Protein AF-0000000067865506 (afdb_homodimer)

InterPro domains:
  IPR000600 ROK family [PF00480] (4-280)
  IPR000600 ROK family [PTHR18964] (2-280)
  IPR043129 ATPase, nucleotide binding domain [SSF53067] (1-283)

Organism: NCBI:txid29363

Sequence (570 aa):
MKKYLAFDIGGTRIKWGILNEEGAILEKSSFDTSTESEELFLENIIKIALERKDEVEGVALSMPGFIDSINGIPKVCYAIRCIEGKCITKIIEEKTGLKTSVENDGKCVALAEKFNGNATECSDFVCVTIGTGIGGGIYINNKLLRGSTFQGGEFGFMRCNEKGMYSNTASTLALIKEYMKYKNLDKAVDGQVVFNDGEKDSKVKEIINEWYGLIATGIYNLSATLNPEKILIGGGVSEREEFIEEVVNALEKIEAWNDVKCVIERCKHKNDAGMIGAVYNLLNEMKKYLAFDIGGTRIKWGILNEEGAILEKSSFDTSTESEELFLENIIKIALERKDEVEGVALSMPGFIDSINGIPKVCYAIRCIEGKCITKIIEEKTGLKTSVENDGKCVALAEKFNGNATECSDFVCVTIGTGIGGGIYINNKLLRGSTFQGGEFGFMRCNEKGMYSNTASTLALIKEYMKYKNLDKAVDGQVVFNDGEKDSKVKEIINEWYGLIATGIYNLSATLNPEKILIGGGVSEREEFIEEVVNALEKIEAWNDVKCVIERCKHKNDAGMIGAVYNLLNE

Solvent-accessible surface area (backbone atoms only — not comparable to full-atom values): 27725 Å² total; per-residue (Å²): 132,64,28,30,38,20,31,29,46,44,64,60,41,27,37,33,32,38,24,39,86,83,54,49,76,78,43,72,54,69,48,74,44,44,58,88,31,48,65,61,42,44,43,63,59,49,52,52,46,53,76,40,43,92,67,33,69,28,38,13,28,11,28,67,52,36,32,37,50,87,72,22,24,35,64,41,20,88,68,43,59,49,45,44,69,37,46,53,29,57,54,49,22,72,76,55,70,34,55,49,38,40,39,26,31,35,39,12,37,32,39,21,23,40,69,75,37,81,33,55,89,50,40,28,31,34,29,40,31,34,34,80,38,32,41,20,15,34,31,53,85,66,33,76,45,43,40,70,82,30,42,22,25,39,46,24,61,21,42,45,35,89,86,41,34,37,17,64,58,37,7,53,46,30,49,47,50,55,49,27,62,75,68,68,50,93,66,91,69,60,69,66,56,55,58,58,43,27,76,76,32,70,68,48,33,51,53,50,52,51,36,34,40,47,43,19,46,52,52,48,31,49,24,18,35,47,13,31,54,34,38,26,34,31,39,74,62,47,69,43,85,60,41,62,60,48,35,51,55,36,31,68,69,39,83,69,35,80,80,33,63,57,46,77,45,65,48,66,55,62,92,48,15,25,33,34,5,14,42,48,50,46,72,71,102,131,62,26,31,37,20,31,28,47,45,66,62,42,27,37,36,32,38,24,38,87,83,52,48,76,78,43,72,55,70,48,75,46,44,59,88,31,49,66,60,42,43,43,63,57,50,50,50,46,52,76,40,46,93,66,33,69,27,39,12,28,10,29,66,51,36,30,37,48,88,69,21,23,35,63,42,20,87,69,42,59,49,44,44,69,36,45,54,30,56,54,46,22,72,74,57,71,34,55,49,38,40,38,26,31,34,40,12,38,32,38,20,23,40,68,76,37,80,33,54,88,51,39,27,32,35,29,40,30,35,33,79,36,34,39,20,15,35,32,51,85,66,34,76,46,43,40,70,81,32,44,23,25,39,45,24,61,20,42,45,34,90,87,42,33,37,16,65,57,39,8,53,48,30,50,45,51,55,49,28,65,76,68,68,51,92,65,91,69,60,68,66,56,55,58,57,44,26,76,76,33,69,68,48,31,50,53,52,52,51,37,33,41,45,43,21,47,51,53,48,31,50,22,18,35,46,14,32,55,33,40,27,35,31,40,75,62,49,70,42,84,60,40,63,59,49,34,51,54,36,34,69,69,39,85,67,36,81,80,33,62,57,46,78,44,66,50,67,55,63,92,48,14,26,33,35,4,13,42,49,51,46,72,72,101

Secondary structure (DSSP, 8-state):
--EEEEEEE-SSEEEEEEEETT--EEEEEEEEPP-S-HHHHHHHHHHHHHHTTTT-SEEEEEESSEEETTTTEEEE-GGGGGGTT--HHHHHHHHH--EEEEEEHHHHHHHHHHHHSTTTT-SSEEEEEESSSEEEEEEETTEE---TTS-TT-GGG-EEETTEEHHHHHSHHHHHHHHHHHHT-SS---HHHHHHHHTT-HHHHHHHHHHHHHHHHHHHHHHHHH--SEEEEESGGGGSTTHHHHHHHHHHTSTTHHHH--EEEE-SSGGGHHHHHHHHHHHH-/--EEEEEEE-SSEEEEEEEETT--EEEEEEEEPP-S-HHHHHHHHHHHHHHTTTT-SEEEEEESSEEETTTTEEEE-GGGGGGTT--HHHHHHHHH--EEEEEEHHHHHHHHHHHHSTTTT-SSEEEEEESSSEEEEEEETTEE---TTS-TT-GGG-EEETTEEHHHHHSHHHHHHHHHHHHT-SS---HHHHHHHHTT-HHHHHHHHHHHHHHHHHHHHHHHHH--SEEEEESGGGGSTTHHHHHHHHHHTSTTHHHH--EEEE-SSGGGHHHHHHHHHHHH-

pLDDT: mean 96.74, std 2.67, range [82.06, 98.88]

Structure (mmCIF, N/CA/C/O backbone):
data_AF-0000000067865506-model_v1
#
loop_
_entity.id
_entity.type
_entity.pdbx_description
1 polymer 'Beta-glucoside kinase'
#
loop_
_atom_site.group_PDB
_atom_site.id
_atom_site.type_symbol
_atom_site.label_atom_id
_atom_site.label_alt_id
_atom_site.label_comp_id
_atom_site.label_asym_id
_atom_site.label_entity_id
_atom_site.label_seq_id
_atom_site.pdbx_PDB_ins_code
_atom_site.Cartn_x
_atom_site.Cartn_y
_atom_site.Cartn_z
_atom_site.occupancy
_atom_site.B_iso_or_equiv
_atom_site.auth_seq_id
_atom_site.auth_comp_id
_atom_site.auth_asym_id
_atom_site.auth_atom_id
_atom_site.pdbx_PDB_model_num
ATOM 1 N N . MET A 1 1 ? 25.766 27.328 14.328 1 86.56 1 MET A N 1
ATOM 2 C CA . MET A 1 1 ? 24.844 26.266 13.969 1 86.56 1 MET A CA 1
ATOM 3 C C . MET A 1 1 ? 23.891 26.719 12.867 1 86.56 1 MET A C 1
ATOM 5 O O . MET A 1 1 ? 23.359 27.828 12.914 1 86.56 1 MET A O 1
ATOM 9 N N . LYS A 1 2 ? 23.703 25.922 11.836 1 96.62 2 LYS A N 1
ATOM 10 C CA . LYS A 1 2 ? 22.828 26.297 10.742 1 96.62 2 LYS A CA 1
ATOM 11 C C . LYS A 1 2 ? 21.359 26.281 11.18 1 96.62 2 LYS A C 1
ATOM 13 O O . LYS A 1 2 ? 20.969 25.438 11.992 1 96.62 2 LYS A O 1
ATOM 18 N N . LYS A 1 3 ? 20.625 27.281 10.75 1 98.69 3 LYS A N 1
ATOM 19 C CA . LYS A 1 3 ? 19.203 27.406 11.102 1 98.69 3 LYS A CA 1
ATOM 20 C C . LYS A 1 3 ? 18.328 27.422 9.852 1 98.69 3 LYS A C 1
ATOM 22 O O . LYS A 1 3 ? 18.797 27.766 8.766 1 98.69 3 LYS A O 1
ATOM 27 N N . TYR A 1 4 ? 17.125 27.031 10.039 1 98.81 4 TYR A N 1
ATOM 28 C CA . TYR A 1 4 ? 16.141 26.953 8.961 1 98.81 4 TYR A CA 1
ATOM 29 C C . TYR A 1 4 ? 14.797 27.5 9.414 1 98.81 4 TYR A C 1
ATOM 31 O O . TYR A 1 4 ? 14.43 27.375 10.586 1 98.81 4 TYR A O 1
ATOM 39 N N . LEU A 1 5 ? 14.148 28.125 8.523 1 98.88 5 LEU A N 1
ATOM 40 C CA . LEU A 1 5 ? 12.789 28.609 8.75 1 98.88 5 LEU A CA 1
ATOM 41 C C . LEU A 1 5 ? 11.766 27.609 8.203 1 98.88 5 LEU A C 1
ATOM 43 O O . LEU A 1 5 ? 11.828 27.234 7.027 1 98.88 5 LEU A O 1
ATOM 47 N N . ALA A 1 6 ? 10.883 27.141 9.109 1 98.88 6 ALA A N 1
ATOM 48 C CA . ALA A 1 6 ? 9.883 26.156 8.688 1 98.88 6 ALA A CA 1
ATOM 49 C C . ALA A 1 6 ? 8.469 26.703 8.875 1 98.88 6 ALA A C 1
ATOM 51 O O . ALA A 1 6 ? 8.203 27.422 9.836 1 98.88 6 ALA A O 1
ATOM 52 N N . PHE A 1 7 ? 7.602 26.391 7.934 1 98.81 7 PHE A N 1
ATOM 53 C CA . PHE A 1 7 ? 6.176 26.688 8.023 1 98.81 7 PHE A CA 1
ATOM 54 C C . PHE A 1 7 ? 5.348 25.406 7.906 1 98.81 7 PHE A C 1
ATOM 56 O O . PHE A 1 7 ? 5.559 24.609 6.996 1 98.81 7 PHE A O 1
ATOM 63 N N . ASP A 1 8 ? 4.527 25.156 8.852 1 98.5 8 ASP A N 1
ATOM 64 C CA . ASP A 1 8 ? 3.473 24.141 8.773 1 98.5 8 ASP A CA 1
ATOM 65 C C . ASP A 1 8 ? 2.125 24.781 8.453 1 98.5 8 ASP A C 1
ATOM 67 O O . ASP A 1 8 ? 1.455 25.312 9.344 1 98.5 8 ASP A O 1
ATOM 71 N N . ILE A 1 9 ? 1.741 24.578 7.242 1 97.75 9 ILE A N 1
ATOM 72 C CA . ILE A 1 9 ? 0.624 25.344 6.688 1 97.75 9 ILE A CA 1
ATOM 73 C C . ILE A 1 9 ? -0.67 24.547 6.855 1 97.75 9 ILE A C 1
ATOM 75 O O . ILE A 1 9 ? -0.784 23.422 6.355 1 97.75 9 ILE A O 1
ATOM 79 N N . GLY A 1 10 ? -1.591 25.125 7.566 1 94.38 10 GLY A N 1
ATOM 80 C CA . GLY A 1 10 ? -2.947 24.609 7.68 1 94.38 10 GLY A CA 1
ATOM 81 C C . GLY A 1 10 ? -3.98 25.516 7.031 1 94.38 10 GLY A C 1
ATOM 82 O O . GLY A 1 10 ? -3.67 26.641 6.633 1 94.38 10 GLY A O 1
ATOM 83 N N . GLY A 1 11 ? -5.164 24.969 6.914 1 91.12 11 GLY A N 1
ATOM 84 C CA . GLY A 1 11 ? -6.234 25.75 6.301 1 91.12 11 GLY A CA 1
ATOM 85 C C . GLY A 1 11 ? -6.637 26.969 7.113 1 91.12 11 GLY A C 1
ATOM 86 O O . GLY A 1 11 ? -7.113 27.953 6.562 1 91.12 11 GLY A O 1
ATOM 87 N N . THR A 1 12 ? -6.465 26.953 8.422 1 91.19 12 THR A N 1
ATOM 88 C CA . THR A 1 12 ? -6.914 28.016 9.312 1 91.19 12 THR A CA 1
ATOM 89 C C . THR A 1 12 ? -5.723 28.781 9.883 1 91.19 12 THR A C 1
ATOM 91 O O . THR A 1 12 ? -5.758 30 10 1 91.19 12 THR A O 1
ATOM 94 N N . ARG A 1 13 ? -4.703 28.062 10.266 1 95.88 13 ARG A N 1
ATOM 95 C CA . ARG A 1 13 ? -3.52 28.656 10.883 1 95.88 13 ARG A CA 1
ATOM 96 C C . ARG A 1 13 ? -2.244 28.141 10.234 1 95.88 13 ARG A C 1
ATOM 98 O O . ARG A 1 13 ? -2.193 26.984 9.797 1 95.88 13 ARG A O 1
ATOM 105 N N . ILE A 1 14 ? -1.305 28.953 10.195 1 98 14 ILE A N 1
ATOM 106 C CA . ILE A 1 14 ? 0.046 28.562 9.797 1 98 14 ILE A CA 1
ATOM 107 C C . ILE A 1 14 ? 0.987 28.688 11 1 98 14 ILE A C 1
ATOM 109 O O . ILE A 1 14 ? 1.119 29.75 11.594 1 98 14 ILE A O 1
ATOM 113 N N . LYS A 1 15 ? 1.588 27.562 11.359 1 98.25 15 LYS A N 1
ATOM 114 C CA . LYS A 1 15 ? 2.65 27.562 12.359 1 98.25 15 LYS A CA 1
ATOM 115 C C . LYS A 1 15 ? 4.02 27.719 11.711 1 98.25 15 LYS A C 1
ATOM 117 O O . LYS A 1 15 ? 4.242 27.25 10.594 1 98.25 15 LYS A O 1
ATOM 122 N N . TRP A 1 16 ? 4.848 28.453 12.383 1 98.56 16 TRP A N 1
ATOM 123 C CA . TRP A 1 16 ? 6.207 28.562 11.859 1 98.56 16 TRP A CA 1
ATOM 124 C C . TRP A 1 16 ? 7.23 28.531 12.984 1 98.56 16 TRP A C 1
ATOM 126 O O . TRP A 1 16 ? 6.875 28.688 14.156 1 98.56 16 TRP A O 1
ATOM 136 N N . GLY A 1 17 ? 8.477 28.203 12.617 1 98.62 17 GLY A N 1
ATOM 137 C CA . GLY A 1 17 ? 9.555 28.172 13.594 1 98.62 17 GLY A CA 1
ATOM 138 C C . GLY A 1 17 ? 10.93 28.188 12.961 1 98.62 17 GLY A C 1
ATOM 139 O O . GLY A 1 17 ? 11.07 28 11.75 1 98.62 17 GLY A O 1
ATOM 140 N N . ILE A 1 18 ? 11.914 28.578 13.797 1 98.81 18 ILE A N 1
ATOM 141 C CA . ILE A 1 18 ? 13.32 28.453 13.453 1 98.81 18 ILE A CA 1
ATOM 142 C C . ILE A 1 18 ? 13.891 27.172 14.07 1 98.81 18 ILE A C 1
ATOM 144 O O . ILE A 1 18 ? 13.781 26.953 15.281 1 98.81 18 ILE A O 1
ATOM 148 N N . LEU A 1 19 ? 14.344 26.328 13.195 1 98.75 19 LEU A N 1
ATOM 149 C CA . LEU A 1 19 ? 14.898 25.062 13.648 1 98.75 19 LEU A CA 1
ATOM 150 C C . LEU A 1 19 ? 16.391 24.969 13.312 1 98.75 19 LEU A C 1
ATOM 152 O O . LEU A 1 19 ? 16.844 25.562 12.344 1 98.75 19 LEU A O 1
ATOM 156 N N . ASN A 1 20 ? 17.172 24.219 14.086 1 98.38 20 ASN A N 1
ATOM 157 C CA . ASN A 1 20 ? 18.547 23.938 13.711 1 98.38 20 ASN A CA 1
ATOM 158 C C . ASN A 1 20 ? 18.656 22.672 12.859 1 98.38 20 ASN A C 1
ATOM 160 O O . ASN A 1 20 ? 17.625 22.078 12.516 1 98.38 20 ASN A O 1
ATOM 164 N N . GLU A 1 21 ? 19.844 22.281 12.516 1 97.19 21 GLU A N 1
ATOM 165 C CA . GLU A 1 21 ? 20.078 21.188 11.562 1 97.19 21 GLU A CA 1
ATOM 166 C C . GLU A 1 21 ? 19.734 19.828 12.18 1 97.19 21 GLU A C 1
ATOM 168 O O . GLU A 1 21 ? 19.641 18.828 11.477 1 97.19 21 GLU A O 1
ATOM 173 N N . GLU A 1 22 ? 19.5 19.812 13.508 1 97.38 22 GLU A N 1
ATOM 174 C CA . GLU A 1 22 ? 19.156 18.578 14.203 1 97.38 22 GLU A CA 1
ATOM 175 C C . GLU A 1 22 ? 17.656 18.469 14.414 1 97.38 22 GLU A C 1
ATOM 177 O O . GLU A 1 22 ? 17.172 17.469 14.945 1 97.38 22 GLU A O 1
ATOM 182 N N . GLY A 1 23 ? 16.922 19.469 13.984 1 97.75 23 GLY A N 1
ATOM 183 C CA . GLY A 1 23 ? 15.461 19.438 14.07 1 97.75 23 GLY A CA 1
ATOM 184 C C . GLY A 1 23 ? 14.93 20.047 15.352 1 97.75 23 GLY A C 1
ATOM 185 O O . GLY A 1 23 ? 13.727 20 15.609 1 97.75 23 GLY A O 1
ATOM 186 N N . ALA A 1 24 ? 15.828 20.641 16.141 1 97.94 24 ALA A N 1
ATOM 187 C CA . ALA A 1 24 ? 15.383 21.297 17.359 1 97.94 24 ALA A CA 1
ATOM 188 C C . ALA A 1 24 ? 14.711 22.641 17.047 1 97.94 24 ALA A C 1
ATOM 190 O O . ALA A 1 24 ? 15.25 23.438 16.297 1 97.94 24 ALA A O 1
ATOM 191 N N . ILE A 1 25 ? 13.602 22.891 17.672 1 98.25 25 ILE A N 1
ATOM 192 C CA . ILE A 1 25 ? 12.883 24.156 17.484 1 98.25 25 ILE A CA 1
ATOM 193 C C . ILE A 1 25 ? 13.414 25.203 18.453 1 98.25 25 ILE A C 1
ATOM 195 O O . ILE A 1 25 ? 13.375 25.016 19.672 1 98.25 25 ILE A O 1
ATOM 199 N N . LEU A 1 26 ? 13.844 26.281 17.906 1 98.31 26 LEU A N 1
ATOM 200 C CA . LEU A 1 26 ? 14.461 27.344 18.703 1 98.31 26 LEU A CA 1
ATOM 201 C C . LEU A 1 26 ? 13.461 28.469 18.969 1 98.31 26 LEU A C 1
ATOM 203 O O . LEU A 1 26 ? 13.562 29.172 19.984 1 98.31 26 LEU A O 1
ATOM 207 N N . GLU A 1 27 ? 12.609 28.688 18.047 1 97.81 27 GLU A N 1
ATOM 208 C CA . GLU A 1 27 ? 11.539 29.688 18.078 1 97.81 27 GLU A CA 1
ATOM 209 C C . GLU A 1 27 ? 10.305 29.188 17.328 1 97.81 27 GLU A C 1
ATOM 211 O O . GLU A 1 27 ? 10.422 28.453 16.344 1 97.81 27 GLU A O 1
ATOM 216 N N . LYS A 1 28 ? 9.211 29.484 17.859 1 97.69 28 LYS A N 1
ATOM 217 C CA . LYS A 1 28 ? 7.996 29.094 17.141 1 97.69 28 LYS A CA 1
ATOM 218 C C . LYS A 1 28 ? 6.891 30.125 17.359 1 97.69 28 LYS A C 1
ATOM 220 O O . LYS A 1 28 ? 6.844 30.797 18.391 1 97.69 28 LYS A O 1
ATOM 225 N N . SER A 1 29 ? 6.027 30.328 16.422 1 98.19 29 SER A N 1
ATOM 226 C CA . SER A 1 29 ? 4.859 31.203 16.422 1 98.19 29 SER A CA 1
ATOM 227 C C . SER A 1 29 ? 3.846 30.766 15.367 1 98.19 29 SER A C 1
ATOM 229 O O . SER A 1 29 ? 3.961 29.688 14.797 1 98.19 29 SER A O 1
ATOM 231 N N . SER A 1 30 ? 2.775 31.516 15.266 1 98.31 30 SER A N 1
ATOM 232 C CA . SER A 1 30 ? 1.75 31.203 14.281 1 98.31 30 SER A CA 1
ATOM 233 C C . SER A 1 30 ? 1.009 32.469 13.828 1 98.31 30 SER A C 1
ATOM 235 O O . SER A 1 30 ? 1.135 33.5 14.453 1 98.31 30 SER A O 1
ATOM 237 N N . PHE A 1 31 ? 0.374 32.406 12.75 1 98 31 PHE A N 1
ATOM 238 C CA . PHE A 1 31 ? -0.518 33.438 12.234 1 98 31 PHE A CA 1
ATOM 239 C C . PHE A 1 31 ? -1.655 32.812 11.43 1 98 31 PHE A C 1
ATOM 241 O O . PHE A 1 31 ? -1.624 31.625 11.117 1 98 31 PHE A O 1
ATOM 248 N N . ASP A 1 32 ? -2.691 33.531 11.133 1 97.38 32 ASP A N 1
ATOM 249 C CA . ASP A 1 32 ? -3.863 33.031 10.422 1 97.38 32 ASP A CA 1
ATOM 250 C C . ASP A 1 32 ? -3.557 32.812 8.938 1 97.38 32 ASP A C 1
ATOM 252 O O . ASP A 1 32 ? -2.842 33.625 8.328 1 97.38 32 ASP A O 1
ATOM 256 N N . THR A 1 33 ? -4.141 31.75 8.406 1 96.06 33 THR A N 1
ATOM 257 C CA . THR A 1 33 ? -3.998 31.484 6.98 1 96.06 33 THR A CA 1
ATOM 258 C C . THR A 1 33 ? -4.895 32.406 6.164 1 96.06 33 THR A C 1
ATOM 260 O O . THR A 1 33 ? -6.105 32.469 6.387 1 96.06 33 THR A O 1
ATOM 263 N N . SER A 1 34 ? -4.312 33.156 5.25 1 95.25 34 SER A N 1
ATOM 264 C CA . SER A 1 34 ? -5.078 33.938 4.277 1 95.25 34 SER A CA 1
ATOM 265 C C . SER A 1 34 ? -5.273 33.156 2.982 1 95.25 34 SER A C 1
ATOM 267 O O . SER A 1 34 ? -4.305 32.719 2.352 1 95.25 34 SER A O 1
ATOM 269 N N . THR A 1 35 ? -6.504 32.969 2.592 1 93.88 35 THR A N 1
ATOM 270 C CA . THR A 1 35 ? -6.746 32.094 1.434 1 93.88 35 THR A CA 1
ATOM 271 C C . THR A 1 35 ? -7.41 32.906 0.31 1 93.88 35 THR A C 1
ATOM 273 O O . THR A 1 35 ? -7.828 32.312 -0.699 1 93.88 35 THR A O 1
ATOM 276 N N . GLU A 1 36 ? -7.465 34.188 0.462 1 93.94 36 GLU A N 1
ATOM 277 C CA . GLU A 1 36 ? -8.195 35.031 -0.479 1 93.94 36 GLU A CA 1
ATOM 278 C C . GLU A 1 36 ? -7.445 35.156 -1.805 1 93.94 36 GLU A C 1
ATOM 280 O O . GLU A 1 36 ? -8.062 35.281 -2.863 1 93.94 36 GLU A O 1
ATOM 285 N N . SER A 1 37 ? -6.156 35.188 -1.755 1 95.19 37 SER A N 1
ATOM 286 C CA . SER A 1 37 ? -5.309 35.281 -2.939 1 95.19 37 SER A CA 1
ATOM 287 C C . SER A 1 37 ? -3.918 34.719 -2.678 1 95.19 37 SER A C 1
ATOM 289 O O . SER A 1 37 ? -3.52 34.531 -1.523 1 95.19 37 SER A O 1
ATOM 291 N N . GLU A 1 38 ? -3.322 34.406 -3.785 1 94.75 38 GLU A N 1
ATOM 292 C CA . GLU A 1 38 ? -1.944 33.938 -3.705 1 94.75 38 GLU A CA 1
ATOM 293 C C . GLU A 1 38 ? -1.06 34.906 -2.953 1 94.75 38 GLU A C 1
ATOM 295 O O . GLU A 1 38 ? -0.262 34.531 -2.102 1 94.75 38 GLU A O 1
ATOM 300 N N . GLU A 1 39 ? -1.187 36.188 -3.305 1 95.69 39 GLU A N 1
ATOM 301 C CA . GLU A 1 39 ? -0.363 37.25 -2.723 1 95.69 39 GLU A CA 1
ATOM 302 C C . GLU A 1 39 ? -0.569 37.344 -1.213 1 95.69 39 GLU A C 1
ATOM 304 O O . GLU A 1 39 ? 0.398 37.406 -0.451 1 95.69 39 GLU A O 1
ATOM 309 N N . LEU A 1 40 ? -1.825 37.344 -0.815 1 96.56 40 LEU A N 1
ATOM 310 C CA . LEU A 1 40 ? -2.148 37.469 0.602 1 96.56 40 LEU A CA 1
ATOM 311 C C . LEU A 1 40 ? -1.698 36.219 1.369 1 96.56 40 LEU A C 1
ATOM 313 O O . LEU A 1 40 ? -1.262 36.312 2.518 1 96.56 40 LEU A O 1
ATOM 317 N N . PHE A 1 41 ? -1.833 35.062 0.728 1 96.75 41 PHE A N 1
ATOM 318 C CA . PHE A 1 41 ? -1.417 33.812 1.345 1 96.75 41 PHE A CA 1
ATOM 319 C C . PHE A 1 41 ? 0.078 33.844 1.645 1 96.75 41 PHE A C 1
ATOM 321 O O . PHE A 1 41 ? 0.502 33.438 2.73 1 96.75 41 PHE A O 1
ATOM 328 N N . LEU A 1 42 ? 0.841 34.375 0.698 1 97.62 42 LEU A N 1
ATOM 329 C CA . LEU A 1 42 ? 2.293 34.281 0.794 1 97.62 42 LEU A CA 1
ATOM 330 C C . LEU A 1 42 ? 2.863 35.469 1.537 1 97.62 42 LEU A C 1
ATOM 332 O O . LEU A 1 42 ? 4.039 35.469 1.912 1 97.62 42 LEU A O 1
ATOM 336 N N . GLU A 1 43 ? 2.098 36.469 1.798 1 97.5 43 GLU A N 1
ATOM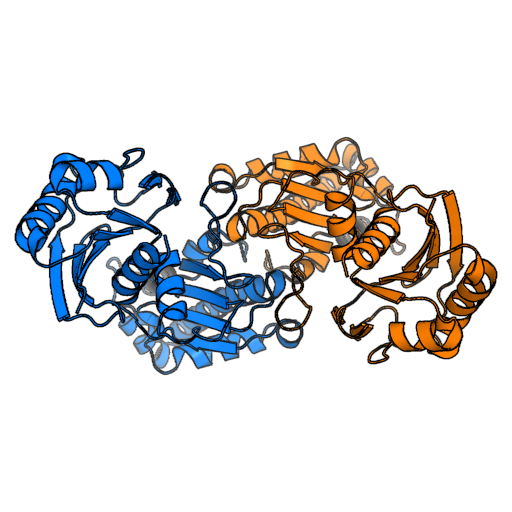 337 C CA . GLU A 1 43 ? 2.562 37.75 2.314 1 97.5 43 GLU A CA 1
ATOM 338 C C . GLU A 1 43 ? 3.35 37.562 3.609 1 97.5 43 GLU A C 1
ATOM 340 O O . GLU A 1 43 ? 4.508 37.969 3.701 1 97.5 43 GLU A O 1
ATOM 345 N N . ASN A 1 44 ? 2.693 36.938 4.582 1 97.56 44 ASN A N 1
ATOM 346 C CA . ASN A 1 44 ? 3.332 36.781 5.883 1 97.56 44 ASN A CA 1
ATOM 347 C C . ASN A 1 44 ? 4.512 35.812 5.809 1 97.56 44 ASN A C 1
ATOM 349 O O . ASN A 1 44 ? 5.5 35.969 6.527 1 97.56 44 ASN A O 1
ATOM 353 N N . ILE A 1 45 ? 4.379 34.812 4.98 1 98.44 45 ILE A N 1
ATOM 354 C CA . ILE A 1 45 ? 5.465 33.875 4.805 1 98.44 45 ILE A CA 1
ATOM 355 C C . ILE A 1 45 ? 6.711 34.594 4.293 1 98.44 45 ILE A C 1
ATOM 357 O O . ILE A 1 45 ? 7.797 34.438 4.859 1 98.44 45 ILE A O 1
ATOM 361 N N . ILE A 1 46 ? 6.539 35.406 3.246 1 98.5 46 ILE A N 1
ATOM 362 C CA . ILE A 1 46 ? 7.641 36.156 2.631 1 98.5 46 ILE A CA 1
ATOM 363 C C . ILE A 1 46 ? 8.188 37.188 3.613 1 98.5 46 ILE A C 1
ATOM 365 O O . ILE A 1 46 ? 9.398 37.344 3.756 1 98.5 46 ILE A O 1
ATOM 369 N N . LYS A 1 47 ? 7.277 37.844 4.293 1 98.62 47 LYS A N 1
ATOM 370 C CA . LYS A 1 47 ? 7.68 38.875 5.262 1 98.62 47 LYS A CA 1
ATOM 371 C C . LYS A 1 47 ? 8.578 38.25 6.344 1 98.62 47 LYS A C 1
ATOM 373 O O . LYS A 1 47 ? 9.656 38.812 6.629 1 98.62 47 LYS A O 1
ATOM 378 N N . ILE A 1 48 ? 8.172 37.156 6.902 1 98.62 48 ILE A N 1
ATOM 379 C CA . ILE A 1 48 ? 8.93 36.5 7.961 1 98.62 48 ILE A CA 1
ATOM 380 C C . ILE A 1 48 ? 10.258 36 7.41 1 98.62 48 ILE A C 1
ATOM 382 O O . ILE A 1 48 ? 11.305 36.125 8.062 1 98.62 48 ILE A O 1
ATOM 386 N N . ALA A 1 49 ? 10.219 35.438 6.242 1 98.69 49 ALA A N 1
ATOM 387 C CA . ALA A 1 49 ? 11.445 34.938 5.609 1 98.69 49 ALA A CA 1
ATOM 388 C C . ALA A 1 49 ? 12.445 36.062 5.402 1 98.69 49 ALA A C 1
ATOM 390 O O . ALA A 1 49 ? 13.648 35.875 5.648 1 98.69 49 ALA A O 1
ATOM 391 N N . LEU A 1 50 ? 11.953 37.219 4.984 1 98.56 50 LEU A N 1
ATOM 392 C CA . LEU A 1 50 ? 12.82 38.375 4.754 1 98.56 50 LEU A CA 1
ATOM 393 C C . LEU A 1 50 ? 13.391 38.875 6.066 1 98.56 50 LEU A C 1
ATOM 395 O O . LEU A 1 50 ? 14.57 39.219 6.145 1 98.56 50 LEU A O 1
ATOM 399 N N . GLU A 1 51 ? 12.562 38.906 7.035 1 98.31 51 GLU A N 1
ATOM 400 C CA . GLU A 1 51 ? 12.977 39.375 8.344 1 98.31 51 GLU A CA 1
ATOM 401 C C . GLU A 1 51 ? 14.062 38.5 8.945 1 98.31 51 GLU A C 1
ATOM 403 O O . GLU A 1 51 ? 14.914 38.969 9.695 1 98.31 51 GLU A O 1
ATOM 408 N N . ARG A 1 52 ? 13.992 37.188 8.547 1 97.88 52 ARG A N 1
ATOM 409 C CA . ARG A 1 52 ? 14.898 36.25 9.156 1 97.88 52 ARG A CA 1
ATOM 410 C C . ARG A 1 52 ? 15.969 35.781 8.164 1 97.88 52 ARG A C 1
ATOM 412 O O . ARG A 1 52 ? 16.719 34.844 8.438 1 97.88 52 ARG A O 1
ATOM 419 N N . LYS A 1 53 ? 16.078 36.406 7.086 1 97.44 53 LYS A N 1
ATOM 420 C CA . LYS A 1 53 ? 16.859 35.969 5.938 1 97.44 53 LYS A CA 1
ATOM 421 C C . LYS A 1 53 ? 18.328 35.781 6.309 1 97.44 53 LYS A C 1
ATOM 423 O O . LYS A 1 53 ? 18.984 34.875 5.816 1 97.44 53 LYS A O 1
ATOM 428 N N . ASP A 1 54 ? 18.844 36.594 7.191 1 96.69 54 ASP A N 1
ATOM 429 C CA . ASP A 1 54 ? 20.266 36.562 7.516 1 96.69 54 ASP A CA 1
ATOM 430 C C . ASP A 1 54 ? 20.578 35.531 8.586 1 96.69 54 ASP A C 1
ATOM 432 O O . ASP A 1 54 ? 21.75 35.219 8.852 1 96.69 54 ASP A O 1
ATOM 436 N N . GLU A 1 55 ? 19.516 34.938 9.109 1 96.75 55 GLU A N 1
ATOM 437 C CA . GLU A 1 55 ? 19.703 34 10.211 1 96.75 55 GLU A CA 1
ATOM 438 C C . GLU A 1 55 ? 19.469 32.562 9.766 1 96.75 55 GLU A C 1
ATOM 440 O O . GLU A 1 55 ? 19.859 31.609 10.461 1 96.75 55 GLU A O 1
ATOM 445 N N . VAL A 1 56 ? 18.875 32.375 8.633 1 98.44 56 VAL A N 1
ATOM 446 C CA . VAL A 1 56 ? 18.484 31.031 8.219 1 98.44 56 VAL A CA 1
ATOM 447 C C . VAL A 1 56 ? 19.094 30.703 6.863 1 98.44 56 VAL A C 1
ATOM 449 O O . VAL A 1 56 ? 19.375 31.594 6.066 1 98.44 56 VAL A O 1
ATOM 452 N N . GLU A 1 57 ? 19.281 29.391 6.617 1 98.12 57 GLU A N 1
ATOM 453 C CA . GLU A 1 57 ? 19.891 28.906 5.383 1 98.12 57 GLU A CA 1
ATOM 454 C C . GLU A 1 57 ? 18.844 28.578 4.328 1 98.12 57 GLU A C 1
ATOM 456 O O . GLU A 1 57 ? 19.156 28.453 3.145 1 98.12 57 GLU A O 1
ATOM 461 N N . GLY A 1 58 ? 17.609 28.484 4.75 1 98.62 58 GLY A N 1
ATOM 462 C CA . GLY A 1 58 ? 16.547 28.094 3.832 1 98.62 58 GLY A CA 1
ATOM 463 C C . GLY A 1 58 ? 15.164 28.125 4.473 1 98.62 58 GLY A C 1
ATOM 464 O O . GLY A 1 58 ? 15.039 28.359 5.676 1 98.62 58 GLY A O 1
ATOM 465 N N . VAL A 1 59 ? 14.148 27.922 3.635 1 98.81 59 VAL A N 1
ATOM 466 C CA . VAL A 1 59 ? 12.75 27.906 4.035 1 98.81 59 VAL A CA 1
ATOM 467 C C . VAL A 1 59 ? 12.141 26.547 3.697 1 98.81 59 VAL A C 1
ATOM 469 O O . VAL A 1 59 ? 12.281 26.047 2.576 1 98.81 59 VAL A O 1
ATOM 472 N N . ALA A 1 60 ? 11.516 25.922 4.711 1 98.88 60 ALA A N 1
ATOM 473 C CA . ALA A 1 60 ? 10.891 24.609 4.527 1 98.88 60 ALA A CA 1
ATOM 474 C C . ALA A 1 60 ? 9.383 24.688 4.773 1 98.88 60 ALA A C 1
ATOM 476 O O . ALA A 1 60 ? 8.938 25.219 5.789 1 98.88 60 ALA A O 1
ATOM 477 N N . LEU A 1 61 ? 8.617 24.125 3.834 1 98.81 61 LEU A N 1
ATOM 478 C CA . LEU A 1 61 ? 7.164 24.203 3.93 1 98.81 61 LEU A CA 1
ATOM 479 C C . LEU A 1 61 ? 6.539 22.828 4.039 1 98.81 61 LEU A C 1
ATOM 481 O O . LEU A 1 61 ? 6.883 21.922 3.268 1 98.81 61 LEU A O 1
ATOM 485 N N . SER A 1 62 ? 5.684 22.625 4.969 1 98.56 62 SER A N 1
ATOM 486 C CA . SER A 1 62 ? 4.715 21.531 5.07 1 98.56 62 SER A CA 1
ATOM 487 C C . SER A 1 62 ? 3.311 22.016 4.727 1 98.56 62 SER A C 1
ATOM 489 O O . SER A 1 62 ? 2.838 23.016 5.273 1 98.56 62 SER A O 1
ATOM 491 N N . MET A 1 63 ? 2.701 21.344 3.824 1 96.81 63 MET A N 1
ATOM 492 C CA . MET A 1 63 ? 1.403 21.859 3.396 1 96.81 63 MET A CA 1
ATOM 493 C C . MET A 1 63 ? 0.462 20.719 3.02 1 96.81 63 MET A C 1
ATOM 495 O O . MET A 1 63 ? 0.906 19.672 2.543 1 96.81 63 MET A O 1
ATOM 499 N N . PRO A 1 64 ? -0.866 20.922 3.195 1 95.25 64 PRO A N 1
ATOM 500 C CA . PRO A 1 64 ? -1.83 19.891 2.797 1 95.25 64 PRO A CA 1
ATOM 501 C C . PRO A 1 64 ? -1.991 19.797 1.282 1 95.25 64 PRO A C 1
ATOM 503 O O . PRO A 1 64 ? -1.63 20.719 0.554 1 95.25 64 PRO A O 1
ATOM 506 N N . GLY A 1 65 ? -2.488 18.609 0.837 1 94.38 65 GLY A N 1
ATOM 507 C CA . GLY A 1 65 ? -2.82 18.438 -0.568 1 94.38 65 GLY A CA 1
ATOM 508 C C . GLY A 1 65 ? -1.822 17.562 -1.312 1 94.38 65 GLY A C 1
ATOM 509 O O . GLY A 1 65 ? -0.971 16.922 -0.695 1 94.38 65 GLY A O 1
ATOM 510 N N . PHE A 1 66 ? -2.064 17.484 -2.617 1 95.81 66 PHE A N 1
ATOM 511 C CA . PHE A 1 66 ? -1.132 16.797 -3.506 1 95.81 66 PHE A CA 1
ATOM 512 C C . PHE A 1 66 ? -0.01 17.734 -3.938 1 95.81 66 PHE A C 1
ATOM 514 O O . PHE A 1 66 ? -0.243 18.688 -4.68 1 95.81 66 PHE A O 1
ATOM 521 N N . ILE A 1 67 ? 1.236 17.422 -3.504 1 97.31 67 ILE A N 1
ATOM 522 C CA . ILE A 1 67 ? 2.35 18.344 -3.686 1 97.31 67 ILE A CA 1
ATOM 523 C C . ILE A 1 67 ? 3.381 17.734 -4.633 1 97.31 67 ILE A C 1
ATOM 525 O O . ILE A 1 67 ? 3.91 16.656 -4.363 1 97.31 67 ILE A O 1
ATOM 529 N N . ASP A 1 68 ? 3.629 18.359 -5.711 1 97.44 68 ASP A N 1
ATOM 530 C CA . ASP A 1 68 ? 4.82 18.094 -6.508 1 97.44 68 ASP A CA 1
ATOM 531 C C . ASP A 1 68 ? 6.066 18.688 -5.848 1 97.44 68 ASP A C 1
ATOM 533 O O . ASP A 1 68 ? 6.43 19.844 -6.113 1 97.44 68 ASP A O 1
ATOM 537 N N . SER A 1 69 ? 6.672 17.875 -5.062 1 96.38 69 SER A N 1
ATOM 538 C CA . SER A 1 69 ? 7.75 18.344 -4.207 1 96.38 69 SER A CA 1
ATOM 539 C C . SER A 1 69 ? 9.016 18.625 -5.016 1 96.38 69 SER A C 1
ATOM 541 O O . SER A 1 69 ? 9.914 19.328 -4.547 1 96.38 69 SER A O 1
ATOM 543 N N . ILE A 1 70 ? 9.086 18.125 -6.18 1 95 70 ILE A N 1
ATOM 544 C CA . ILE A 1 70 ? 10.25 18.328 -7.039 1 95 70 ILE A CA 1
ATOM 545 C C . ILE A 1 70 ? 10.219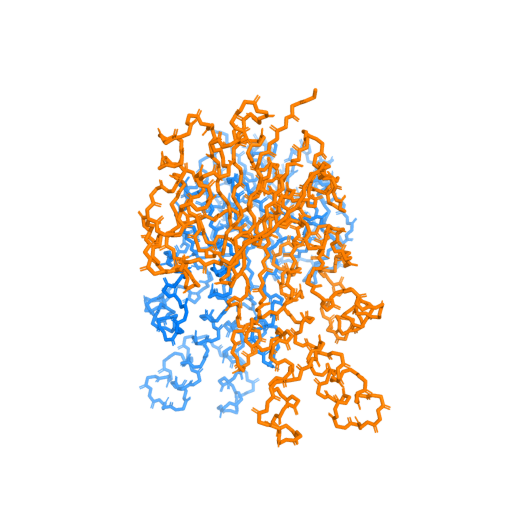 19.734 -7.633 1 95 70 ILE A C 1
ATOM 547 O O . ILE A 1 70 ? 11.234 20.438 -7.617 1 95 70 ILE A O 1
ATOM 551 N N . ASN A 1 71 ? 9.023 20.156 -8.055 1 96.06 71 ASN A N 1
ATOM 552 C CA . ASN A 1 71 ? 8.922 21.453 -8.711 1 96.06 71 ASN A CA 1
ATOM 553 C C . ASN A 1 71 ? 8.359 22.516 -7.77 1 96.06 71 ASN A C 1
ATOM 555 O O . ASN A 1 71 ? 8.297 23.688 -8.125 1 96.06 71 ASN A O 1
ATOM 559 N N . GLY A 1 72 ? 7.957 22.031 -6.602 1 97.31 72 GLY A N 1
ATOM 560 C CA . GLY A 1 72 ? 7.453 22.953 -5.605 1 97.31 72 GLY A CA 1
ATOM 561 C C . GLY A 1 72 ? 6.059 23.469 -5.918 1 97.31 72 GLY A C 1
ATOM 562 O O . GLY A 1 72 ? 5.758 24.641 -5.711 1 97.31 72 GLY A O 1
ATOM 563 N N . ILE A 1 73 ? 5.195 22.578 -6.48 1 97.5 73 ILE A N 1
ATOM 564 C CA . ILE A 1 73 ? 3.879 22.984 -6.957 1 97.5 73 ILE A CA 1
ATOM 565 C C . ILE A 1 73 ? 2.793 22.219 -6.211 1 97.5 73 ILE A C 1
ATOM 567 O O . ILE A 1 73 ? 2.693 20.984 -6.34 1 97.5 73 ILE A O 1
ATOM 571 N N . PRO A 1 74 ? 1.996 22.891 -5.395 1 96.88 74 PRO A N 1
ATOM 572 C CA . PRO A 1 74 ? 0.762 22.25 -4.938 1 96.88 74 PRO A CA 1
ATOM 573 C C . PRO A 1 74 ? -0.222 21.984 -6.074 1 96.88 74 PRO A C 1
ATOM 575 O O . PRO A 1 74 ? -0.863 22.922 -6.57 1 96.88 74 PRO A O 1
ATOM 578 N N . LYS A 1 75 ? -0.409 20.797 -6.406 1 95.38 75 LYS A N 1
ATOM 579 C CA . LYS A 1 75 ? -1.283 20.438 -7.52 1 95.38 75 LYS A CA 1
ATOM 580 C C . LYS A 1 75 ? -2.752 20.562 -7.129 1 95.38 75 LYS A C 1
ATOM 582 O O . LYS A 1 75 ? -3.559 21.094 -7.895 1 95.38 75 LYS A O 1
ATOM 587 N N . VAL A 1 76 ? -3.064 20 -5.953 1 92.44 76 VAL A N 1
ATOM 588 C CA . VAL A 1 76 ? -4.402 20.094 -5.375 1 92.44 76 VAL A CA 1
ATOM 589 C C . VAL A 1 76 ? -4.297 20.406 -3.881 1 92.44 76 VAL A C 1
ATOM 591 O O . VAL A 1 76 ? -3.586 19.719 -3.146 1 92.44 76 VAL A O 1
ATOM 594 N N . CYS A 1 77 ? -4.895 21.453 -3.518 1 91.38 77 CYS A N 1
ATOM 595 C CA . CYS A 1 77 ? -4.965 21.844 -2.113 1 91.38 77 CYS A CA 1
ATOM 596 C C . CYS A 1 77 ? -6.336 22.422 -1.771 1 91.38 77 CYS A C 1
ATOM 598 O O . CYS A 1 77 ? -6.523 23.641 -1.775 1 91.38 77 CYS A O 1
ATOM 600 N N . TYR A 1 78 ? -7.191 21.594 -1.351 1 83.12 78 TYR A N 1
ATOM 601 C CA . TYR A 1 78 ? -8.586 21.969 -1.166 1 83.12 78 TYR A CA 1
ATOM 602 C C . TYR A 1 78 ? -8.727 23.031 -0.09 1 83.12 78 TYR A C 1
ATOM 604 O O . TYR A 1 78 ? -9.562 23.938 -0.203 1 83.12 78 TYR A O 1
ATOM 612 N N . ALA A 1 79 ? -7.871 22.984 0.857 1 85.31 79 ALA A N 1
ATOM 613 C CA . ALA A 1 79 ? -7.93 23.938 1.959 1 85.31 79 ALA A CA 1
ATOM 614 C C . ALA A 1 79 ? -7.375 25.297 1.536 1 85.31 79 ALA A C 1
ATOM 616 O O . ALA A 1 79 ? -7.703 26.312 2.137 1 85.31 79 ALA A O 1
ATOM 617 N N . ILE A 1 80 ? -6.5 25.266 0.595 1 92.19 80 ILE A N 1
ATOM 618 C CA . ILE A 1 80 ? -5.836 26.484 0.126 1 92.19 80 ILE A CA 1
ATOM 619 C C . ILE A 1 80 ? -5.844 26.516 -1.4 1 92.19 80 ILE A C 1
ATOM 621 O O . ILE A 1 80 ? -4.789 26.453 -2.035 1 92.19 80 ILE A O 1
ATOM 625 N N . ARG A 1 81 ? -6.91 26.797 -1.991 1 92.12 81 ARG A N 1
ATOM 626 C CA . ARG A 1 81 ? -7.113 26.672 -3.432 1 92.12 81 ARG A CA 1
ATOM 627 C C . ARG A 1 81 ? -6.359 27.75 -4.188 1 92.12 81 ARG A C 1
ATOM 629 O O . ARG A 1 81 ? -5.965 27.562 -5.336 1 92.12 81 ARG A O 1
ATOM 636 N N . CYS A 1 82 ? -6.047 28.875 -3.51 1 93.94 82 CYS A N 1
ATOM 637 C CA . CYS A 1 82 ? -5.484 30.047 -4.164 1 93.94 82 CYS A CA 1
ATOM 638 C C . CYS A 1 82 ? -4.039 29.797 -4.582 1 93.94 82 CYS A C 1
ATOM 640 O O . CYS A 1 82 ? -3.477 30.562 -5.367 1 93.94 82 CYS A O 1
ATOM 642 N N . ILE A 1 83 ? -3.459 28.734 -4.168 1 94.81 83 ILE A N 1
ATOM 643 C CA . ILE A 1 83 ? -2.049 28.516 -4.465 1 94.81 83 ILE A CA 1
ATOM 644 C C . ILE A 1 83 ? -1.9 27.328 -5.426 1 94.81 83 ILE A C 1
ATOM 646 O O . ILE A 1 83 ? -0.79 27 -5.848 1 94.81 83 ILE A O 1
ATOM 650 N N . GLU A 1 84 ? -2.965 26.625 -5.824 1 95.06 84 GLU A N 1
ATOM 651 C CA . GLU A 1 84 ? -2.92 25.469 -6.695 1 95.06 84 GLU A CA 1
ATOM 652 C C . GLU A 1 84 ? -2.258 25.797 -8.031 1 95.06 84 GLU A C 1
ATOM 654 O O . GLU A 1 84 ? -2.59 26.797 -8.664 1 95.06 84 GLU A O 1
ATOM 659 N N . GLY A 1 85 ? -1.316 24.969 -8.352 1 95.62 85 GLY A N 1
ATOM 660 C CA . GLY A 1 85 ? -0.67 25.109 -9.648 1 95.62 85 GLY A CA 1
ATOM 661 C C . GLY A 1 85 ? 0.461 26.109 -9.648 1 95.62 85 GLY A C 1
ATOM 662 O O . GLY A 1 85 ? 1.19 26.234 -10.633 1 95.62 85 GLY A O 1
ATOM 663 N N . LYS A 1 86 ? 0.661 26.812 -8.508 1 95.88 86 LYS A N 1
ATOM 664 C CA . LYS A 1 86 ? 1.718 27.812 -8.43 1 95.88 86 LYS A CA 1
ATOM 665 C C . LYS A 1 86 ? 3.025 27.203 -7.941 1 95.88 86 LYS A C 1
ATOM 667 O O . LYS A 1 86 ? 3.02 26.344 -7.051 1 95.88 86 LYS A O 1
ATOM 672 N N . CYS A 1 87 ? 4.141 27.625 -8.523 1 97.62 87 CYS A N 1
ATOM 673 C CA . CYS A 1 87 ? 5.449 27.203 -8.039 1 97.62 87 CYS A CA 1
ATOM 674 C C . CYS A 1 87 ? 5.863 28 -6.809 1 97.62 87 CYS A C 1
ATOM 676 O O . CYS A 1 87 ? 6.691 28.906 -6.902 1 97.62 87 CYS A O 1
ATOM 678 N N . ILE A 1 88 ? 5.367 27.656 -5.703 1 97.5 88 ILE A N 1
ATOM 679 C CA . ILE A 1 88 ? 5.469 28.469 -4.5 1 97.5 88 ILE A CA 1
ATOM 680 C C . ILE A 1 88 ? 6.926 28.547 -4.055 1 97.5 88 ILE A C 1
ATOM 682 O O . ILE A 1 88 ? 7.367 29.594 -3.545 1 97.5 88 ILE A O 1
ATOM 686 N N . THR A 1 89 ? 7.68 27.484 -4.234 1 98.19 89 THR A N 1
ATOM 687 C CA . THR A 1 89 ? 9.078 27.5 -3.814 1 98.19 89 THR A CA 1
ATOM 688 C C . THR A 1 89 ? 9.867 28.531 -4.613 1 98.19 89 THR A C 1
ATOM 690 O O . THR A 1 89 ? 10.641 29.312 -4.043 1 98.19 89 THR A O 1
ATOM 693 N N . LYS A 1 90 ? 9.633 28.609 -5.891 1 97.94 90 LYS A N 1
ATOM 694 C CA . LYS A 1 90 ? 10.328 29.578 -6.73 1 97.94 90 LYS A CA 1
ATOM 695 C C . LYS A 1 90 ? 9.922 31 -6.375 1 97.94 90 LYS A C 1
ATOM 697 O O . LYS A 1 90 ? 10.758 31.922 -6.383 1 97.94 90 LYS A O 1
ATOM 702 N N . ILE A 1 91 ? 8.656 31.172 -6.117 1 97.88 91 ILE A N 1
ATOM 703 C CA . ILE A 1 91 ? 8.164 32.5 -5.738 1 97.88 91 ILE A CA 1
ATOM 704 C C . ILE A 1 91 ? 8.883 32.969 -4.48 1 97.88 91 ILE A C 1
ATOM 706 O O . ILE A 1 91 ? 9.367 34.094 -4.434 1 97.88 91 ILE A O 1
ATOM 710 N N . ILE A 1 92 ? 8.969 32.125 -3.51 1 98.38 92 ILE A N 1
ATOM 711 C CA . ILE A 1 92 ? 9.609 32.469 -2.246 1 98.38 92 ILE A CA 1
ATOM 712 C C . ILE A 1 92 ? 11.102 32.688 -2.471 1 98.38 92 ILE A C 1
ATOM 714 O O . ILE A 1 92 ? 11.68 33.656 -1.967 1 98.38 92 ILE A O 1
ATOM 718 N N . GLU A 1 93 ? 11.719 31.828 -3.234 1 98.5 93 GLU A N 1
ATOM 719 C CA . GLU A 1 93 ? 13.148 31.938 -3.518 1 98.5 93 GLU A CA 1
ATOM 720 C C . GLU A 1 93 ? 13.469 33.25 -4.23 1 98.5 93 GLU A C 1
ATOM 722 O O . GLU A 1 93 ? 14.461 33.906 -3.908 1 98.5 93 GLU A O 1
ATOM 727 N N . GLU A 1 94 ? 12.672 33.594 -5.168 1 98.12 94 GLU A N 1
ATOM 728 C CA . GLU A 1 94 ? 12.891 34.812 -5.938 1 98.12 94 GLU A CA 1
ATOM 729 C C . GLU A 1 94 ? 12.766 36.062 -5.051 1 98.12 94 GLU A C 1
ATOM 731 O O . GLU A 1 94 ? 13.5 37.031 -5.227 1 98.12 94 GLU A O 1
ATOM 736 N N . LYS A 1 95 ? 11.883 36.031 -4.156 1 97.94 95 LYS A N 1
ATOM 737 C CA . LYS A 1 95 ? 11.617 37.188 -3.316 1 97.94 95 LYS A CA 1
ATOM 738 C C . LYS A 1 95 ? 12.609 37.281 -2.158 1 97.94 95 LYS A C 1
ATOM 740 O O . LYS A 1 95 ? 12.914 38.344 -1.676 1 97.94 95 LYS A O 1
ATOM 745 N N . THR A 1 96 ? 13.125 36.156 -1.718 1 98.31 96 THR A N 1
ATOM 746 C CA . THR A 1 96 ? 13.875 36.156 -0.468 1 98.31 96 THR A CA 1
ATOM 747 C C . THR A 1 96 ? 15.336 35.781 -0.709 1 98.31 96 THR A C 1
ATOM 749 O O . THR A 1 96 ? 16.203 36.031 0.13 1 98.31 96 THR A O 1
ATOM 752 N N . GLY A 1 97 ? 15.578 35.031 -1.782 1 98.12 97 GLY A N 1
ATOM 753 C CA . GLY A 1 97 ? 16.906 34.5 -2.045 1 98.12 97 GLY A CA 1
ATOM 754 C C . GLY A 1 97 ? 17.219 33.25 -1.26 1 98.12 97 GLY A C 1
ATOM 755 O O . GLY A 1 97 ? 18.328 32.719 -1.344 1 98.12 97 GLY A O 1
ATOM 756 N N . LEU A 1 98 ? 16.281 32.75 -0.575 1 98.5 98 LEU A N 1
ATOM 757 C CA . LEU A 1 98 ? 16.5 31.578 0.265 1 98.5 98 LEU A CA 1
ATOM 758 C C . LEU A 1 98 ? 16.047 30.297 -0.454 1 98.5 98 LEU A C 1
ATOM 760 O O . LEU A 1 98 ? 14.969 30.266 -1.049 1 98.5 98 LEU A O 1
ATOM 764 N N . LYS A 1 99 ? 16.969 29.281 -0.38 1 98.19 99 LYS A N 1
ATOM 765 C CA . LYS A 1 99 ? 16.531 27.969 -0.868 1 98.19 99 LYS A CA 1
ATOM 766 C C . LYS A 1 99 ? 15.242 27.531 -0.181 1 98.19 99 LYS A C 1
ATOM 768 O O . LYS A 1 99 ? 15.094 27.688 1.032 1 98.19 99 LYS A O 1
ATOM 773 N N . THR A 1 100 ? 14.273 27.047 -0.988 1 98.69 100 THR A N 1
ATOM 774 C CA . THR A 1 100 ? 12.969 26.719 -0.428 1 98.69 100 THR A CA 1
ATOM 775 C C . THR A 1 100 ? 12.516 25.344 -0.888 1 98.69 100 THR A C 1
ATOM 777 O O . THR A 1 100 ? 12.703 24.969 -2.051 1 98.69 100 THR A O 1
ATOM 780 N N . SER A 1 101 ? 11.961 24.531 0.03 1 98.62 101 SER A N 1
ATOM 781 C CA . SER A 1 101 ? 11.367 23.234 -0.293 1 98.62 101 SER A CA 1
ATOM 782 C C . SER A 1 101 ? 9.945 23.141 0.248 1 98.62 101 SER A C 1
ATOM 784 O O . SER A 1 101 ? 9.555 23.906 1.126 1 98.62 101 SER A O 1
ATOM 786 N N . VAL A 1 102 ? 9.156 22.266 -0.334 1 98.5 102 VAL A N 1
ATOM 787 C CA . VAL A 1 102 ? 7.785 22.031 0.106 1 98.5 102 VAL A CA 1
ATOM 788 C C . VAL A 1 102 ? 7.457 20.547 0.011 1 98.5 102 VAL A C 1
ATOM 790 O O . VAL A 1 102 ? 7.914 19.859 -0.904 1 98.5 102 VAL A O 1
ATOM 793 N N . GLU A 1 103 ? 6.758 20.062 0.962 1 98.19 103 GLU A N 1
ATOM 794 C CA . GLU A 1 103 ? 6.281 18.672 0.976 1 98.19 103 GLU A CA 1
ATOM 795 C C . GLU A 1 103 ? 4.902 18.578 1.622 1 98.19 103 GLU A C 1
ATOM 797 O O . GLU A 1 103 ? 4.48 19.484 2.338 1 98.19 103 GLU A O 1
ATOM 802 N N . ASN A 1 104 ? 4.219 17.531 1.27 1 97.81 104 ASN A N 1
ATOM 803 C CA . ASN A 1 104 ? 2.916 17.234 1.857 1 97.81 104 ASN A CA 1
ATOM 804 C C . ASN A 1 104 ? 3.01 17.078 3.371 1 97.81 104 ASN A C 1
ATOM 806 O O . ASN A 1 104 ? 3.965 16.484 3.877 1 97.81 104 ASN A O 1
ATOM 810 N N . ASP A 1 105 ? 1.991 17.531 4.066 1 97.31 105 ASP A N 1
ATOM 811 C CA . ASP A 1 105 ? 2.004 17.547 5.527 1 97.31 105 ASP A CA 1
ATOM 812 C C . ASP A 1 105 ? 2.053 16.125 6.086 1 97.31 105 ASP A C 1
ATOM 814 O O . ASP A 1 105 ? 2.744 15.867 7.074 1 97.31 105 ASP A O 1
ATOM 818 N N . GLY A 1 106 ? 1.248 15.211 5.543 1 97.19 106 GLY A N 1
ATOM 819 C CA . GLY A 1 106 ? 1.339 13.82 5.973 1 97.19 106 GLY A CA 1
ATOM 820 C C . GLY A 1 106 ? 2.719 13.227 5.766 1 97.19 106 GLY A C 1
ATOM 821 O O . GLY A 1 106 ? 3.23 12.516 6.637 1 97.19 106 GLY A O 1
ATOM 822 N N . LYS A 1 107 ? 3.355 13.5 4.68 1 98.44 107 LYS A N 1
ATOM 823 C CA . LYS A 1 107 ? 4.703 13.031 4.375 1 98.44 107 LYS A CA 1
ATOM 824 C C . LYS A 1 107 ? 5.73 13.656 5.309 1 98.44 107 LYS A C 1
ATOM 826 O O . LYS A 1 107 ? 6.715 13.016 5.684 1 98.44 107 LYS A O 1
ATOM 831 N N . CYS A 1 108 ? 5.48 14.875 5.688 1 98.75 108 CYS A N 1
ATOM 832 C CA . CYS A 1 108 ? 6.383 15.531 6.621 1 98.75 108 CYS A CA 1
ATOM 833 C C . CYS A 1 108 ? 6.367 14.844 7.98 1 98.75 108 CYS A C 1
ATOM 835 O O . CYS A 1 108 ? 7.383 14.797 8.672 1 98.75 108 CYS A O 1
ATOM 837 N N . VAL A 1 109 ? 5.199 14.305 8.367 1 98.62 109 VAL A N 1
ATOM 838 C CA . VAL A 1 109 ? 5.137 13.539 9.602 1 98.62 109 VAL A CA 1
ATOM 839 C C . VAL A 1 109 ? 6.086 12.344 9.516 1 98.62 109 VAL A C 1
ATOM 841 O O . VAL A 1 109 ? 6.852 12.086 10.445 1 98.62 109 VAL A O 1
ATOM 844 N N . ALA A 1 110 ? 6.047 11.625 8.414 1 98.75 110 ALA A N 1
ATOM 845 C CA . ALA A 1 110 ? 6.941 10.484 8.219 1 98.75 110 ALA A CA 1
ATOM 846 C C . ALA A 1 110 ? 8.398 10.938 8.18 1 98.75 110 ALA A C 1
ATOM 848 O O . ALA A 1 110 ? 9.273 10.289 8.766 1 98.75 110 ALA A O 1
ATOM 849 N N . LEU A 1 111 ? 8.625 12.008 7.508 1 98.75 111 LEU A N 1
ATOM 850 C CA . LEU A 1 111 ? 9.977 12.555 7.426 1 98.75 111 LEU A CA 1
ATOM 851 C C . LEU A 1 111 ? 10.508 12.898 8.812 1 98.75 111 LEU A C 1
ATOM 853 O O . LEU A 1 111 ? 11.672 12.625 9.117 1 98.75 111 LEU A O 1
ATOM 857 N N . ALA A 1 112 ? 9.672 13.484 9.648 1 98.88 112 ALA A N 1
ATOM 858 C CA . ALA A 1 112 ? 10.086 13.844 11 1 98.88 112 ALA A CA 1
ATOM 85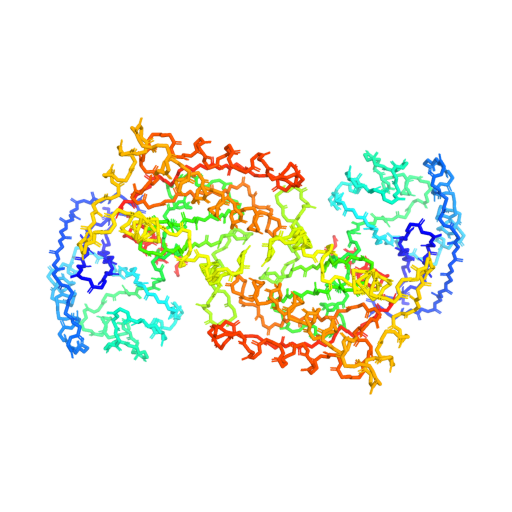9 C C . ALA A 1 112 ? 10.477 12.602 11.805 1 98.88 112 ALA A C 1
ATOM 861 O O . ALA A 1 112 ? 11.484 12.609 12.516 1 98.88 112 ALA A O 1
ATOM 862 N N . GLU A 1 113 ? 9.672 11.555 11.68 1 98.81 113 GLU A N 1
ATOM 863 C CA . GLU A 1 113 ? 9.938 10.312 12.406 1 98.81 113 GLU A CA 1
ATOM 864 C C . GLU A 1 113 ? 11.234 9.664 11.922 1 98.81 113 GLU A C 1
ATOM 866 O O . GLU A 1 113 ? 11.945 9.023 12.703 1 98.81 113 GLU A O 1
ATOM 871 N N . LYS A 1 114 ? 11.516 9.75 10.656 1 98.69 114 LYS A N 1
ATOM 872 C CA . LYS A 1 114 ? 12.758 9.242 10.094 1 98.69 114 LYS A CA 1
ATOM 873 C C . LYS A 1 114 ? 13.953 10.078 10.555 1 98.69 114 LYS A C 1
ATOM 875 O O . LYS A 1 114 ? 15.023 9.539 10.836 1 98.69 114 LYS A O 1
ATOM 880 N N . PHE A 1 115 ? 13.828 11.352 10.688 1 98.56 115 PHE A N 1
ATOM 881 C CA . PHE A 1 115 ? 14.875 12.305 11.023 1 98.56 115 PHE A CA 1
ATOM 882 C C . PHE A 1 115 ? 15.375 12.086 12.445 1 98.56 115 PHE A C 1
ATOM 884 O O . PHE A 1 115 ? 16.547 11.773 12.656 1 98.56 115 PHE A O 1
ATOM 891 N N . ASN A 1 116 ? 14.508 12.195 13.352 1 98.5 116 ASN A N 1
ATOM 892 C CA . ASN A 1 116 ? 14.883 12.062 14.75 1 98.5 116 ASN A CA 1
ATOM 893 C C . ASN A 1 116 ? 13.711 11.609 15.609 1 98.5 116 ASN A C 1
ATOM 895 O O . ASN A 1 116 ? 13.586 12.023 16.766 1 98.5 116 ASN A O 1
ATOM 899 N N . GLY A 1 117 ? 12.836 10.82 15.086 1 98.62 117 GLY A N 1
ATOM 900 C CA . GLY A 1 117 ? 11.703 10.266 15.812 1 98.62 117 GLY A CA 1
ATOM 901 C C . GLY A 1 117 ? 11.82 8.766 16.031 1 98.62 117 GLY A C 1
ATOM 902 O O . GLY A 1 117 ? 12.898 8.266 16.344 1 98.62 117 GLY A O 1
ATOM 903 N N . ASN A 1 118 ? 10.695 8.07 15.914 1 98.69 118 ASN A N 1
ATOM 904 C CA . ASN A 1 118 ? 10.617 6.664 16.297 1 98.69 118 ASN A CA 1
ATOM 905 C C . ASN A 1 118 ? 10.859 5.742 15.109 1 98.69 118 ASN A C 1
ATOM 907 O O . ASN A 1 118 ? 10.711 4.523 15.227 1 98.69 118 ASN A O 1
ATOM 911 N N . ALA A 1 119 ? 11.305 6.293 13.945 1 98.62 119 ALA A N 1
ATOM 912 C CA . ALA A 1 119 ? 11.555 5.453 12.781 1 98.62 119 ALA A CA 1
ATOM 913 C C . ALA A 1 119 ? 12.961 5.688 12.227 1 98.62 119 ALA A C 1
ATOM 915 O O . ALA A 1 119 ? 13.211 5.477 11.039 1 98.62 119 ALA A O 1
ATOM 916 N N . THR A 1 120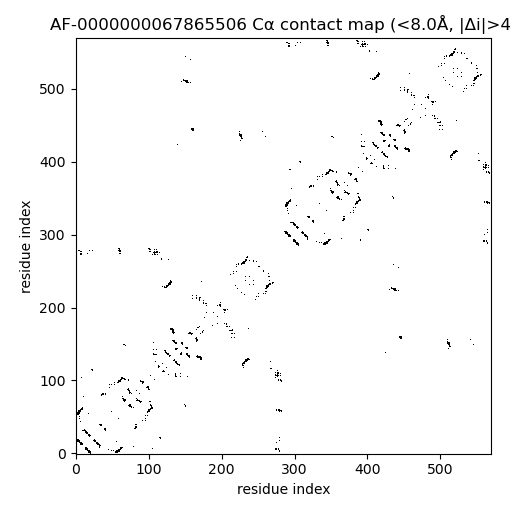 ? 13.875 6.191 13.109 1 98.44 120 THR A N 1
ATOM 917 C CA . THR A 1 120 ? 15.219 6.539 12.672 1 98.44 120 THR A CA 1
ATOM 918 C C . THR A 1 120 ? 15.938 5.312 12.109 1 98.44 120 THR A C 1
ATOM 920 O O . THR A 1 120 ? 16.719 5.426 11.164 1 98.44 120 THR A O 1
ATOM 923 N N . GLU A 1 121 ? 15.641 4.117 12.633 1 98 121 GLU A N 1
ATOM 924 C CA . GLU A 1 121 ? 16.359 2.91 12.227 1 98 121 GLU A CA 1
ATOM 925 C C . GLU A 1 121 ? 15.516 2.064 11.266 1 98 121 GLU A C 1
ATOM 927 O O . GLU A 1 121 ? 15.93 0.968 10.883 1 98 121 GLU A O 1
ATOM 932 N N . CYS A 1 122 ? 14.375 2.568 10.883 1 98 122 CYS A N 1
ATOM 933 C CA . CYS A 1 122 ? 13.477 1.807 10.023 1 98 122 CYS A CA 1
ATOM 934 C C . CYS A 1 122 ? 13.703 2.146 8.555 1 98 122 CYS A C 1
ATOM 936 O O . CYS A 1 122 ? 13.867 3.316 8.203 1 98 122 CYS A O 1
ATOM 938 N N . SER A 1 123 ? 13.766 1.172 7.719 1 97.56 123 SER A N 1
ATOM 939 C CA . SER A 1 123 ? 13.797 1.376 6.273 1 97.56 123 SER A CA 1
ATOM 940 C C . SER A 1 123 ? 12.383 1.379 5.688 1 97.56 123 SER A C 1
ATOM 942 O O . SER A 1 123 ? 12.133 2.02 4.664 1 97.56 123 SER A O 1
ATOM 944 N N . ASP A 1 124 ? 11.492 0.62 6.324 1 98.38 124 ASP A N 1
ATOM 945 C CA . ASP A 1 124 ? 10.102 0.469 5.895 1 98.38 124 ASP A CA 1
ATOM 946 C C . ASP A 1 124 ? 9.141 0.75 7.047 1 98.38 124 ASP A C 1
ATOM 948 O O . ASP A 1 124 ? 9.07 -0.023 8.008 1 98.38 124 ASP A O 1
ATOM 952 N N . PHE A 1 125 ? 8.398 1.849 6.922 1 98.81 125 PHE A N 1
ATOM 953 C CA . PHE A 1 125 ? 7.414 2.162 7.953 1 98.81 125 PHE A CA 1
ATOM 954 C C . PHE A 1 125 ? 6.328 3.08 7.398 1 98.81 125 PHE A C 1
ATOM 956 O O . PHE A 1 125 ? 6.457 3.607 6.293 1 98.81 125 PHE A O 1
ATOM 963 N N . VAL A 1 126 ? 5.215 3.195 8.117 1 98.88 126 VAL A N 1
ATOM 964 C CA . VAL A 1 126 ? 4.078 4.035 7.754 1 98.88 126 VAL A CA 1
ATOM 965 C C . VAL A 1 126 ? 3.707 4.938 8.922 1 98.88 126 VAL A C 1
ATOM 967 O O . VAL A 1 126 ? 3.707 4.504 10.078 1 98.88 126 VAL A O 1
ATOM 970 N N . CYS A 1 127 ? 3.494 6.176 8.641 1 98.88 127 CYS A N 1
ATOM 971 C CA . CYS A 1 127 ? 2.861 7.066 9.602 1 98.88 127 CYS A CA 1
ATOM 972 C C . CYS A 1 127 ? 1.403 7.316 9.242 1 98.88 127 CYS A C 1
ATOM 974 O O . CYS A 1 127 ? 1.096 7.68 8.102 1 98.88 127 CYS A O 1
ATOM 976 N N . VAL A 1 128 ? 0.551 7.094 10.18 1 98.81 128 VAL A N 1
ATOM 977 C CA . VAL A 1 128 ? -0.879 7.344 10.031 1 98.81 128 VAL A CA 1
ATOM 978 C C . VAL A 1 128 ? -1.308 8.461 10.977 1 98.81 128 VAL A C 1
ATOM 980 O O . VAL A 1 128 ? -1.193 8.328 12.195 1 98.81 128 VAL A O 1
ATOM 983 N N . THR A 1 129 ? -1.761 9.523 10.406 1 98.06 129 THR A N 1
ATOM 984 C CA . THR A 1 129 ? -2.252 10.625 11.219 1 98.06 129 THR A CA 1
ATOM 985 C C . THR A 1 129 ? -3.777 10.648 11.234 1 98.06 129 THR A C 1
ATOM 987 O O . THR A 1 129 ? -4.418 10.586 10.188 1 98.06 129 THR A O 1
ATOM 990 N N . ILE A 1 130 ? -4.363 10.695 12.43 1 97.81 130 ILE A N 1
ATOM 991 C CA . ILE A 1 130 ? -5.809 10.648 12.602 1 97.81 130 ILE A CA 1
ATOM 992 C C . ILE A 1 130 ? -6.301 11.945 13.234 1 97.81 130 ILE A C 1
ATOM 994 O O . ILE A 1 130 ? -5.938 12.273 14.367 1 97.81 130 ILE A O 1
ATOM 998 N N . GLY A 1 131 ? -7.066 12.719 12.578 1 95 131 GLY A N 1
ATOM 999 C CA . GLY A 1 131 ? -7.664 13.969 13.016 1 95 131 GLY A CA 1
ATOM 1000 C C . GLY A 1 131 ? -8.953 14.305 12.289 1 95 131 GLY A C 1
ATOM 1001 O O . GLY A 1 131 ? -9.891 13.508 12.289 1 95 131 GLY A O 1
ATOM 1002 N N . THR A 1 132 ? -8.93 15.477 11.578 1 91.94 132 THR A N 1
ATOM 1003 C CA . THR A 1 132 ? -10.078 15.805 10.75 1 91.94 132 THR A CA 1
ATOM 1004 C C . THR A 1 132 ? -10.258 14.773 9.633 1 91.94 132 THR A C 1
ATOM 1006 O O . THR A 1 132 ? -11.383 14.469 9.242 1 91.94 132 THR A O 1
ATOM 1009 N N . GLY A 1 133 ? -9.234 14.281 9.172 1 94.88 133 GLY A N 1
ATOM 1010 C CA . GLY A 1 133 ? -9.133 13.172 8.234 1 94.88 133 GLY A CA 1
ATOM 1011 C C . GLY A 1 133 ? -8.039 12.188 8.594 1 94.88 133 GLY A C 1
ATOM 1012 O O . GLY A 1 133 ? -7.543 12.188 9.719 1 94.88 133 GLY A O 1
ATOM 1013 N N . ILE A 1 134 ? -7.805 11.328 7.707 1 97.44 134 ILE A N 1
ATOM 1014 C CA . ILE A 1 134 ? -6.703 10.383 7.883 1 97.44 134 ILE A CA 1
ATOM 1015 C C . ILE A 1 134 ? -5.695 10.555 6.75 1 97.44 134 ILE A C 1
ATOM 1017 O O . ILE A 1 134 ? -6.07 10.594 5.574 1 97.44 134 ILE A O 1
ATOM 1021 N N . GLY A 1 135 ? -4.453 10.781 7.082 1 96.88 135 GLY A N 1
ATOM 1022 C CA . GLY A 1 135 ? -3.342 10.883 6.148 1 96.88 135 GLY A CA 1
ATOM 1023 C C . GLY A 1 135 ? -2.062 10.258 6.672 1 96.88 135 GLY A C 1
ATOM 1024 O O . GLY A 1 135 ? -2.098 9.422 7.57 1 96.88 135 GLY A O 1
ATOM 1025 N N . GLY A 1 136 ? -0.998 10.602 6 1 97.5 136 GLY A N 1
ATOM 1026 C CA . GLY A 1 136 ? 0.278 10.086 6.469 1 97.5 136 GLY A CA 1
ATOM 1027 C C . GLY A 1 136 ? 1.32 9.992 5.371 1 97.5 136 GLY A C 1
ATOM 1028 O O . GLY A 1 136 ? 1.281 10.75 4.402 1 97.5 136 GLY A O 1
ATOM 1029 N N . GLY A 1 137 ? 2.328 9.266 5.664 1 98.62 137 GLY A N 1
ATOM 1030 C CA . GLY A 1 137 ? 3.432 9 4.754 1 98.62 137 GLY A CA 1
ATOM 1031 C C . GLY A 1 137 ? 3.975 7.59 4.863 1 98.62 137 GLY A C 1
ATOM 1032 O O . GLY A 1 137 ? 3.801 6.93 5.891 1 98.62 137 GLY A O 1
ATOM 1033 N N . ILE A 1 138 ? 4.57 7.184 3.797 1 98.81 138 ILE A N 1
ATOM 1034 C CA . ILE A 1 138 ? 5.086 5.824 3.709 1 98.81 138 ILE A CA 1
ATOM 1035 C C . ILE A 1 138 ? 6.566 5.855 3.326 1 98.81 138 ILE A C 1
ATOM 1037 O O . ILE A 1 138 ? 6.961 6.598 2.426 1 98.81 138 ILE A O 1
ATOM 1041 N N . TYR A 1 139 ? 7.375 5.168 4.059 1 98.56 139 TYR A N 1
ATOM 1042 C CA . TYR A 1 139 ? 8.766 4.898 3.695 1 98.56 139 TYR A CA 1
ATOM 1043 C C . TYR A 1 139 ? 8.938 3.453 3.252 1 98.56 139 TYR A C 1
ATOM 1045 O O . TYR A 1 139 ? 8.469 2.529 3.92 1 98.56 139 TYR A O 1
ATOM 1053 N N . ILE A 1 140 ? 9.523 3.268 2.125 1 97.88 140 ILE A N 1
ATOM 1054 C CA . ILE A 1 140 ? 9.891 1.957 1.601 1 97.88 140 ILE A CA 1
ATOM 1055 C C . ILE A 1 140 ? 11.336 1.986 1.105 1 97.88 140 ILE A C 1
ATOM 1057 O O . ILE A 1 140 ? 11.719 2.877 0.344 1 97.88 140 ILE A O 1
ATOM 1061 N N . ASN A 1 141 ? 12.141 1.054 1.527 1 95 141 ASN A N 1
ATOM 1062 C CA . ASN A 1 141 ? 13.555 0.993 1.149 1 95 141 ASN A CA 1
ATOM 1063 C C . ASN A 1 141 ? 14.281 2.285 1.5 1 95 141 ASN A C 1
ATOM 1065 O O . ASN A 1 141 ? 15.016 2.834 0.673 1 95 141 ASN A O 1
ATOM 1069 N N . ASN A 1 142 ? 13.969 2.848 2.562 1 96.06 142 ASN A N 1
ATOM 1070 C CA . ASN A 1 142 ? 14.609 4.023 3.141 1 96.06 142 ASN A CA 1
ATOM 1071 C C . ASN A 1 142 ? 14.32 5.277 2.32 1 96.06 142 ASN A C 1
ATOM 1073 O O . ASN A 1 142 ? 15.102 6.23 2.342 1 96.06 142 ASN A O 1
ATOM 1077 N N . LYS A 1 143 ? 13.25 5.23 1.607 1 96.88 143 LYS A N 1
ATOM 1078 C CA . LYS A 1 143 ? 12.859 6.395 0.818 1 96.88 143 LYS A CA 1
ATOM 1079 C C . LYS A 1 143 ? 11.383 6.719 1.019 1 96.88 143 LYS A C 1
ATOM 1081 O O . LYS A 1 143 ? 10.547 5.812 1.104 1 96.88 143 LYS A O 1
ATOM 1086 N N . LEU A 1 144 ? 11.117 8.016 1.037 1 97.75 144 LEU A N 1
ATOM 1087 C CA . LEU A 1 144 ? 9.734 8.477 1.104 1 97.75 144 LEU A CA 1
ATOM 1088 C C . LEU A 1 144 ? 8.984 8.125 -0.177 1 97.75 144 LEU A C 1
ATOM 1090 O O . LEU A 1 144 ? 9.477 8.375 -1.278 1 97.75 144 LEU A O 1
ATOM 1094 N N . LEU A 1 145 ? 7.836 7.559 -0.048 1 97.94 145 LEU A N 1
ATOM 1095 C CA . LEU A 1 145 ? 7.004 7.25 -1.206 1 97.94 145 LEU A CA 1
ATOM 1096 C C . LEU A 1 145 ? 6.234 8.484 -1.664 1 97.94 145 LEU A C 1
ATOM 1098 O O . LEU A 1 145 ? 5.297 8.922 -0.993 1 97.94 145 LEU A O 1
ATOM 1102 N N . ARG A 1 146 ? 6.598 9.023 -2.764 1 96.25 146 ARG A N 1
ATOM 1103 C CA . ARG A 1 146 ? 5.883 10.172 -3.301 1 96.25 146 ARG A CA 1
ATOM 1104 C C . ARG A 1 146 ? 4.879 9.75 -4.363 1 96.25 146 ARG A C 1
ATOM 1106 O O . ARG A 1 146 ? 3.85 10.406 -4.551 1 96.25 146 ARG A O 1
ATOM 1113 N N . GLY A 1 147 ? 5.152 8.531 -5.055 1 95.5 147 GLY A N 1
ATOM 1114 C CA . GLY A 1 147 ? 4.258 8.016 -6.074 1 95.5 147 GLY A CA 1
ATOM 1115 C C . GLY A 1 147 ? 4.535 8.578 -7.457 1 95.5 147 GLY A C 1
ATOM 1116 O O . GLY A 1 147 ? 5.32 9.516 -7.602 1 95.5 147 GLY A O 1
ATOM 1117 N N . SER A 1 148 ? 3.893 8.023 -8.469 1 95.19 148 SER A N 1
ATOM 1118 C CA . SER A 1 148 ? 4.152 8.344 -9.867 1 95.19 148 SER A CA 1
ATOM 1119 C C . SER A 1 148 ? 3.709 9.758 -10.211 1 95.19 148 SER A C 1
ATOM 1121 O O . SER A 1 148 ? 4.289 10.406 -11.086 1 95.19 148 SER A O 1
ATOM 1123 N N . THR A 1 149 ? 2.676 10.273 -9.484 1 94.69 149 THR A N 1
ATOM 1124 C CA . THR A 1 149 ? 2.18 11.625 -9.727 1 94.69 149 THR A CA 1
ATOM 1125 C C . THR A 1 149 ? 2.104 12.422 -8.43 1 94.69 149 THR A C 1
ATOM 1127 O O . THR A 1 149 ? 1.244 13.289 -8.281 1 94.69 149 THR A O 1
ATOM 1130 N N . PHE A 1 150 ? 2.914 12.023 -7.434 1 94.19 150 PHE A N 1
ATOM 1131 C CA . PHE A 1 150 ? 3.07 12.711 -6.156 1 94.19 150 PHE A CA 1
ATOM 1132 C C . PHE A 1 150 ? 1.841 12.516 -5.281 1 94.19 150 PHE A C 1
ATOM 1134 O O . PHE A 1 150 ? 1.512 13.375 -4.461 1 94.19 150 PHE A O 1
ATOM 1141 N N . GLN A 1 151 ? 1.157 11.422 -5.504 1 94.88 151 GLN A N 1
ATOM 1142 C CA . GLN A 1 151 ? -0.022 11.109 -4.707 1 94.88 151 GLN A CA 1
ATOM 1143 C C . GLN A 1 151 ? 0.166 9.805 -3.938 1 94.88 151 GLN A C 1
ATOM 1145 O O . GLN A 1 151 ? -0.809 9.125 -3.605 1 94.88 151 GLN A O 1
ATOM 1150 N N . GLY A 1 152 ? 1.462 9.438 -3.809 1 95.5 152 GLY A N 1
ATOM 1151 C CA . GLY A 1 152 ? 1.739 8.273 -2.986 1 95.5 152 GLY A CA 1
ATOM 1152 C C . GLY A 1 152 ? 1.428 8.484 -1.517 1 95.5 152 GLY A C 1
ATOM 1153 O O . GLY A 1 152 ? 1.688 9.562 -0.974 1 95.5 152 GLY A O 1
ATOM 1154 N N . GLY A 1 153 ? 0.763 7.457 -0.913 1 96 153 GLY A N 1
ATOM 1155 C CA . GLY A 1 153 ? 0.499 7.539 0.516 1 96 153 GLY A CA 1
ATOM 1156 C C . GLY A 1 153 ? -0.852 8.148 0.839 1 96 153 GLY A C 1
ATOM 1157 O O . GLY A 1 153 ? -1.107 8.531 1.981 1 96 153 GLY A O 1
ATOM 1158 N N . GLU A 1 154 ? -1.725 8.297 -0.114 1 96.31 154 GLU A N 1
ATOM 1159 C CA . GLU A 1 154 ? -3.062 8.828 0.122 1 96.31 154 GLU A CA 1
ATOM 1160 C C . GLU A 1 154 ? -4.027 7.727 0.557 1 96.31 154 GLU A C 1
ATOM 1162 O O . GLU A 1 154 ? -5.129 7.613 0.02 1 96.31 154 GLU A O 1
ATOM 1167 N N . PHE A 1 155 ? -3.574 6.945 1.537 1 98 155 PHE A N 1
ATOM 1168 C CA . PHE A 1 155 ? -4.355 5.797 1.979 1 98 155 PHE A CA 1
ATOM 1169 C C . PHE A 1 155 ? -5.598 6.246 2.74 1 98 155 PHE A C 1
ATOM 1171 O O . PHE A 1 155 ? -6.492 5.441 3.002 1 98 155 PHE A O 1
ATOM 1178 N N . GLY A 1 156 ? -5.715 7.516 3.051 1 97.44 156 GLY A N 1
ATOM 1179 C CA . GLY A 1 156 ? -6.977 8.031 3.561 1 97.44 156 GLY A CA 1
ATOM 1180 C C . GLY A 1 156 ? -8.133 7.848 2.594 1 97.44 156 GLY A C 1
ATOM 1181 O O . GLY A 1 156 ? -9.297 7.852 2.998 1 97.44 156 GLY A O 1
ATOM 1182 N N . PHE A 1 157 ? -7.855 7.66 1.366 1 97 157 PHE A N 1
ATOM 1183 C CA . PHE A 1 157 ? -8.852 7.496 0.319 1 97 157 PHE A CA 1
ATOM 1184 C C . PHE A 1 157 ? -9.328 6.047 0.247 1 97 157 PHE A C 1
ATOM 1186 O O . PHE A 1 157 ? -10.312 5.742 -0.434 1 97 157 PHE A O 1
ATOM 1193 N N . MET A 1 158 ? -8.68 5.137 0.93 1 97.62 158 MET A N 1
ATOM 1194 C CA . MET A 1 158 ? -9.062 3.729 0.848 1 97.62 158 MET A CA 1
ATOM 1195 C C . MET A 1 158 ? -10.523 3.541 1.234 1 97.62 158 MET A C 1
ATOM 1197 O O . MET A 1 158 ? -11.07 4.312 2.027 1 97.62 158 MET A O 1
ATOM 1201 N N . ARG A 1 159 ? -11.055 2.58 0.616 1 96.06 159 ARG A N 1
ATOM 1202 C CA . ARG A 1 159 ? -12.352 2.057 1.045 1 96.06 159 ARG A CA 1
ATOM 1203 C C . ARG A 1 159 ? -12.188 0.735 1.788 1 96.06 159 ARG A C 1
ATOM 1205 O O . ARG A 1 159 ? -11.867 -0.29 1.18 1 96.06 159 ARG A O 1
ATOM 1212 N N . CYS A 1 160 ? -12.461 0.797 3.068 1 94.19 160 CYS A N 1
ATOM 1213 C CA . CYS A 1 160 ? -12.258 -0.371 3.916 1 94.19 160 CYS A CA 1
ATOM 1214 C C . CYS A 1 160 ? -13.578 -1.031 4.273 1 94.19 160 CYS A C 1
ATOM 1216 O O . CYS A 1 160 ? -13.602 -2.125 4.84 1 94.19 160 CYS A O 1
ATOM 1218 N N . ASN A 1 161 ? -14.594 -0.363 3.973 1 89.88 161 ASN A N 1
ATOM 1219 C CA . ASN A 1 161 ? -15.961 -0.821 4.195 1 89.88 161 ASN A CA 1
ATOM 1220 C C . ASN A 1 161 ? -16.938 -0.173 3.215 1 89.88 161 ASN A C 1
ATOM 1222 O O . ASN A 1 161 ? -16.516 0.526 2.289 1 89.88 161 ASN A O 1
ATOM 1226 N N . GLU A 1 162 ? -18.172 -0.471 3.465 1 88.56 162 GLU A N 1
ATOM 1227 C CA . GLU A 1 162 ? -19.188 0.021 2.527 1 88.56 162 GLU A CA 1
ATOM 1228 C C . GLU A 1 162 ? -19.609 1.444 2.871 1 88.56 162 GLU A C 1
ATOM 1230 O O . GLU A 1 162 ? -20.391 2.061 2.139 1 88.56 162 GLU A O 1
ATOM 1235 N N . LYS A 1 163 ? -19.031 2.049 3.912 1 87.12 163 LYS A N 1
ATOM 1236 C CA . LYS A 1 163 ? -19.516 3.334 4.422 1 87.12 163 LYS A CA 1
ATOM 1237 C C . LYS A 1 163 ? -18.797 4.492 3.736 1 87.12 163 LYS A C 1
ATOM 1239 O O . LYS A 1 163 ? -19.234 5.641 3.826 1 87.12 163 LYS A O 1
ATOM 1244 N N . GLY A 1 164 ? -17.688 4.148 3.111 1 90.94 164 GLY A N 1
ATOM 1245 C CA . GLY A 1 164 ? -16.984 5.227 2.436 1 90.94 164 GLY A CA 1
ATOM 1246 C C . GLY A 1 164 ? -15.477 5.16 2.611 1 90.94 164 GLY A C 1
ATOM 1247 O O . GLY A 1 164 ? -14.93 4.102 2.932 1 90.94 164 GLY A O 1
ATOM 1248 N N . MET A 1 165 ? -14.883 6.352 2.338 1 95.62 165 MET A N 1
ATOM 1249 C CA . MET A 1 165 ? -13.43 6.449 2.412 1 95.62 165 MET A CA 1
ATOM 1250 C C . MET A 1 165 ? -12.945 6.309 3.852 1 95.62 165 MET A C 1
ATOM 1252 O O . MET A 1 165 ? -13.633 6.727 4.785 1 95.62 165 MET A O 1
ATOM 1256 N N . TYR A 1 166 ? -11.805 5.777 4.031 1 97.69 166 TYR A N 1
ATOM 1257 C CA . TYR A 1 166 ? -11.164 5.578 5.328 1 97.69 166 TYR A CA 1
ATOM 1258 C C . TYR A 1 166 ? -11.148 6.871 6.129 1 97.69 166 TYR A C 1
ATOM 1260 O O . TYR A 1 166 ? -11.562 6.895 7.293 1 97.69 166 TYR A O 1
ATOM 1268 N N . SER A 1 167 ? -10.812 7.977 5.543 1 97.19 167 SER A N 1
ATOM 1269 C CA . SER A 1 167 ? -10.734 9.289 6.184 1 97.19 167 SER A CA 1
ATOM 1270 C C . SER A 1 167 ? -12.109 9.75 6.66 1 97.19 167 SER A C 1
ATOM 1272 O O . SER A 1 167 ? -12.227 10.391 7.707 1 97.19 167 SER A O 1
ATOM 1274 N N . ASN A 1 168 ? -13.125 9.375 5.965 1 95.94 168 ASN A N 1
ATOM 1275 C CA . ASN A 1 168 ? -14.469 9.859 6.273 1 95.94 168 ASN A CA 1
ATOM 1276 C C . ASN A 1 168 ? -15.156 8.961 7.301 1 95.94 168 ASN A C 1
ATOM 1278 O O . ASN A 1 168 ? -16.188 9.344 7.871 1 95.94 168 ASN A O 1
ATOM 1282 N N . THR A 1 169 ? -14.617 7.84 7.5 1 96.81 169 THR A N 1
ATOM 1283 C CA . THR A 1 169 ? -15.344 6.898 8.344 1 96.81 169 THR A CA 1
ATOM 1284 C C . THR A 1 169 ? -14.57 6.633 9.641 1 96.81 169 THR A C 1
ATOM 1286 O O . THR A 1 169 ? -15.172 6.316 10.672 1 96.81 169 THR A O 1
ATOM 1289 N N . ALA A 1 170 ? -13.266 6.824 9.562 1 98 170 ALA A N 1
ATOM 1290 C CA . ALA A 1 170 ? -12.469 6.355 10.695 1 98 170 ALA A CA 1
ATOM 1291 C C . ALA A 1 170 ? -11.727 7.508 11.359 1 98 170 ALA A C 1
ATOM 1293 O O . ALA A 1 170 ? -11.008 7.309 12.336 1 98 170 ALA A O 1
ATOM 1294 N N . SER A 1 171 ? -11.875 8.727 10.867 1 97.81 171 SER A N 1
ATOM 1295 C CA . SER A 1 171 ? -11.211 9.883 11.469 1 97.81 171 SER A CA 1
ATOM 1296 C C . SER A 1 171 ? -11.875 10.273 12.789 1 97.81 171 SER A C 1
ATOM 1298 O O . SER A 1 171 ? -12.945 9.766 13.125 1 97.81 171 SER A O 1
ATOM 1300 N N . THR A 1 172 ? -11.188 11.141 13.547 1 97.5 172 THR A N 1
ATOM 1301 C CA . THR A 1 172 ? -11.789 11.672 14.766 1 97.5 172 THR A CA 1
ATOM 1302 C C . THR A 1 172 ? -13.055 12.469 14.445 1 97.5 172 THR A C 1
ATOM 1304 O O . THR A 1 172 ? -14.047 12.383 15.164 1 97.5 172 THR A O 1
ATOM 1307 N N . LEU A 1 173 ? -12.977 13.25 13.391 1 96.44 173 LEU A N 1
ATOM 1308 C CA . LEU A 1 173 ? -14.156 14 12.961 1 96.44 173 LEU A CA 1
ATOM 1309 C C . LEU A 1 173 ? -15.328 13.062 12.688 1 96.44 173 LEU A C 1
ATOM 1311 O O . LEU A 1 173 ? -16.469 13.367 13.047 1 96.44 173 LEU A O 1
ATOM 1315 N N . ALA A 1 174 ? -15.078 11.953 12.055 1 97.25 174 ALA A N 1
ATOM 1316 C CA . ALA A 1 174 ? -16.125 10.969 11.773 1 97.25 174 ALA A CA 1
ATOM 1317 C C . ALA A 1 174 ? -16.734 10.43 13.062 1 97.25 174 ALA A C 1
ATOM 1319 O O . ALA A 1 174 ? -17.938 10.242 13.148 1 97.25 174 ALA A O 1
ATOM 1320 N N . LEU A 1 175 ? -15.906 10.148 14.078 1 97.81 175 LEU A N 1
ATOM 1321 C CA . LEU A 1 175 ? -16.391 9.695 15.375 1 97.81 175 LEU A CA 1
ATOM 1322 C C . LEU A 1 175 ? -17.328 10.727 16 1 97.81 175 LEU A C 1
ATOM 1324 O O . LEU A 1 175 ? -18.406 10.375 16.484 1 97.81 175 LEU A O 1
ATOM 1328 N N . ILE A 1 176 ? -16.891 11.953 15.945 1 97.75 176 ILE A N 1
ATOM 1329 C CA . ILE A 1 176 ? -17.656 13.039 16.531 1 97.75 176 ILE A CA 1
ATOM 1330 C C . ILE A 1 176 ? -19.016 13.156 15.828 1 97.75 176 ILE A C 1
ATOM 1332 O O . ILE A 1 176 ? -20.047 13.32 16.484 1 97.75 176 ILE A O 1
ATOM 1336 N N . LYS A 1 177 ? -19.031 13.031 14.539 1 97.12 177 LYS A N 1
ATOM 1337 C CA . LYS A 1 177 ? -20.266 13.109 13.773 1 97.12 177 LYS A CA 1
ATOM 1338 C C . LYS A 1 177 ? -21.234 11.992 14.172 1 97.12 177 LYS A C 1
ATOM 1340 O O . LYS A 1 177 ? -22.422 12.227 14.328 1 97.12 177 LYS A O 1
ATOM 1345 N N . GLU A 1 178 ? -20.703 10.773 14.273 1 97.31 178 GLU A N 1
ATOM 1346 C CA . GLU A 1 178 ? -21.547 9.656 14.695 1 97.31 178 GLU A CA 1
ATOM 1347 C C . GLU A 1 178 ? -22.125 9.883 16.094 1 97.31 178 GLU A C 1
ATOM 1349 O O . GLU A 1 178 ? -23.281 9.578 16.344 1 97.31 178 GLU A O 1
ATOM 1354 N N . TYR A 1 179 ? -21.281 10.406 16.969 1 97.88 179 TYR A N 1
ATOM 1355 C CA . TYR A 1 179 ? -21.719 10.734 18.328 1 97.88 179 TYR A CA 1
ATOM 1356 C C . TYR A 1 179 ? -22.812 11.789 18.312 1 97.88 179 TYR A C 1
ATOM 1358 O O . TYR A 1 179 ? -23.828 11.648 19 1 97.88 179 TYR A O 1
ATOM 1366 N N . MET A 1 180 ? -22.625 12.812 17.516 1 98.06 180 MET A N 1
ATOM 1367 C CA . MET A 1 180 ? -23.594 13.898 17.422 1 98.06 180 MET A CA 1
ATOM 1368 C C . MET A 1 180 ? -24.938 13.383 16.906 1 98.06 180 MET A C 1
ATOM 1370 O O . MET A 1 180 ? -25.984 13.797 17.391 1 98.06 180 MET A O 1
ATOM 1374 N N . LYS A 1 181 ? -24.906 12.523 15.914 1 97.38 181 LYS A N 1
ATOM 1375 C CA . LYS A 1 181 ? -26.125 11.93 15.391 1 97.38 181 LYS A CA 1
ATOM 1376 C C . LYS A 1 181 ? -26.875 11.172 16.484 1 97.38 181 LYS A C 1
ATOM 1378 O O . LYS A 1 181 ? -28.094 11.32 16.609 1 97.38 181 LYS A O 1
ATOM 1383 N N . TYR A 1 182 ? -26.125 10.398 17.234 1 97.25 182 TYR A N 1
ATOM 1384 C CA . TYR A 1 182 ? -26.734 9.594 18.281 1 97.25 182 TYR A CA 1
ATOM 1385 C C . TYR A 1 182 ? -27.328 10.477 19.375 1 97.25 182 TYR A C 1
ATOM 1387 O O . TYR A 1 182 ? -28.438 10.227 19.844 1 97.25 182 TYR A O 1
ATOM 1395 N N . LYS A 1 183 ? -26.609 11.539 19.734 1 97.25 183 LYS A N 1
ATOM 1396 C CA . LYS A 1 183 ? -27.016 12.406 20.828 1 97.25 183 LYS A CA 1
ATOM 1397 C C . LYS A 1 183 ? -27.922 13.523 20.344 1 97.25 183 LYS A C 1
ATOM 1399 O O . LYS A 1 183 ? -28.406 14.336 21.141 1 97.25 183 LYS A O 1
ATOM 1404 N N . ASN A 1 184 ? -28.141 13.57 19.031 1 97 184 ASN A N 1
ATOM 1405 C CA . ASN A 1 184 ? -28.969 14.609 18.406 1 97 184 ASN A CA 1
ATOM 1406 C C . ASN A 1 184 ? -28.453 16 18.766 1 97 184 ASN A C 1
ATOM 1408 O O . ASN A 1 184 ? -29.203 16.844 19.266 1 97 184 ASN A O 1
ATOM 1412 N N . LEU A 1 185 ? -27.172 16.156 18.609 1 96.19 185 LEU A N 1
ATOM 1413 C CA . LEU A 1 185 ? -26.516 17.453 18.859 1 96.19 185 LEU A CA 1
ATOM 1414 C C . LEU A 1 185 ? -26.344 18.234 17.562 1 96.19 185 LEU A C 1
ATOM 1416 O O . LEU A 1 185 ? -26.047 17.656 16.516 1 96.19 185 LEU A O 1
ATOM 1420 N N . ASP A 1 186 ? -26.375 19.531 17.625 1 92.31 186 ASP A N 1
ATOM 1421 C CA . ASP A 1 186 ? -26.266 20.391 16.469 1 92.31 186 ASP A CA 1
ATOM 1422 C C . ASP A 1 186 ? -24.875 21.031 16.359 1 92.31 186 ASP A C 1
ATOM 1424 O O . ASP A 1 186 ? -24.516 21.578 15.32 1 92.31 186 ASP A O 1
ATOM 1428 N N . LYS A 1 187 ? -24.203 21.031 17.469 1 90.62 187 LYS A N 1
ATOM 1429 C CA . LYS A 1 187 ? -22.859 21.625 17.484 1 90.62 187 LYS A CA 1
ATOM 1430 C C . LYS A 1 187 ? -21.797 20.578 17.766 1 90.62 187 LYS A C 1
ATOM 1432 O O . LYS A 1 187 ? -22 19.672 18.594 1 90.62 187 LYS A O 1
ATOM 1437 N N . ALA A 1 188 ? -20.688 20.859 17.078 1 87.94 188 ALA A N 1
ATOM 1438 C CA . ALA A 1 188 ? -19.578 19.906 17.266 1 87.94 188 ALA A CA 1
ATOM 1439 C C . ALA A 1 188 ? -19.047 19.984 18.688 1 87.94 188 ALA A C 1
ATOM 1441 O O . ALA A 1 188 ? -19.016 21.047 19.297 1 87.94 188 ALA A O 1
ATOM 1442 N N . VAL A 1 189 ? -18.703 18.797 19.188 1 91.12 189 VAL A N 1
ATOM 1443 C CA . VAL A 1 189 ? -18.109 18.688 20.516 1 91.12 189 VAL A CA 1
ATOM 1444 C C . VAL A 1 189 ? -16.641 18.297 20.375 1 91.12 189 VAL A C 1
ATOM 1446 O O . VAL A 1 189 ? -16.203 17.828 19.328 1 91.12 189 VAL A O 1
ATOM 1449 N N . ASP A 1 190 ? -15.922 18.484 21.469 1 91.62 190 ASP A N 1
ATOM 1450 C CA . ASP A 1 190 ? -14.547 18 21.531 1 91.62 190 ASP A CA 1
ATOM 1451 C C . ASP A 1 190 ? -14.5 16.469 21.609 1 91.62 190 ASP A C 1
ATOM 1453 O O . ASP A 1 190 ? -15.383 15.844 22.203 1 91.62 190 ASP A O 1
ATOM 1457 N N . GLY A 1 191 ? -13.492 15.922 21.016 1 93.06 191 GLY A N 1
ATOM 1458 C CA . GLY A 1 191 ? -13.328 14.484 21.031 1 93.06 191 GLY A CA 1
ATOM 1459 C C . GLY A 1 191 ? -13.336 13.898 22.438 1 93.06 191 GLY A C 1
ATOM 1460 O O . GLY A 1 191 ? -13.844 12.797 22.656 1 93.06 191 GLY A O 1
ATOM 1461 N N . GLN A 1 192 ? -12.828 14.672 23.359 1 93.62 192 GLN A N 1
ATOM 1462 C CA . GLN A 1 192 ? -12.75 14.211 24.734 1 93.62 192 GLN A CA 1
ATOM 1463 C C . GLN A 1 192 ? -14.133 13.961 25.312 1 93.62 192 GLN A C 1
ATOM 1465 O O . GLN A 1 192 ? -14.32 13.062 26.141 1 93.62 192 GLN A O 1
ATOM 1470 N N . VAL A 1 193 ? -15.055 14.727 24.891 1 95.69 193 VAL A N 1
ATOM 1471 C CA . VAL A 1 193 ? -16.422 14.586 25.375 1 95.69 193 VAL A CA 1
ATOM 1472 C C . VAL A 1 193 ? -16.969 13.211 24.969 1 95.69 193 VAL A C 1
ATOM 1474 O O . VAL A 1 193 ? -17.641 12.555 25.766 1 95.69 193 VAL A O 1
ATOM 1477 N N . VAL A 1 194 ? -16.656 12.812 23.781 1 97.25 194 VAL A N 1
ATOM 1478 C CA . VAL A 1 194 ? -17.125 11.531 23.266 1 97.25 194 VAL A CA 1
ATOM 1479 C C . VAL A 1 194 ? -16.578 10.398 24.125 1 97.25 194 VAL A C 1
ATOM 1481 O O . VAL A 1 194 ? -17.328 9.508 24.547 1 97.25 194 VAL A O 1
ATOM 1484 N N . PHE A 1 195 ? -15.312 10.43 24.406 1 96.88 195 PHE A N 1
ATOM 1485 C CA . PHE A 1 195 ? -14.672 9.367 25.156 1 96.88 195 PHE A CA 1
ATOM 1486 C C . PHE A 1 195 ? -15.156 9.359 26.594 1 96.88 195 PHE A C 1
ATOM 1488 O O . PHE A 1 195 ? -15.359 8.289 27.188 1 96.88 195 PHE A O 1
ATOM 1495 N N . ASN A 1 196 ? -15.336 10.531 27.172 1 96.38 196 ASN A N 1
ATOM 1496 C CA . ASN A 1 196 ? -15.875 10.609 28.516 1 96.38 196 ASN A CA 1
ATOM 1497 C C . ASN A 1 196 ? -17.281 10.016 28.594 1 96.38 196 ASN A C 1
ATOM 1499 O O . ASN A 1 196 ? -17.594 9.281 29.531 1 96.38 196 ASN A O 1
ATOM 1503 N N . ASP A 1 197 ? -18.031 10.328 27.641 1 97.06 197 ASP A N 1
ATOM 1504 C CA . ASP A 1 197 ? -19.406 9.836 27.625 1 97.06 197 ASP A CA 1
ATOM 1505 C C . ASP A 1 197 ? -19.438 8.328 27.406 1 97.06 197 ASP A C 1
ATOM 1507 O O . ASP A 1 197 ? -20.375 7.652 27.828 1 97.06 197 ASP A O 1
ATOM 1511 N N . GLY A 1 198 ? -18.484 7.816 26.719 1 96.5 198 GLY A N 1
ATOM 1512 C CA . GLY A 1 198 ? -18.391 6.383 26.484 1 96.5 198 GLY A CA 1
ATOM 1513 C C . GLY A 1 198 ? -18.234 5.578 27.766 1 96.5 198 GLY A C 1
ATOM 1514 O O . GLY A 1 198 ? -18.578 4.398 27.812 1 96.5 198 GLY A O 1
ATOM 1515 N N . GLU A 1 199 ? -17.812 6.211 28.781 1 95.12 199 GLU A N 1
ATOM 1516 C CA . GLU A 1 199 ? -17.656 5.551 30.078 1 95.12 199 GLU A CA 1
ATOM 1517 C C . GLU A 1 199 ? -18.984 5.406 30.797 1 95.12 199 GLU A C 1
ATOM 1519 O O . GLU A 1 199 ? -19.125 4.594 31.719 1 95.12 199 GLU A O 1
ATOM 1524 N N . LYS A 1 200 ? -19.938 6.129 30.359 1 96.62 200 LYS A N 1
ATOM 1525 C CA . LYS A 1 200 ? -21.203 6.188 31.094 1 96.62 200 LYS A CA 1
ATOM 1526 C C . LYS A 1 200 ? -22.359 5.688 30.234 1 96.62 200 LYS A C 1
ATOM 1528 O O . LYS A 1 200 ? -23.406 5.281 30.766 1 96.62 200 LYS A O 1
ATOM 1533 N N . ASP A 1 201 ? -22.234 5.742 29.016 1 97.25 201 ASP A N 1
ATOM 1534 C CA . ASP A 1 201 ? -23.281 5.395 28.062 1 97.25 201 ASP A CA 1
ATOM 1535 C C . ASP A 1 201 ? -22.859 4.219 27.188 1 97.25 201 ASP A C 1
ATOM 1537 O O . ASP A 1 201 ? -21.984 4.355 26.328 1 97.25 201 ASP A O 1
ATOM 1541 N N . SER A 1 202 ? -23.578 3.176 27.281 1 97.75 202 SER A N 1
ATOM 1542 C CA . SER A 1 202 ? -23.203 1.933 26.609 1 97.75 202 SER A CA 1
ATOM 1543 C C . SER A 1 202 ? -23.281 2.08 25.094 1 97.75 202 SER A C 1
ATOM 1545 O O . SER A 1 202 ? -22.5 1.462 24.359 1 97.75 202 SER A O 1
ATOM 1547 N N . LYS A 1 203 ? -24.203 2.812 24.609 1 98.06 203 LYS A N 1
ATOM 1548 C CA . LYS A 1 203 ? -24.328 3.02 23.172 1 98.06 203 LYS A CA 1
ATOM 1549 C C . LYS A 1 203 ? -23.156 3.848 22.641 1 98.06 203 LYS A C 1
ATOM 1551 O O . LYS A 1 203 ? -22.672 3.611 21.531 1 98.06 203 LYS A O 1
ATOM 1556 N N . VAL A 1 204 ? -22.734 4.855 23.422 1 98.31 204 VAL A N 1
ATOM 1557 C CA . VAL A 1 204 ? -21.562 5.645 23.016 1 98.31 204 VAL A CA 1
ATOM 1558 C C . VAL A 1 204 ? -20.328 4.762 23.016 1 98.31 204 VAL A C 1
ATOM 1560 O O . VAL A 1 204 ? -19.484 4.875 22.125 1 98.31 204 VAL A O 1
ATOM 1563 N N . LYS A 1 205 ? -20.25 3.902 23.984 1 98.19 205 LYS A N 1
ATOM 1564 C CA . LYS A 1 205 ? -19.141 2.951 24.016 1 98.19 205 LYS A CA 1
ATOM 1565 C C . LYS A 1 205 ? -19.125 2.08 22.766 1 98.19 205 LYS A C 1
ATOM 1567 O O . LYS A 1 205 ? -18.062 1.8 22.219 1 98.19 205 LYS A O 1
ATOM 1572 N N . GLU A 1 206 ? -20.25 1.629 22.359 1 98.31 206 GLU A N 1
ATOM 1573 C CA . GLU A 1 206 ? -20.375 0.832 21.141 1 98.31 206 GLU A CA 1
ATOM 1574 C C . GLU A 1 206 ? -19.891 1.614 19.922 1 98.31 206 GLU A C 1
ATOM 1576 O O . GLU A 1 206 ? -19.203 1.067 19.047 1 98.31 206 GLU A O 1
ATOM 1581 N N . ILE A 1 207 ? -20.266 2.879 19.844 1 98.25 207 ILE A N 1
ATOM 1582 C CA . ILE A 1 207 ? -19.859 3.758 18.75 1 98.25 207 ILE A CA 1
ATOM 1583 C C . ILE A 1 207 ? -18.344 3.883 18.734 1 98.25 207 ILE A C 1
ATOM 1585 O O . ILE A 1 207 ? -17.719 3.787 17.672 1 98.25 207 ILE A O 1
ATOM 1589 N N . ILE A 1 208 ? -17.75 4.027 19.875 1 98.44 208 ILE A N 1
ATOM 1590 C CA . ILE A 1 208 ? -16.312 4.164 20 1 98.44 208 ILE A CA 1
ATOM 1591 C C . ILE A 1 208 ? -15.633 2.859 19.594 1 98.44 208 ILE A C 1
ATOM 1593 O O . ILE A 1 208 ? -14.641 2.873 18.859 1 98.44 208 ILE A O 1
ATOM 1597 N N . ASN A 1 209 ? -16.188 1.769 20.031 1 98.25 209 ASN A N 1
ATOM 1598 C CA . ASN A 1 209 ? -15.617 0.466 19.688 1 98.25 209 ASN A CA 1
ATOM 1599 C C . ASN A 1 209 ? -15.672 0.206 18.188 1 98.25 209 ASN A C 1
ATOM 1601 O O . ASN A 1 209 ? -14.719 -0.324 17.625 1 98.25 209 ASN A O 1
ATOM 1605 N N . GLU A 1 210 ? -16.766 0.557 17.625 1 97.62 210 GLU A N 1
ATOM 1606 C CA . GLU A 1 210 ? -16.891 0.429 16.172 1 97.62 210 GLU A CA 1
ATOM 1607 C C . GLU A 1 210 ? -15.852 1.297 15.461 1 97.62 210 GLU A C 1
ATOM 1609 O O . GLU A 1 210 ? -15.273 0.88 14.461 1 97.62 210 GLU A O 1
ATOM 1614 N N . TRP A 1 211 ? -15.672 2.469 15.969 1 98.12 211 TRP A N 1
ATOM 1615 C CA . TRP A 1 211 ? -14.703 3.406 15.406 1 98.12 211 TRP A CA 1
ATOM 1616 C C . TRP A 1 211 ? -13.297 2.84 15.484 1 98.12 211 TRP A C 1
ATOM 1618 O O . TRP A 1 211 ? -12.539 2.904 14.516 1 98.12 211 TRP A O 1
ATOM 1628 N N . TYR A 1 212 ? -12.898 2.215 16.594 1 98.56 212 TYR A N 1
ATOM 1629 C CA . TYR A 1 212 ? -11.602 1.555 16.719 1 98.56 212 TYR A CA 1
ATOM 1630 C C . TYR A 1 212 ? -11.461 0.434 15.688 1 98.56 212 TYR A C 1
ATOM 1632 O O . TYR A 1 212 ? -10.383 0.228 15.133 1 98.56 212 TYR A O 1
ATOM 1640 N N . GLY A 1 213 ? -12.539 -0.27 15.484 1 97.81 213 GLY A N 1
ATOM 1641 C CA . GLY A 1 213 ? -12.539 -1.319 14.477 1 97.81 213 GLY A CA 1
ATOM 1642 C C . GLY A 1 213 ? -12.25 -0.806 13.078 1 97.81 213 GLY A C 1
ATOM 1643 O O . GLY A 1 213 ? -11.516 -1.442 12.312 1 97.81 213 GLY A O 1
ATOM 1644 N N . LEU A 1 214 ? -12.812 0.359 12.797 1 97.81 214 LEU A N 1
ATOM 1645 C CA . LEU A 1 214 ? -12.602 0.97 11.492 1 97.81 214 LEU A CA 1
ATOM 1646 C C . LEU A 1 214 ? -11.156 1.419 11.328 1 97.81 214 LEU A C 1
ATOM 1648 O O . LEU A 1 214 ? -10.547 1.212 10.273 1 97.81 214 LEU A O 1
ATOM 1652 N N . ILE A 1 215 ? -10.578 2.004 12.359 1 98.44 215 ILE A N 1
ATOM 1653 C CA . ILE A 1 215 ? -9.172 2.387 12.344 1 98.44 215 ILE A CA 1
ATOM 1654 C C . ILE A 1 215 ? -8.305 1.154 12.109 1 98.44 215 ILE A C 1
ATOM 1656 O O . ILE A 1 215 ? -7.426 1.163 11.242 1 98.44 215 ILE A O 1
ATOM 1660 N N . ALA A 1 216 ? -8.633 0.132 12.836 1 98.38 216 ALA A N 1
ATOM 1661 C CA . ALA A 1 216 ? -7.852 -1.103 12.773 1 98.38 216 ALA A CA 1
ATOM 1662 C C . ALA A 1 216 ? -7.891 -1.713 11.375 1 98.38 216 ALA A C 1
ATOM 1664 O O . ALA A 1 216 ? -6.879 -2.219 10.891 1 98.38 216 ALA A O 1
ATOM 1665 N N . THR A 1 217 ? -8.984 -1.647 10.734 1 98.06 217 THR A N 1
ATOM 1666 C CA . THR A 1 217 ? -9.125 -2.236 9.406 1 98.06 217 THR A CA 1
ATOM 1667 C C . THR A 1 217 ? -8.195 -1.552 8.414 1 98.06 217 THR A C 1
ATOM 1669 O O . THR A 1 217 ? -7.547 -2.217 7.602 1 98.06 217 THR A O 1
ATOM 1672 N N . GLY A 1 218 ? -8.125 -0.242 8.469 1 98.38 218 GLY A N 1
ATOM 1673 C CA . GLY A 1 218 ? -7.207 0.472 7.594 1 98.38 218 GLY A CA 1
ATOM 1674 C C . GLY A 1 218 ? -5.754 0.148 7.871 1 98.38 218 GLY A C 1
ATOM 1675 O O . GLY A 1 218 ? -4.969 -0.058 6.941 1 98.38 218 GLY A O 1
ATOM 1676 N N . ILE A 1 219 ? -5.414 0.102 9.117 1 98.75 219 ILE A N 1
ATOM 1677 C CA . ILE A 1 219 ? -4.055 -0.233 9.523 1 98.75 219 ILE A CA 1
ATOM 1678 C C . ILE A 1 219 ? -3.715 -1.653 9.078 1 98.75 219 ILE A C 1
ATOM 1680 O O . ILE A 1 219 ? -2.623 -1.907 8.57 1 98.75 219 ILE A O 1
ATOM 1684 N N . TYR A 1 220 ? -4.664 -2.527 9.281 1 98.56 220 TYR A N 1
ATOM 1685 C CA . TYR A 1 220 ? -4.527 -3.906 8.828 1 98.56 220 TYR A CA 1
ATOM 1686 C C . TYR A 1 220 ? -4.25 -3.961 7.328 1 98.56 220 TYR A C 1
ATOM 1688 O O . TYR A 1 220 ? -3.365 -4.691 6.879 1 98.56 220 TYR A O 1
ATOM 1696 N N . ASN A 1 221 ? -4.977 -3.215 6.562 1 98.56 221 ASN A N 1
ATOM 1697 C CA . ASN A 1 221 ? -4.801 -3.195 5.113 1 98.56 221 ASN A CA 1
ATOM 1698 C C . ASN A 1 221 ? -3.42 -2.684 4.723 1 98.56 221 ASN A C 1
ATOM 1700 O O . ASN A 1 221 ? -2.799 -3.205 3.795 1 98.56 221 ASN A O 1
ATOM 1704 N N . LEU A 1 222 ? -2.941 -1.661 5.414 1 98.75 222 LEU A N 1
ATOM 1705 C CA . LEU A 1 222 ? -1.599 -1.146 5.168 1 98.75 222 LEU A CA 1
ATOM 1706 C C . LEU A 1 222 ? -0.544 -2.203 5.48 1 98.75 222 LEU A C 1
ATOM 1708 O O . LEU A 1 222 ? 0.405 -2.387 4.715 1 98.75 222 LEU A O 1
ATOM 1712 N N . SER A 1 223 ? -0.739 -2.883 6.578 1 98.62 223 SER A N 1
ATOM 1713 C CA . SER A 1 223 ? 0.187 -3.941 6.969 1 98.62 223 SER A CA 1
ATOM 1714 C C . SER A 1 223 ? 0.189 -5.078 5.949 1 98.62 223 SER A C 1
ATOM 1716 O O . SER A 1 223 ? 1.251 -5.559 5.555 1 98.62 223 SER A O 1
ATOM 1718 N N . ALA A 1 224 ? -0.983 -5.461 5.52 1 97.88 224 ALA A N 1
ATOM 1719 C CA . ALA A 1 224 ? -1.122 -6.547 4.555 1 97.88 224 ALA A CA 1
ATOM 1720 C C . ALA A 1 224 ? -0.461 -6.188 3.227 1 97.88 224 ALA A C 1
ATOM 1722 O O . ALA A 1 224 ? 0.184 -7.031 2.6 1 97.88 224 ALA A O 1
ATOM 1723 N N . THR A 1 225 ? -0.552 -4.98 2.832 1 98.44 225 THR A N 1
ATOM 1724 C CA . THR A 1 225 ? -0.058 -4.52 1.539 1 98.44 225 THR A CA 1
ATOM 1725 C C . THR A 1 225 ? 1.451 -4.301 1.583 1 98.44 225 THR A C 1
ATOM 1727 O O . THR A 1 225 ? 2.172 -4.715 0.673 1 98.44 225 THR A O 1
ATOM 1730 N N . LEU A 1 226 ? 1.937 -3.744 2.73 1 98.69 226 LEU A N 1
ATOM 1731 C CA . LEU A 1 226 ? 3.285 -3.189 2.701 1 98.69 226 LEU A CA 1
ATOM 1732 C C . LEU A 1 226 ? 4.223 -3.998 3.59 1 98.69 226 LEU A C 1
ATOM 1734 O O . LEU A 1 226 ? 5.445 -3.93 3.434 1 98.69 226 LEU A O 1
ATOM 1738 N N . ASN A 1 227 ? 3.715 -4.652 4.613 1 98.12 227 ASN A N 1
ATOM 1739 C CA . ASN A 1 227 ? 4.5 -5.387 5.598 1 98.12 227 ASN A CA 1
ATOM 1740 C C . ASN A 1 227 ? 5.645 -4.539 6.148 1 98.12 227 ASN A C 1
ATOM 1742 O O . ASN A 1 227 ? 6.809 -4.945 6.086 1 98.12 227 ASN A O 1
ATOM 1746 N N . PRO A 1 228 ? 5.289 -3.377 6.734 1 98.69 228 PRO A N 1
ATOM 1747 C CA . PRO A 1 228 ? 6.328 -2.498 7.273 1 98.69 228 PRO A CA 1
ATOM 1748 C C . PRO A 1 228 ? 6.875 -2.988 8.617 1 98.69 228 PRO A C 1
ATOM 1750 O O . PRO A 1 228 ? 6.301 -3.891 9.227 1 98.69 228 PRO A O 1
ATOM 1753 N N . GLU A 1 229 ? 7.988 -2.412 9.031 1 98.62 229 GLU A N 1
ATOM 1754 C CA . GLU A 1 229 ? 8.523 -2.68 10.359 1 98.62 229 GLU A CA 1
ATOM 1755 C C . GLU A 1 229 ? 7.613 -2.113 11.445 1 98.62 229 GLU A C 1
ATOM 1757 O O . GLU A 1 229 ? 7.367 -2.766 12.461 1 98.62 229 GLU A O 1
ATOM 1762 N N . LYS A 1 230 ? 7.141 -0.871 11.156 1 98.56 230 LYS A N 1
ATOM 1763 C CA . LYS A 1 230 ? 6.309 -0.143 12.117 1 98.56 230 LYS A CA 1
ATOM 1764 C C . LYS A 1 230 ? 5.195 0.623 11.406 1 98.56 230 LYS A C 1
ATOM 1766 O O . LYS A 1 230 ? 5.367 1.062 10.266 1 98.56 230 LYS A O 1
ATOM 1771 N N . ILE A 1 231 ? 4.129 0.732 12.094 1 98.88 231 ILE A N 1
ATOM 1772 C CA . ILE A 1 231 ? 3.133 1.758 11.812 1 98.88 231 ILE A CA 1
ATOM 1773 C C . ILE A 1 231 ? 3.021 2.713 12.992 1 98.88 231 ILE A C 1
ATOM 1775 O O . ILE A 1 231 ? 2.693 2.297 14.109 1 98.88 231 ILE A O 1
ATOM 1779 N N . LEU A 1 232 ? 3.395 3.943 12.742 1 98.88 232 LEU A N 1
ATOM 1780 C CA . LEU A 1 232 ? 3.342 4.996 13.75 1 98.88 232 LEU A CA 1
ATOM 1781 C C . LEU A 1 232 ? 2.07 5.82 13.609 1 98.88 232 LEU A C 1
ATOM 1783 O O . LEU A 1 232 ? 1.741 6.281 12.508 1 98.88 232 LEU A O 1
ATOM 1787 N N . ILE A 1 233 ? 1.362 6.008 14.719 1 98.81 233 ILE A N 1
ATOM 1788 C CA . ILE A 1 233 ? 0.091 6.719 14.664 1 98.81 233 ILE A CA 1
ATOM 1789 C C . ILE A 1 233 ? 0.243 8.094 15.32 1 98.81 233 ILE A C 1
ATOM 1791 O O . ILE A 1 233 ? 0.749 8.195 16.438 1 98.81 233 ILE A O 1
ATOM 1795 N N . GLY A 1 234 ? -0.107 9.086 14.531 1 98.12 234 GLY A N 1
ATOM 1796 C CA . GLY A 1 234 ? -0.126 10.453 15.039 1 98.12 234 GLY A CA 1
ATOM 1797 C C . GLY A 1 234 ? -1.514 11.062 15.055 1 98.12 234 GLY A C 1
ATOM 1798 O O . GLY A 1 234 ? -2.512 10.359 14.883 1 98.12 234 GLY A O 1
ATOM 1799 N N . GLY A 1 235 ? -1.593 12.352 15.336 1 95.62 235 GLY A N 1
ATOM 1800 C CA . GLY A 1 235 ? -2.848 13.062 15.516 1 95.62 235 GLY A CA 1
ATOM 1801 C C . GLY A 1 235 ? -3.201 13.273 16.984 1 95.62 235 GLY A C 1
ATOM 1802 O O . GLY A 1 235 ? -2.699 12.57 17.859 1 95.62 235 GLY A O 1
ATOM 1803 N N . GLY A 1 236 ? -4.062 14.266 17.188 1 93.75 236 GLY A N 1
ATOM 1804 C CA . GLY A 1 236 ? -4.418 14.617 18.547 1 93.75 236 GLY A CA 1
ATOM 1805 C C . GLY A 1 236 ? -4.938 13.445 19.359 1 93.75 236 GLY A C 1
ATOM 1806 O O . GLY A 1 236 ? -4.582 13.281 20.531 1 93.75 236 GLY A O 1
ATOM 1807 N N . VAL A 1 237 ? -5.664 12.617 18.797 1 95 237 VAL A N 1
ATOM 1808 C CA . VAL A 1 237 ? -6.316 11.508 19.469 1 95 237 VAL A CA 1
ATOM 1809 C C . VAL A 1 237 ? -5.27 10.492 19.938 1 95 237 VAL A C 1
ATOM 1811 O O . VAL A 1 237 ? -5.477 9.773 20.906 1 95 237 VAL A O 1
ATOM 1814 N N . SER A 1 238 ? -4.152 10.422 19.25 1 95.44 238 SER A N 1
ATOM 1815 C CA . SER A 1 238 ? -3.107 9.461 19.562 1 95.44 238 SER A CA 1
ATOM 1816 C C . SER A 1 238 ? -2.465 9.766 20.922 1 95.44 238 SER A C 1
ATOM 1818 O O . SER A 1 238 ? -1.753 8.938 21.484 1 95.44 238 SER A O 1
ATOM 1820 N N . GLU A 1 239 ? -2.721 10.914 21.422 1 93.38 239 GLU A N 1
ATOM 1821 C CA . GLU A 1 239 ? -2.141 11.328 22.703 1 93.38 239 GLU A CA 1
ATOM 1822 C C . GLU A 1 239 ? -2.906 10.719 23.875 1 93.38 239 GLU A C 1
ATOM 1824 O O . GLU A 1 239 ? -2.434 10.75 25.016 1 93.38 239 GLU A O 1
ATOM 1829 N N . ARG A 1 240 ? -4.098 10.266 23.609 1 93.94 240 ARG A N 1
ATOM 1830 C CA . ARG A 1 240 ? -4.828 9.555 24.641 1 93.94 240 ARG A CA 1
ATOM 1831 C C . ARG A 1 240 ? -4.062 8.32 25.109 1 93.94 240 ARG A C 1
ATOM 1833 O O . ARG A 1 240 ? -3.541 7.562 24.297 1 93.94 240 ARG A O 1
ATOM 1840 N N . GLU A 1 241 ? -3.947 8.102 26.312 1 93.19 241 GLU A N 1
ATOM 1841 C CA . GLU A 1 241 ? -3.105 7.074 26.922 1 93.19 241 GLU A CA 1
ATOM 1842 C C . GLU A 1 241 ? -3.469 5.688 26.406 1 93.19 241 GLU A C 1
ATOM 1844 O O . GLU A 1 241 ? -2.59 4.906 26.031 1 93.19 241 GLU A O 1
ATOM 1849 N N . GLU A 1 242 ? -4.73 5.387 26.312 1 95.69 242 GLU A N 1
ATOM 1850 C CA . GLU A 1 242 ? -5.152 4.027 25.984 1 95.69 242 GLU A CA 1
ATOM 1851 C C . GLU A 1 242 ? -5.348 3.855 24.484 1 95.69 242 GLU A C 1
ATOM 1853 O O . GLU A 1 242 ? -5.695 2.77 24.016 1 95.69 242 GLU A O 1
ATOM 1858 N N . PHE A 1 243 ? -5.066 4.844 23.766 1 97.62 243 PHE A N 1
ATOM 1859 C CA . PHE A 1 243 ? -5.465 4.852 22.359 1 97.62 243 PHE A CA 1
ATOM 1860 C C . PHE A 1 243 ? -4.77 3.729 21.594 1 97.62 243 PHE A C 1
ATOM 1862 O O . PHE A 1 243 ? -5.426 2.926 20.938 1 97.62 243 PHE A O 1
ATOM 1869 N N . ILE A 1 244 ? -3.441 3.625 21.703 1 98.44 244 ILE A N 1
ATOM 1870 C CA . ILE A 1 244 ? -2.668 2.641 20.953 1 98.44 244 ILE A CA 1
ATOM 1871 C C . ILE A 1 244 ? -3.09 1.232 21.375 1 98.44 244 ILE A C 1
ATOM 1873 O O . ILE A 1 244 ? -3.277 0.36 20.516 1 98.44 244 ILE A O 1
ATOM 1877 N N . GLU A 1 245 ? -3.219 1.043 22.641 1 98.25 245 GLU A N 1
ATOM 1878 C CA . GLU A 1 245 ? -3.645 -0.26 23.141 1 98.25 245 GLU A CA 1
ATOM 1879 C C . GLU A 1 245 ? -4.996 -0.662 22.562 1 98.25 245 GLU A C 1
ATOM 1881 O O . GLU A 1 245 ? -5.199 -1.819 22.188 1 98.25 245 GLU A O 1
ATOM 1886 N N . GLU A 1 246 ? -5.941 0.267 22.531 1 98.44 246 GLU A N 1
ATOM 1887 C CA . GLU A 1 246 ? -7.27 -0.007 22 1 98.44 246 GLU A CA 1
ATOM 1888 C C . GLU A 1 246 ? -7.211 -0.335 20.5 1 98.44 246 GLU A C 1
ATOM 1890 O O . GLU A 1 246 ? -7.938 -1.207 20.031 1 98.44 246 GLU A O 1
ATOM 1895 N N . VAL A 1 247 ? -6.352 0.351 19.781 1 98.69 247 VAL A N 1
ATOM 1896 C CA . VAL A 1 247 ? -6.168 0.063 18.359 1 98.69 247 VAL A CA 1
ATOM 1897 C C . VAL A 1 247 ? -5.617 -1.351 18.188 1 98.69 247 VAL A C 1
ATOM 1899 O O . VAL A 1 247 ? -6.105 -2.117 17.359 1 98.69 247 VAL A O 1
ATOM 1902 N N . VAL A 1 248 ? -4.59 -1.726 18.984 1 98.62 248 VAL A N 1
ATOM 1903 C CA . VAL A 1 248 ? -3.977 -3.047 18.922 1 98.62 248 VAL A CA 1
ATOM 1904 C C . VAL A 1 248 ? -5.012 -4.117 19.266 1 98.62 248 VAL A C 1
ATOM 1906 O O . VAL A 1 248 ? -5.078 -5.156 18.594 1 98.62 248 VAL A O 1
ATOM 1909 N N . ASN A 1 249 ? -5.824 -3.842 20.281 1 98.5 249 ASN A N 1
ATOM 1910 C CA . ASN A 1 249 ? -6.891 -4.77 20.641 1 98.5 249 ASN A CA 1
ATOM 1911 C C . ASN A 1 249 ? -7.848 -5 19.484 1 98.5 249 ASN A C 1
ATOM 1913 O O . ASN A 1 249 ? -8.281 -6.129 19.234 1 98.5 249 ASN A O 1
ATOM 1917 N N . ALA A 1 250 ? -8.219 -3.928 18.828 1 98.44 250 ALA A N 1
ATOM 1918 C CA . ALA A 1 250 ? -9.102 -4.039 17.672 1 98.44 250 ALA A CA 1
ATOM 1919 C C . ALA A 1 250 ? -8.43 -4.832 16.547 1 98.44 250 ALA A C 1
ATOM 1921 O O . ALA A 1 250 ? -9.086 -5.625 15.867 1 98.44 250 ALA A O 1
ATOM 1922 N N . LEU A 1 251 ? -7.109 -4.629 16.328 1 98.56 251 LEU A N 1
ATOM 1923 C CA . LEU A 1 251 ? -6.344 -5.355 15.328 1 98.56 251 LEU A CA 1
ATOM 1924 C C . LEU A 1 251 ? -6.316 -6.852 15.641 1 98.56 251 LEU A C 1
ATOM 1926 O O . LEU A 1 251 ? -6.441 -7.68 14.742 1 98.56 251 LEU A O 1
ATOM 1930 N N . GLU A 1 252 ? -6.16 -7.18 16.859 1 98.12 252 GLU A N 1
ATOM 1931 C CA . GLU A 1 252 ? -6.062 -8.57 17.297 1 98.12 252 GLU A CA 1
ATOM 1932 C C . GLU A 1 252 ? -7.363 -9.32 17.047 1 98.12 252 GLU A C 1
ATOM 1934 O O . GLU A 1 252 ? -7.375 -10.555 17.016 1 98.12 252 GLU A O 1
ATOM 1939 N N . LYS A 1 253 ? -8.461 -8.586 16.859 1 97.12 253 LYS A N 1
ATOM 1940 C CA . LYS A 1 253 ? -9.742 -9.211 16.562 1 97.12 253 LYS A CA 1
ATOM 1941 C C . LYS A 1 253 ? -9.844 -9.586 15.094 1 97.12 253 LYS A C 1
ATOM 1943 O O . LYS A 1 253 ? -10.742 -10.336 14.695 1 97.12 253 LYS A O 1
ATOM 1948 N N . ILE A 1 254 ? -8.961 -9.031 14.312 1 95.94 254 ILE A N 1
ATOM 1949 C CA . ILE A 1 254 ? -8.938 -9.383 12.898 1 95.94 254 ILE A CA 1
ATOM 1950 C C . ILE A 1 254 ? -8.18 -10.695 12.711 1 95.94 254 ILE A C 1
ATOM 1952 O O . ILE A 1 254 ? -6.984 -10.781 13.008 1 95.94 254 ILE A O 1
ATOM 1956 N N . GLU A 1 255 ? -8.766 -11.695 12.211 1 90.19 255 GLU A N 1
ATOM 1957 C CA . GLU A 1 255 ? -8.258 -13.062 12.164 1 90.19 255 GLU A CA 1
ATOM 1958 C C . GLU A 1 255 ? -6.906 -13.125 11.453 1 90.19 255 GLU A C 1
ATOM 1960 O O . GLU A 1 255 ? -5.984 -13.797 11.914 1 90.19 255 GLU A O 1
ATOM 1965 N N . ALA A 1 256 ? -6.668 -12.422 10.406 1 92.62 256 ALA A N 1
ATOM 1966 C CA . ALA A 1 256 ? -5.469 -12.555 9.586 1 92.62 256 ALA A CA 1
ATOM 1967 C C . ALA A 1 256 ? -4.391 -11.562 10.031 1 92.62 256 ALA A C 1
ATOM 1969 O O . ALA A 1 256 ? -3.352 -11.438 9.383 1 92.62 256 ALA A O 1
ATOM 1970 N N . TRP A 1 257 ? -4.574 -10.875 11.203 1 96 257 TRP A N 1
ATOM 1971 C CA . TRP A 1 257 ? -3.625 -9.883 11.688 1 96 257 TRP A CA 1
ATOM 1972 C C . TRP A 1 257 ? -2.275 -10.523 12 1 96 257 TRP A C 1
ATOM 1974 O O . TRP A 1 257 ? -1.228 -9.977 11.648 1 96 257 TRP A O 1
ATOM 1984 N N . ASN A 1 258 ? -2.262 -11.68 12.516 1 92.94 258 ASN A N 1
ATOM 1985 C CA . ASN A 1 258 ? -1.031 -12.352 12.922 1 92.94 258 ASN A CA 1
ATOM 1986 C C . ASN A 1 258 ? -0.158 -12.695 11.719 1 92.94 258 ASN A C 1
ATOM 1988 O O . ASN A 1 258 ? 1.051 -12.891 11.859 1 92.94 258 ASN A O 1
ATOM 1992 N N . ASP A 1 259 ? -0.711 -12.773 10.562 1 90.56 259 ASP A N 1
ATOM 1993 C CA . ASP A 1 259 ? 0.02 -13.125 9.352 1 90.56 259 ASP A CA 1
ATOM 1994 C C . ASP A 1 259 ? 0.801 -11.922 8.812 1 90.56 259 ASP A C 1
ATOM 1996 O O . ASP A 1 259 ? 1.807 -12.094 8.125 1 90.56 259 ASP A O 1
ATOM 2000 N N . VAL A 1 260 ? 0.285 -10.727 9.188 1 93.69 260 VAL A N 1
ATOM 2001 C CA . VAL A 1 260 ? 0.868 -9.547 8.555 1 93.69 260 VAL A CA 1
ATOM 2002 C C . VAL A 1 260 ? 1.242 -8.516 9.625 1 93.69 260 VAL A C 1
ATOM 2004 O O . VAL A 1 260 ? 1.493 -7.352 9.312 1 93.69 260 VAL A O 1
ATOM 2007 N N . LYS A 1 261 ? 1.325 -8.898 10.82 1 95.06 261 LYS A N 1
ATOM 2008 C CA . LYS A 1 261 ? 1.455 -8.016 11.984 1 95.06 261 LYS A CA 1
ATOM 2009 C C . LYS A 1 261 ? 2.76 -7.227 11.93 1 95.06 261 LYS A C 1
ATOM 2011 O O . LYS A 1 261 ? 3.756 -7.699 11.375 1 95.06 261 LYS A O 1
ATOM 2016 N N . CYS A 1 262 ? 2.732 -6.055 12.383 1 97.31 262 CYS A N 1
ATOM 2017 C CA . CYS A 1 262 ? 3.879 -5.176 12.586 1 97.31 262 CYS A CA 1
ATOM 2018 C C . CYS A 1 262 ? 3.764 -4.43 13.914 1 97.31 262 CYS A C 1
ATOM 2020 O O . CYS A 1 262 ? 2.773 -4.582 14.633 1 97.31 262 CYS A O 1
ATOM 2022 N N . VAL A 1 263 ? 4.762 -3.678 14.273 1 98.19 263 VAL A N 1
ATOM 2023 C CA . VAL A 1 263 ? 4.762 -2.928 15.523 1 98.19 263 VAL A CA 1
ATOM 2024 C C . VAL A 1 263 ? 3.922 -1.662 15.367 1 98.19 263 VAL A C 1
ATOM 2026 O O . VAL A 1 263 ? 4.059 -0.938 14.383 1 98.19 263 VAL A O 1
ATOM 2029 N N . ILE A 1 264 ? 2.992 -1.447 16.281 1 98.69 264 ILE A N 1
ATOM 2030 C CA . ILE A 1 264 ? 2.176 -0.24 16.328 1 98.69 264 ILE A CA 1
ATOM 2031 C C . ILE A 1 264 ? 2.664 0.673 17.453 1 98.69 264 ILE A C 1
ATOM 2033 O O . ILE A 1 264 ? 2.742 0.257 18.609 1 98.69 264 ILE A O 1
ATOM 2037 N N . GLU A 1 265 ? 3.02 1.913 17.062 1 97.88 265 GLU A N 1
ATOM 2038 C CA . GLU A 1 265 ? 3.541 2.871 18.031 1 97.88 265 GLU A CA 1
ATOM 2039 C C . GLU A 1 265 ? 3.035 4.281 17.734 1 97.88 265 GLU A C 1
ATOM 2041 O O . GLU A 1 265 ? 2.518 4.551 16.656 1 97.88 265 GLU A O 1
ATOM 2046 N N . ARG A 1 266 ? 3.17 5.152 18.766 1 98 266 ARG A N 1
ATOM 2047 C CA . ARG A 1 266 ? 2.82 6.559 18.609 1 98 266 ARG A CA 1
ATOM 2048 C C . ARG A 1 266 ? 3.932 7.32 17.891 1 98 266 ARG A C 1
ATOM 2050 O O . ARG A 1 266 ? 5.109 6.992 18.031 1 98 266 ARG A O 1
ATOM 2057 N N . CYS A 1 267 ? 3.537 8.32 17.109 1 98.38 267 CYS A N 1
ATOM 2058 C CA . CYS A 1 267 ? 4.52 9.266 16.594 1 98.38 267 CYS A CA 1
ATOM 2059 C C . CYS A 1 267 ? 5.164 10.062 17.719 1 98.38 267 CYS A C 1
ATOM 2061 O O . CYS A 1 267 ? 4.535 10.32 18.75 1 98.38 267 CYS A O 1
ATOM 2063 N N . LYS A 1 268 ? 6.367 10.469 17.516 1 97.88 268 LYS A N 1
ATOM 2064 C CA . LYS A 1 268 ? 7.137 11.148 18.547 1 97.88 268 LYS A CA 1
ATOM 2065 C C . LYS A 1 268 ? 6.816 12.641 18.594 1 97.88 268 LYS A C 1
ATOM 2067 O O . LYS A 1 268 ? 6.645 13.211 19.672 1 97.88 268 LYS A O 1
ATOM 2072 N N . HIS A 1 269 ? 6.672 13.289 17.453 1 96.12 269 HIS A N 1
ATOM 2073 C CA . HIS A 1 269 ? 6.852 14.734 17.375 1 96.12 269 HIS A CA 1
ATOM 2074 C C . HIS A 1 269 ? 5.512 15.461 17.484 1 96.12 269 HIS A C 1
ATOM 2076 O O . HIS A 1 269 ? 5.477 16.688 17.656 1 96.12 269 HIS A O 1
ATOM 2082 N N . LYS A 1 270 ? 4.41 14.773 17.406 1 93.12 270 LYS A N 1
ATOM 2083 C CA . LYS A 1 270 ? 3.074 15.328 17.578 1 93.12 270 LYS A CA 1
ATOM 2084 C C . LYS A 1 270 ? 2.885 16.578 16.734 1 93.12 270 LYS A C 1
ATOM 2086 O O . LYS A 1 270 ? 3.133 16.562 15.523 1 93.12 270 LYS A O 1
ATOM 2091 N N . ASN A 1 271 ? 2.604 17.703 17.344 1 92.62 271 ASN A N 1
ATOM 2092 C CA . ASN A 1 271 ? 2.205 18.922 16.641 1 92.62 271 ASN A CA 1
ATOM 2093 C C . ASN A 1 271 ? 3.395 19.578 15.953 1 92.62 271 ASN A C 1
ATOM 2095 O O . ASN A 1 271 ? 3.219 20.469 15.117 1 92.62 271 ASN A O 1
ATOM 2099 N N . ASP A 1 272 ? 4.57 19.109 16.203 1 97.19 272 ASP A N 1
ATOM 2100 C CA . ASP A 1 272 ? 5.762 19.734 15.641 1 97.19 272 ASP A CA 1
ATOM 2101 C C . ASP A 1 272 ? 6.254 18.969 14.414 1 97.19 272 ASP A C 1
ATOM 2103 O O . ASP A 1 272 ? 7.184 19.406 13.734 1 97.19 272 ASP A O 1
ATOM 2107 N N . ALA A 1 273 ? 5.613 17.859 14.125 1 98.12 273 ALA A N 1
ATOM 2108 C CA . ALA A 1 273 ? 6.09 16.953 13.086 1 98.12 273 ALA A CA 1
ATOM 2109 C C . ALA A 1 273 ? 6.16 17.656 11.734 1 98.12 273 ALA A C 1
ATOM 2111 O O . ALA A 1 273 ? 7.086 17.422 10.953 1 98.12 273 ALA A O 1
ATOM 2112 N N . GLY A 1 274 ? 5.184 18.469 11.461 1 98.25 274 GLY A N 1
ATOM 2113 C CA . GLY A 1 274 ? 5.148 19.172 10.188 1 98.25 274 GLY A CA 1
ATOM 2114 C C . GLY A 1 274 ? 6.391 20 9.93 1 98.25 274 GLY A C 1
ATOM 2115 O O . GLY A 1 274 ? 7.027 19.875 8.883 1 98.25 274 GLY A O 1
ATOM 2116 N N . MET A 1 275 ? 6.781 20.844 10.891 1 98.75 275 MET A N 1
ATOM 2117 C CA . MET A 1 275 ? 7.941 21.719 10.742 1 98.75 275 MET A CA 1
ATOM 2118 C C . MET A 1 275 ? 9.234 20.906 10.711 1 98.75 275 MET A C 1
ATOM 2120 O O . MET A 1 275 ? 10.102 21.156 9.875 1 98.75 275 MET A O 1
ATOM 2124 N N . ILE A 1 276 ? 9.344 19.938 11.57 1 98.81 276 ILE A N 1
ATOM 2125 C CA . ILE A 1 276 ? 10.547 19.125 11.656 1 98.81 276 ILE A CA 1
ATOM 2126 C C . ILE A 1 276 ? 10.742 18.344 10.359 1 98.81 276 ILE A C 1
ATOM 2128 O O . ILE A 1 276 ? 11.836 18.312 9.797 1 98.81 276 ILE A O 1
ATOM 2132 N N . GLY A 1 277 ? 9.633 17.719 9.93 1 98.88 277 GLY A N 1
ATOM 2133 C CA . GLY A 1 277 ? 9.695 16.984 8.68 1 98.88 277 GLY A CA 1
ATOM 2134 C C . GLY A 1 277 ? 10.039 17.859 7.484 1 98.88 277 GLY A C 1
ATOM 2135 O O . GLY A 1 277 ? 10.781 17.438 6.594 1 98.88 277 GLY A O 1
ATOM 2136 N N . ALA A 1 278 ? 9.477 19.047 7.449 1 98.81 278 ALA A N 1
ATOM 2137 C CA . ALA A 1 278 ? 9.758 19.969 6.359 1 98.81 278 ALA A CA 1
ATOM 2138 C C . ALA A 1 278 ? 11.242 20.312 6.301 1 98.81 278 ALA A C 1
ATOM 2140 O O . ALA A 1 278 ? 11.844 20.328 5.219 1 98.81 278 ALA A O 1
ATOM 2141 N N . VAL A 1 279 ? 11.844 20.547 7.418 1 98.75 279 VAL A N 1
ATOM 2142 C CA . VAL A 1 279 ? 13.266 20.891 7.457 1 98.75 279 VAL A CA 1
ATOM 2143 C C . VAL A 1 279 ? 14.094 19.688 7.004 1 98.75 279 VAL A C 1
ATOM 2145 O O . VAL A 1 279 ? 15.039 19.844 6.23 1 98.75 279 VAL A O 1
ATOM 2148 N N . TYR A 1 280 ? 13.734 18.547 7.484 1 98.75 280 TYR A N 1
ATOM 2149 C CA . TYR A 1 280 ? 14.445 17.359 7.062 1 98.75 280 TYR A CA 1
ATOM 2150 C C . TYR A 1 280 ? 14.375 17.172 5.551 1 98.75 280 TYR A C 1
ATOM 2152 O O . TYR A 1 280 ? 15.352 16.766 4.922 1 98.75 280 TYR A O 1
ATOM 2160 N N . ASN A 1 281 ? 13.211 17.422 4.977 1 98.5 281 ASN A N 1
ATOM 2161 C CA . ASN A 1 281 ? 13.055 17.375 3.525 1 98.5 281 ASN A CA 1
ATOM 2162 C C . ASN A 1 281 ? 14.023 18.328 2.828 1 98.5 281 ASN A C 1
ATOM 2164 O O . ASN A 1 281 ? 14.672 17.953 1.848 1 98.5 281 ASN A O 1
ATOM 2168 N N . LEU A 1 282 ? 14.117 19.531 3.334 1 98.38 282 LEU A N 1
ATOM 2169 C CA . LEU A 1 282 ? 14.992 20.547 2.773 1 98.38 282 LEU A CA 1
ATOM 2170 C C . LEU A 1 282 ? 16.453 20.109 2.852 1 98.38 282 LEU A C 1
ATOM 2172 O O . LEU A 1 282 ? 17.219 20.328 1.908 1 98.38 282 LEU A O 1
ATOM 2176 N N . LEU A 1 283 ? 16.812 19.484 3.955 1 97.75 283 LEU A N 1
ATOM 2177 C CA . LEU A 1 283 ? 18.188 19.062 4.184 1 97.75 283 LEU A CA 1
ATOM 2178 C C . LEU A 1 283 ? 18.562 17.922 3.236 1 97.75 283 LEU A C 1
ATOM 2180 O O . LEU A 1 283 ? 19.734 17.75 2.906 1 97.75 283 LEU A O 1
ATOM 2184 N N . ASN A 1 284 ? 17.625 17.109 2.77 1 93.5 284 ASN A N 1
ATOM 2185 C CA . ASN A 1 284 ? 17.922 15.914 1.972 1 93.5 284 ASN A CA 1
ATOM 2186 C C . ASN A 1 284 ? 17.625 16.156 0.492 1 93.5 284 ASN A C 1
ATOM 2188 O O . ASN A 1 284 ? 17.719 15.219 -0.316 1 93.5 284 ASN A O 1
ATOM 2192 N N . GLU A 1 285 ? 17.141 17.219 0.107 1 82.06 285 GLU A N 1
ATOM 2193 C CA . GLU A 1 285 ? 17.016 17.578 -1.301 1 82.06 285 GLU A CA 1
ATOM 2194 C C . GLU A 1 285 ? 18.375 17.906 -1.916 1 82.06 285 GLU A C 1
ATOM 2196 O O . GLU A 1 285 ? 19.266 18.406 -1.228 1 82.06 285 GLU A O 1
ATOM 2201 N N . MET B 1 1 ? 24.625 -19.672 -25.406 1 86.69 1 MET B N 1
ATOM 2202 C CA . MET B 1 1 ? 23.641 -18.906 -24.641 1 86.69 1 MET B CA 1
ATOM 2203 C C . MET B 1 1 ? 23.406 -19.547 -23.281 1 86.69 1 MET B C 1
ATOM 2205 O O . MET B 1 1 ? 23.266 -20.781 -23.188 1 86.69 1 MET B O 1
ATOM 2209 N N . LYS B 1 2 ? 23.422 -18.797 -22.234 1 96.75 2 LYS B N 1
ATOM 2210 C CA . LYS B 1 2 ? 23.219 -19.344 -20.891 1 96.75 2 LYS B CA 1
ATOM 2211 C C . LYS B 1 2 ? 21.766 -19.797 -20.703 1 96.75 2 LYS B C 1
ATOM 2213 O O . LYS B 1 2 ? 20.844 -19.156 -21.219 1 96.75 2 LYS B O 1
ATOM 2218 N N . LYS B 1 3 ? 21.594 -20.953 -20.062 1 98.69 3 LYS B N 1
ATOM 2219 C CA . LYS B 1 3 ? 20.266 -21.5 -19.812 1 98.69 3 LYS B CA 1
ATOM 2220 C C . LYS B 1 3 ? 20.031 -21.703 -18.328 1 98.69 3 LYS B C 1
ATOM 2222 O O . LYS B 1 3 ? 20.984 -21.828 -17.547 1 98.69 3 LYS B O 1
ATOM 2227 N N . TYR B 1 4 ? 18.812 -21.719 -17.984 1 98.81 4 TYR B N 1
ATOM 2228 C CA . TYR B 1 4 ? 18.375 -21.859 -16.594 1 98.81 4 TYR B CA 1
ATOM 2229 C C . TYR B 1 4 ? 17.188 -22.812 -16.484 1 98.81 4 TYR B C 1
ATOM 2231 O O . TYR B 1 4 ? 16.359 -22.875 -17.406 1 98.81 4 TYR B O 1
ATOM 2239 N N . LEU B 1 5 ? 17.172 -23.547 -15.461 1 98.88 5 LEU B N 1
ATOM 2240 C CA . LEU B 1 5 ? 16.047 -24.422 -15.148 1 98.88 5 LEU B CA 1
ATOM 2241 C C . LEU B 1 5 ? 15.086 -23.734 -14.172 1 98.88 5 LEU B C 1
ATOM 2243 O O . LEU B 1 5 ? 15.508 -23.281 -13.102 1 98.88 5 LEU B O 1
ATOM 2247 N N . ALA B 1 6 ? 13.82 -23.609 -14.609 1 98.88 6 ALA B N 1
ATOM 2248 C CA . ALA B 1 6 ? 12.836 -22.953 -13.758 1 98.88 6 ALA B CA 1
ATOM 2249 C C . ALA B 1 6 ? 11.695 -23.906 -13.391 1 98.88 6 ALA B C 1
ATOM 2251 O O . ALA B 1 6 ? 11.289 -24.734 -14.203 1 98.88 6 ALA B O 1
ATOM 2252 N N . PHE B 1 7 ? 11.227 -23.797 -12.156 1 98.81 7 PHE B N 1
ATOM 2253 C CA . PHE B 1 7 ? 10.055 -24.5 -11.68 1 98.81 7 PHE B CA 1
ATOM 2254 C C . PHE B 1 7 ? 9.008 -23.531 -11.156 1 98.81 7 PHE B C 1
ATOM 2256 O O . PHE B 1 7 ? 9.32 -22.641 -10.359 1 98.81 7 PHE B O 1
ATOM 2263 N N . ASP B 1 8 ? 7.836 -23.594 -11.656 1 98.5 8 ASP B N 1
ATOM 2264 C CA . ASP B 1 8 ? 6.652 -22.938 -11.094 1 98.5 8 ASP B CA 1
ATOM 2265 C C . ASP B 1 8 ? 5.809 -23.922 -10.297 1 98.5 8 ASP B C 1
ATOM 2267 O O . ASP B 1 8 ? 5.031 -24.688 -10.875 1 98.5 8 ASP B O 1
ATOM 2271 N N . ILE B 1 9 ? 5.898 -23.766 -9.031 1 97.75 9 ILE B N 1
ATOM 2272 C CA . ILE B 1 9 ? 5.383 -24.781 -8.117 1 97.75 9 ILE B CA 1
ATOM 2273 C C . ILE B 1 9 ? 3.959 -24.422 -7.699 1 97.75 9 ILE B C 1
ATOM 2275 O O . ILE B 1 9 ? 3.725 -23.359 -7.133 1 97.75 9 ILE B O 1
ATOM 2279 N N . GLY B 1 10 ? 3.051 -25.312 -8.016 1 94.25 10 GLY B N 1
ATOM 2280 C CA . GLY B 1 10 ? 1.678 -25.234 -7.535 1 94.25 10 GLY B CA 1
ATOM 2281 C C . GLY B 1 10 ? 1.316 -26.359 -6.582 1 94.25 10 GLY B C 1
ATOM 2282 O O . GLY B 1 10 ? 2.08 -27.312 -6.422 1 94.25 10 GLY B O 1
ATOM 2283 N N . GLY B 1 11 ? 0.174 -26.188 -5.965 1 91.06 11 GLY B N 1
ATOM 2284 C CA . GLY B 1 11 ? -0.271 -27.203 -5.023 1 91.06 11 GLY B CA 1
ATOM 2285 C C . GLY B 1 11 ? -0.588 -28.531 -5.684 1 91.06 11 GLY B C 1
ATOM 2286 O O . GLY B 1 11 ? -0.485 -29.578 -5.051 1 91.06 11 GLY B O 1
ATOM 2287 N N . THR B 1 12 ? -0.972 -28.547 -6.938 1 91.12 12 THR B N 1
ATOM 2288 C CA . THR B 1 12 ? -1.402 -29.75 -7.637 1 91.12 12 THR B CA 1
ATOM 2289 C C . THR B 1 12 ? -0.374 -30.156 -8.688 1 91.12 12 THR B C 1
ATOM 2291 O O . THR B 1 12 ? -0.088 -31.344 -8.852 1 91.12 12 THR B O 1
ATOM 2294 N N . ARG B 1 13 ? 0.146 -29.219 -9.398 1 95.94 13 ARG B N 1
ATOM 2295 C CA . ARG B 1 13 ? 1.102 -29.469 -10.477 1 95.94 13 ARG B CA 1
ATOM 2296 C C . ARG B 1 13 ? 2.309 -28.547 -10.367 1 95.94 13 ARG B C 1
ATOM 2298 O O . ARG B 1 13 ? 2.184 -27.406 -9.906 1 95.94 13 ARG B O 1
ATOM 2305 N N . ILE B 1 14 ? 3.383 -29.031 -10.766 1 98 14 ILE B N 1
ATOM 2306 C CA . ILE B 1 14 ? 4.594 -28.234 -10.93 1 98 14 ILE B CA 1
ATOM 2307 C C . ILE B 1 14 ? 4.957 -28.141 -12.406 1 98 14 ILE B C 1
ATOM 2309 O O . ILE B 1 14 ? 5.148 -29.156 -13.07 1 98 14 ILE B O 1
ATOM 2313 N N . LYS B 1 15 ? 4.996 -26.922 -12.914 1 98.25 15 LYS B N 1
ATOM 2314 C CA . LYS B 1 15 ? 5.508 -26.672 -14.258 1 98.25 15 LYS B CA 1
ATOM 2315 C C . LYS B 1 15 ? 7.004 -26.375 -14.227 1 98.25 15 LYS B C 1
ATOM 2317 O O . LYS B 1 15 ? 7.512 -25.781 -13.273 1 98.25 15 LYS B O 1
ATOM 2322 N N . TRP B 1 16 ? 7.668 -26.859 -15.219 1 98.56 16 TRP B N 1
ATOM 2323 C CA . TRP B 1 16 ? 9.086 -26.531 -15.305 1 98.56 16 TRP B CA 1
ATOM 2324 C C . TRP B 1 16 ? 9.508 -26.266 -16.75 1 98.56 16 TRP B C 1
ATOM 2326 O O . TRP B 1 16 ? 8.766 -26.594 -17.672 1 98.56 16 TRP B O 1
ATOM 2336 N N . GLY B 1 17 ? 10.641 -25.562 -16.891 1 98.62 17 GLY B N 1
ATOM 2337 C CA . GLY B 1 17 ? 11.156 -25.266 -18.219 1 98.62 17 GLY B CA 1
ATOM 2338 C C . GLY B 1 17 ? 12.609 -24.844 -18.203 1 98.62 17 GLY B C 1
ATOM 2339 O O . GLY B 1 17 ? 13.172 -24.547 -17.156 1 98.62 17 GLY B O 1
ATOM 2340 N N . ILE B 1 18 ? 13.234 -24.969 -19.391 1 98.81 18 ILE B N 1
ATOM 2341 C CA . ILE B 1 18 ? 14.555 -24.406 -19.641 1 98.81 18 ILE B CA 1
ATOM 2342 C C . ILE B 1 18 ? 14.406 -23.062 -20.344 1 98.81 18 ILE B C 1
ATOM 2344 O O . ILE B 1 18 ? 13.758 -22.969 -21.391 1 98.81 18 ILE B O 1
ATOM 2348 N N . LEU B 1 19 ? 14.906 -22.062 -19.688 1 98.75 19 LEU B N 1
ATOM 2349 C CA . LEU B 1 19 ? 14.828 -20.719 -20.234 1 98.75 19 LEU B CA 1
ATOM 2350 C C . LEU B 1 19 ? 16.219 -20.172 -20.531 1 98.75 19 LEU B C 1
ATOM 2352 O O . LEU B 1 19 ? 17.188 -20.547 -19.875 1 98.75 19 LEU B O 1
ATOM 2356 N N . ASN B 1 20 ? 16.375 -19.281 -21.5 1 98.38 20 ASN B N 1
ATOM 2357 C CA . ASN B 1 20 ? 17.641 -18.578 -21.703 1 98.38 20 ASN B CA 1
ATOM 2358 C C . ASN B 1 20 ? 17.688 -17.297 -20.875 1 98.38 20 ASN B C 1
ATOM 2360 O O . ASN B 1 20 ? 16.766 -17 -20.109 1 98.38 20 ASN B O 1
ATOM 2364 N N . GLU B 1 21 ? 18.75 -16.531 -21.016 1 97.25 21 GLU B N 1
ATOM 2365 C CA . GLU B 1 21 ? 19 -15.375 -20.172 1 97.25 21 GLU B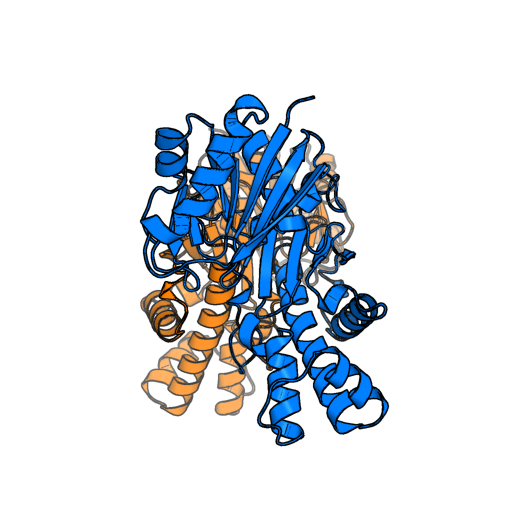 CA 1
ATOM 2366 C C . GLU B 1 21 ? 18.062 -14.219 -20.516 1 97.25 21 GLU B C 1
ATOM 2368 O O . GLU B 1 21 ? 17.953 -13.25 -19.766 1 97.25 21 GLU B O 1
ATOM 2373 N N . GLU B 1 22 ? 17.312 -14.359 -21.625 1 97.38 22 GLU B N 1
ATOM 2374 C CA . GLU B 1 22 ? 16.359 -13.32 -22.047 1 97.38 22 GLU B CA 1
ATOM 2375 C C . GLU B 1 22 ? 14.938 -13.68 -21.625 1 97.38 22 GLU B C 1
ATOM 2377 O O . GLU B 1 22 ? 14.008 -12.898 -21.828 1 97.38 22 GLU B O 1
ATOM 2382 N N . GLY B 1 23 ? 14.781 -14.836 -20.984 1 97.75 23 GLY B N 1
ATOM 2383 C CA . GLY B 1 23 ? 13.477 -15.242 -20.469 1 97.75 23 GLY B CA 1
ATOM 2384 C C . GLY B 1 23 ? 12.672 -16.062 -21.469 1 97.75 23 GLY B C 1
ATOM 2385 O O . GLY B 1 23 ? 11.516 -16.391 -21.203 1 97.75 23 GLY B O 1
ATOM 2386 N N . ALA B 1 24 ? 13.305 -16.391 -22.594 1 97.94 24 ALA B N 1
ATOM 2387 C CA . ALA B 1 24 ? 12.617 -17.234 -23.562 1 97.94 24 ALA B CA 1
ATOM 2388 C C . ALA B 1 24 ? 12.562 -18.688 -23.094 1 97.94 24 ALA B C 1
ATOM 2390 O O . ALA B 1 24 ? 13.57 -19.25 -22.672 1 97.94 24 ALA B O 1
ATOM 2391 N N . ILE B 1 25 ? 11.422 -19.312 -23.234 1 98.25 25 ILE B N 1
ATOM 2392 C CA . ILE B 1 25 ? 11.258 -20.703 -22.844 1 98.25 25 ILE B CA 1
ATOM 2393 C C . ILE B 1 25 ? 11.641 -21.609 -24.016 1 98.25 25 ILE B C 1
ATOM 2395 O O . ILE B 1 25 ? 11.055 -21.531 -25.094 1 98.25 25 ILE B O 1
ATOM 2399 N N . LEU B 1 26 ? 12.547 -22.453 -23.766 1 98.31 26 LEU B N 1
ATOM 2400 C CA . LEU B 1 26 ? 13.078 -23.344 -24.812 1 98.31 26 LEU B CA 1
ATOM 2401 C C . LEU B 1 26 ? 12.438 -24.719 -24.719 1 98.31 26 LEU B C 1
ATOM 2403 O O . LEU B 1 26 ? 12.32 -25.422 -25.719 1 98.31 26 LEU B O 1
ATOM 2407 N N . GLU B 1 27 ? 12.141 -25.141 -23.562 1 97.88 27 GLU B N 1
ATOM 2408 C CA . GLU B 1 27 ? 11.5 -26.406 -23.203 1 97.88 27 GLU B CA 1
ATOM 2409 C C . GLU B 1 27 ? 10.586 -26.25 -22 1 97.88 27 GLU B C 1
ATOM 2411 O O . GLU B 1 27 ? 10.867 -25.453 -21.094 1 97.88 27 GLU B O 1
ATOM 2416 N N . LYS B 1 28 ? 9.508 -26.891 -22.047 1 97.69 28 LYS B N 1
ATOM 2417 C CA . LYS B 1 28 ? 8.633 -26.844 -20.875 1 97.69 28 LYS B CA 1
ATOM 2418 C C . LYS B 1 28 ? 7.895 -28.156 -20.688 1 97.69 28 LYS B C 1
ATOM 2420 O O . LYS B 1 28 ? 7.625 -28.875 -21.656 1 97.69 28 LYS B O 1
ATOM 2425 N N . SER B 1 29 ? 7.59 -28.562 -19.516 1 98.19 29 SER B N 1
ATOM 2426 C CA . SER B 1 29 ? 6.832 -29.734 -19.094 1 98.19 29 SER B CA 1
ATOM 2427 C C . SER B 1 29 ? 6.262 -29.562 -17.688 1 98.19 29 SER B C 1
ATOM 2429 O O . SER B 1 29 ? 6.258 -28.453 -17.156 1 98.19 29 SER B O 1
ATOM 2431 N N . SER B 1 30 ? 5.602 -30.578 -17.219 1 98.31 30 SER B N 1
ATOM 2432 C CA . SER B 1 30 ? 5.023 -30.531 -15.875 1 98.31 30 SER B CA 1
ATOM 2433 C C . SER B 1 30 ? 4.938 -31.922 -15.25 1 98.31 30 SER B C 1
ATOM 2435 O O . SER B 1 30 ? 5.105 -32.938 -15.945 1 98.31 30 SER B O 1
ATOM 2437 N N . PHE B 1 31 ? 4.812 -31.984 -14.008 1 98 31 PHE B N 1
ATOM 2438 C CA . PHE B 1 31 ? 4.559 -33.188 -13.242 1 98 31 PHE B CA 1
ATOM 2439 C C . PHE B 1 31 ? 3.719 -32.906 -12.008 1 98 31 PHE B C 1
ATOM 2441 O O . PHE B 1 31 ? 3.52 -31.734 -11.656 1 98 31 PHE B O 1
ATOM 2448 N N . ASP B 1 32 ? 3.162 -33.875 -11.367 1 97.38 32 ASP B N 1
ATOM 2449 C CA . ASP B 1 32 ? 2.287 -33.719 -10.211 1 97.38 32 ASP B CA 1
ATOM 2450 C C . ASP B 1 32 ? 3.088 -33.312 -8.969 1 97.38 32 ASP B C 1
ATOM 2452 O O . ASP B 1 32 ? 4.191 -33.844 -8.75 1 97.38 32 ASP B O 1
ATOM 2456 N N . THR B 1 33 ? 2.488 -32.438 -8.172 1 96.06 33 THR B N 1
ATOM 2457 C CA . THR B 1 33 ? 3.109 -32.062 -6.914 1 96.06 33 THR B CA 1
ATOM 2458 C C . THR B 1 33 ? 2.947 -33.156 -5.867 1 96.06 33 THR B C 1
ATOM 2460 O O . THR B 1 33 ? 1.828 -33.594 -5.586 1 96.06 33 THR B O 1
ATOM 2463 N N . SER B 1 34 ? 4.031 -33.625 -5.312 1 95.31 34 SER B N 1
ATOM 2464 C CA . SER B 1 34 ? 4.004 -34.531 -4.168 1 95.31 34 SER B CA 1
ATOM 2465 C C . SER B 1 34 ? 4.129 -33.75 -2.854 1 95.31 34 SER B C 1
ATOM 2467 O O . SER B 1 34 ? 5.098 -33.031 -2.648 1 95.31 34 SER B O 1
ATOM 2469 N N . THR B 1 35 ? 3.17 -33.906 -1.99 1 93.88 35 THR B N 1
ATOM 2470 C CA . THR B 1 35 ? 3.182 -33.094 -0.781 1 93.88 35 THR B CA 1
ATOM 2471 C C . THR B 1 35 ? 3.301 -33.969 0.462 1 93.88 35 THR B C 1
ATOM 2473 O O . THR B 1 35 ? 3.176 -33.5 1.587 1 93.88 35 THR B O 1
ATOM 2476 N N . GLU B 1 36 ? 3.572 -35.25 0.269 1 93.81 36 GLU B N 1
ATOM 2477 C CA . GLU B 1 36 ? 3.58 -36.188 1.368 1 93.81 36 GLU B CA 1
ATOM 2478 C C . GLU B 1 36 ? 4.797 -36 2.266 1 93.81 36 GLU B C 1
ATOM 2480 O O . GLU B 1 36 ? 4.734 -36.25 3.471 1 93.81 36 GLU B O 1
ATOM 2485 N N . SER B 1 37 ? 5.902 -35.625 1.695 1 95.25 37 SER B N 1
ATOM 2486 C CA . SER B 1 37 ? 7.141 -35.406 2.426 1 95.25 37 SER B CA 1
ATOM 2487 C C . SER B 1 37 ? 8.062 -34.469 1.658 1 95.25 37 SER B C 1
ATOM 2489 O O . SER B 1 37 ? 7.891 -34.25 0.456 1 95.25 37 SER B O 1
ATOM 2491 N N . GLU B 1 38 ? 8.938 -33.938 2.445 1 94.75 38 GLU B N 1
ATOM 2492 C CA . GLU B 1 38 ? 9.953 -33.094 1.845 1 94.75 38 GLU B CA 1
ATOM 2493 C C . GLU B 1 38 ? 10.711 -33.812 0.735 1 94.75 38 GLU B C 1
ATOM 2495 O O . GLU B 1 38 ? 10.93 -33.25 -0.341 1 94.75 38 GLU B O 1
ATOM 2500 N N . GLU B 1 39 ? 11.117 -35.031 1.022 1 95.69 39 GLU B N 1
ATOM 2501 C CA . GLU B 1 39 ? 11.906 -35.844 0.088 1 95.69 39 GLU B CA 1
ATOM 2502 C C . GLU B 1 39 ? 11.141 -36.062 -1.21 1 95.69 39 GLU B C 1
ATOM 2504 O O . GLU B 1 39 ? 11.688 -35.906 -2.301 1 95.69 39 GLU B O 1
ATOM 2509 N N . LEU B 1 40 ? 9.891 -36.469 -1.062 1 96.56 40 LEU B N 1
ATOM 2510 C CA . LEU B 1 40 ? 9.078 -36.781 -2.232 1 96.56 40 LEU B CA 1
ATOM 2511 C C . LEU B 1 40 ? 8.781 -35.5 -3.031 1 96.56 40 LEU B C 1
ATOM 2513 O O . LEU B 1 40 ? 8.727 -35.531 -4.262 1 96.56 40 LEU B O 1
ATOM 2517 N N . PHE B 1 41 ? 8.594 -34.406 -2.312 1 96.81 41 PHE B N 1
ATOM 2518 C CA . PHE B 1 41 ? 8.336 -33.125 -2.961 1 96.81 41 PHE B CA 1
ATOM 2519 C C . PHE B 1 41 ? 9.508 -32.719 -3.844 1 96.81 41 PHE B C 1
ATOM 2521 O O . PHE B 1 41 ? 9.305 -32.281 -4.98 1 96.81 41 PHE B O 1
ATOM 2528 N N . LEU B 1 42 ? 10.703 -32.938 -3.332 1 97.69 42 LEU B N 1
ATOM 2529 C CA . LEU B 1 42 ? 11.891 -32.438 -4.004 1 97.69 42 LEU B CA 1
ATOM 2530 C C . LEU B 1 42 ? 12.438 -33.438 -4.992 1 97.69 42 LEU B C 1
ATOM 2532 O O . LEU B 1 42 ? 13.305 -33.125 -5.812 1 97.69 42 LEU B O 1
ATOM 2536 N N . GLU B 1 43 ? 11.961 -34.625 -4.98 1 97.5 43 GLU B N 1
ATOM 2537 C CA . GLU B 1 43 ? 12.531 -35.75 -5.727 1 97.5 43 GLU B CA 1
ATOM 2538 C C . GLU B 1 43 ? 12.633 -35.438 -7.215 1 97.5 43 GLU B C 1
ATOM 2540 O O . GLU B 1 43 ? 13.719 -35.5 -7.793 1 97.5 43 GLU B O 1
ATOM 2545 N N . ASN B 1 44 ? 11.477 -35.094 -7.785 1 97.62 44 ASN B N 1
ATOM 2546 C CA . ASN B 1 44 ? 11.453 -34.812 -9.219 1 97.62 44 ASN B CA 1
ATOM 2547 C C . ASN B 1 44 ? 12.219 -33.531 -9.57 1 97.62 44 ASN B C 1
ATOM 2549 O O . ASN B 1 44 ? 12.828 -33.438 -10.641 1 97.62 44 ASN B O 1
ATOM 2553 N N . ILE B 1 45 ? 12.164 -32.594 -8.711 1 98.44 45 ILE B N 1
ATOM 2554 C CA . ILE B 1 45 ? 12.891 -31.359 -8.93 1 98.44 45 ILE B CA 1
ATOM 2555 C C . ILE B 1 45 ? 14.383 -31.641 -9.008 1 98.44 45 ILE B C 1
ATOM 2557 O O . ILE B 1 45 ? 15.055 -31.219 -9.961 1 98.44 45 ILE B O 1
ATOM 2561 N N . ILE B 1 46 ? 14.898 -32.406 -8.039 1 98.5 46 ILE B N 1
ATOM 2562 C CA . ILE B 1 46 ? 16.328 -32.75 -7.969 1 98.5 46 ILE B CA 1
ATOM 2563 C C . ILE B 1 46 ? 16.703 -33.625 -9.156 1 98.5 46 ILE B C 1
ATOM 2565 O O . ILE B 1 46 ? 17.734 -33.438 -9.789 1 98.5 46 ILE B O 1
ATOM 2569 N N . LYS B 1 47 ? 15.836 -34.562 -9.453 1 98.69 47 LYS B N 1
ATOM 2570 C CA . LYS B 1 47 ? 16.094 -35.469 -10.562 1 98.69 47 LYS B CA 1
ATOM 2571 C C . LYS B 1 47 ? 16.25 -34.719 -11.875 1 98.69 47 LYS B C 1
ATOM 2573 O O . LYS B 1 47 ? 17.219 -34.906 -12.609 1 98.69 47 LYS B O 1
ATOM 2578 N N . ILE B 1 48 ? 15.344 -33.812 -12.141 1 98.69 48 ILE B N 1
ATOM 2579 C CA . ILE B 1 48 ? 15.375 -33.031 -13.375 1 98.69 48 ILE B CA 1
ATOM 2580 C C . ILE B 1 48 ? 16.609 -32.125 -13.375 1 98.69 48 ILE B C 1
ATOM 2582 O O . ILE B 1 48 ? 17.281 -32 -14.398 1 98.69 48 ILE B O 1
ATOM 2586 N N . ALA B 1 49 ? 16.875 -31.516 -12.266 1 98.69 49 ALA B N 1
ATOM 2587 C CA . ALA B 1 49 ? 18.047 -30.641 -12.148 1 98.69 49 ALA B CA 1
ATOM 2588 C C . ALA B 1 49 ? 19.328 -31.406 -12.445 1 98.69 49 ALA B C 1
ATOM 2590 O O . ALA B 1 49 ? 20.203 -30.906 -13.141 1 98.69 49 ALA B O 1
ATOM 2591 N N . LEU B 1 50 ? 19.406 -32.625 -11.938 1 98.56 50 LEU B N 1
ATOM 2592 C CA . LEU B 1 50 ? 20.594 -33.438 -12.156 1 98.56 50 LEU B CA 1
ATOM 2593 C C . LEU B 1 50 ? 20.703 -33.875 -13.625 1 98.56 50 LEU B C 1
ATOM 2595 O O . LEU B 1 50 ? 21.797 -33.844 -14.195 1 98.56 50 LEU B O 1
ATOM 2599 N N . GLU B 1 51 ? 19.594 -34.188 -14.164 1 98.31 51 GLU B N 1
ATOM 2600 C CA . GLU B 1 51 ? 19.562 -34.594 -15.562 1 98.31 51 GLU B CA 1
ATOM 2601 C C . GLU B 1 51 ? 19.984 -33.469 -16.484 1 98.31 51 GLU B C 1
ATOM 2603 O O . GLU B 1 51 ? 20.562 -33.719 -17.547 1 98.31 51 GLU B O 1
ATOM 2608 N N . ARG B 1 52 ? 19.719 -32.25 -16.016 1 97.88 52 ARG B N 1
ATOM 2609 C CA . ARG B 1 52 ? 19.969 -31.094 -16.875 1 97.88 52 ARG B CA 1
ATOM 2610 C C . ARG B 1 52 ? 21.156 -30.281 -16.375 1 97.88 52 ARG B C 1
ATOM 2612 O O . ARG B 1 52 ? 21.406 -29.172 -16.859 1 97.88 52 ARG B O 1
ATOM 2619 N N . LYS B 1 53 ? 21.875 -30.781 -15.477 1 97.38 53 LYS B N 1
ATOM 2620 C CA . LYS B 1 53 ? 22.891 -30.031 -14.719 1 97.38 53 LYS B CA 1
ATOM 2621 C C . LYS B 1 53 ? 23.953 -29.453 -15.633 1 97.38 53 LYS B C 1
ATOM 2623 O O . LYS B 1 53 ? 24.453 -28.344 -15.398 1 97.38 53 LYS B O 1
ATOM 2628 N N . ASP B 1 54 ? 24.266 -30.109 -16.703 1 96.69 54 ASP B N 1
ATOM 2629 C CA . ASP B 1 54 ? 25.359 -29.703 -17.578 1 96.69 54 ASP B CA 1
ATOM 2630 C C . ASP B 1 54 ? 24.875 -28.688 -18.609 1 96.69 54 ASP B C 1
ATOM 2632 O O . ASP B 1 54 ? 25.688 -28.062 -19.312 1 96.69 54 ASP B O 1
ATOM 2636 N N . GLU B 1 55 ? 23.578 -28.438 -18.625 1 96.81 55 GLU B N 1
ATOM 2637 C CA . GLU B 1 55 ? 23.031 -27.562 -19.641 1 96.81 55 GLU B CA 1
ATOM 2638 C C . GLU B 1 55 ? 22.562 -26.234 -19.047 1 96.81 55 GLU B C 1
ATOM 2640 O O . GLU B 1 55 ? 22.328 -25.281 -19.766 1 96.81 55 GLU B O 1
ATOM 2645 N N . VAL B 1 56 ? 22.469 -26.188 -17.75 1 98.44 56 VAL B N 1
ATOM 2646 C CA . VAL B 1 56 ? 21.891 -25 -17.125 1 98.44 56 VAL B CA 1
ATOM 2647 C C . VAL B 1 56 ? 22.875 -24.406 -16.125 1 98.44 56 VAL B C 1
ATOM 2649 O O . VAL B 1 56 ? 23.703 -25.141 -15.562 1 98.44 56 VAL B O 1
ATOM 2652 N N . GLU B 1 57 ? 22.734 -23.078 -15.883 1 98.19 57 GLU B N 1
ATOM 2653 C CA . GLU B 1 57 ? 23.641 -22.375 -14.977 1 98.19 57 GLU B CA 1
ATOM 2654 C C . GLU B 1 57 ? 23.062 -22.312 -13.562 1 98.19 57 GLU B C 1
ATOM 2656 O O . GLU B 1 57 ? 23.781 -22 -12.609 1 98.19 57 GLU B O 1
ATOM 2661 N N . GLY B 1 58 ? 21.797 -22.625 -13.445 1 98.62 58 GLY B N 1
ATOM 2662 C CA . GLY B 1 58 ? 21.141 -22.516 -12.156 1 98.62 58 GLY B CA 1
ATOM 2663 C C . GLY B 1 58 ? 19.688 -22.984 -12.18 1 98.62 58 GLY B C 1
ATOM 2664 O O . GLY B 1 58 ? 19.156 -23.328 -13.242 1 98.62 58 GLY B O 1
ATOM 2665 N N . VAL B 1 59 ? 19.094 -23.047 -10.992 1 98.81 59 VAL B N 1
ATOM 2666 C CA . VAL B 1 59 ? 17.703 -23.469 -10.781 1 98.81 59 VAL B CA 1
ATOM 2667 C C . VAL B 1 59 ? 16.906 -22.328 -10.141 1 98.81 59 VAL B C 1
ATOM 2669 O O . VAL B 1 59 ? 17.344 -21.75 -9.141 1 98.81 59 VAL B O 1
ATOM 2672 N N . ALA B 1 60 ? 15.781 -21.984 -10.773 1 98.88 60 ALA B N 1
ATOM 2673 C CA . ALA B 1 60 ? 14.93 -20.922 -10.273 1 98.88 60 ALA B CA 1
ATOM 2674 C C . ALA B 1 60 ? 13.555 -21.438 -9.891 1 98.88 60 ALA B C 1
ATOM 2676 O O . ALA B 1 60 ? 12.914 -22.156 -10.672 1 98.88 60 ALA B O 1
ATOM 2677 N N . LEU B 1 61 ? 13.102 -21.078 -8.68 1 98.81 61 LEU B N 1
ATOM 2678 C CA . LEU B 1 61 ? 11.828 -21.594 -8.18 1 98.81 61 LEU B CA 1
ATOM 2679 C C . LEU B 1 61 ? 10.836 -20.453 -7.938 1 98.81 61 LEU B C 1
ATOM 2681 O O . LEU B 1 61 ? 11.18 -19.453 -7.316 1 98.81 61 LEU B O 1
ATOM 2685 N N . SER B 1 62 ? 9.656 -20.594 -8.43 1 98.56 62 SER B N 1
ATOM 2686 C CA . SER B 1 62 ? 8.461 -19.844 -8.055 1 98.56 62 SER B CA 1
ATOM 2687 C C . SER B 1 62 ? 7.523 -20.688 -7.203 1 98.56 62 SER B C 1
ATOM 2689 O O . SER B 1 62 ? 7.188 -21.828 -7.574 1 98.56 62 SER B O 1
ATOM 2691 N N . MET B 1 63 ? 7.172 -20.172 -6.082 1 96.75 63 MET B N 1
ATOM 2692 C CA . MET B 1 63 ? 6.383 -21.031 -5.191 1 96.75 63 MET B CA 1
ATOM 2693 C C . MET B 1 63 ? 5.379 -20.203 -4.395 1 96.75 63 MET B C 1
ATOM 2695 O O . MET B 1 63 ? 5.641 -19.031 -4.074 1 96.75 63 MET B O 1
ATOM 2699 N N . PRO B 1 64 ? 4.215 -20.797 -4.039 1 95.25 64 PRO B N 1
ATOM 2700 C CA . PRO B 1 64 ? 3.236 -20.094 -3.219 1 95.25 64 PRO B CA 1
ATOM 2701 C C . PRO B 1 64 ? 3.68 -19.938 -1.765 1 95.25 64 PRO B C 1
ATOM 2703 O O . PRO B 1 64 ? 4.555 -20.672 -1.305 1 95.25 64 PRO B O 1
ATOM 2706 N N . GLY B 1 65 ? 3.09 -18.922 -1.083 1 94.44 65 GLY B N 1
ATOM 2707 C CA . GLY B 1 65 ? 3.32 -18.766 0.344 1 94.44 65 GLY B CA 1
ATOM 2708 C C . GLY B 1 65 ? 4.227 -17.594 0.676 1 94.44 65 GLY B C 1
ATOM 2709 O O . GLY B 1 65 ? 4.531 -16.781 -0.19 1 94.44 65 GLY B O 1
ATOM 2710 N N . PHE B 1 66 ? 4.508 -17.516 1.975 1 95.88 66 PHE B N 1
ATOM 2711 C CA . PHE B 1 66 ? 5.473 -16.531 2.451 1 95.88 66 PHE B CA 1
ATOM 2712 C C . PHE B 1 66 ? 6.895 -17.062 2.328 1 95.88 66 PHE B C 1
ATOM 2714 O O . PHE B 1 66 ? 7.277 -17.984 3.037 1 95.88 66 PHE B O 1
ATOM 2721 N N . ILE B 1 67 ? 7.707 -16.422 1.448 1 97.31 67 ILE B N 1
ATOM 2722 C CA . ILE B 1 67 ? 9.016 -16.953 1.102 1 97.31 67 ILE B CA 1
ATOM 2723 C C . ILE B 1 67 ? 10.109 -16 1.588 1 97.31 67 ILE B C 1
ATOM 2725 O O . ILE B 1 67 ? 10.133 -14.828 1.206 1 97.31 67 ILE B O 1
ATOM 2729 N N . ASP B 1 68 ? 10.953 -16.453 2.428 1 97.44 68 ASP B N 1
ATOM 2730 C CA . ASP B 1 68 ? 12.234 -15.797 2.693 1 97.44 68 ASP B CA 1
ATOM 2731 C C . ASP B 1 68 ? 13.211 -16.031 1.547 1 97.44 68 ASP B C 1
ATOM 2733 O O . ASP B 1 68 ? 13.977 -17 1.567 1 97.44 68 ASP B O 1
ATOM 2737 N N . SER B 1 69 ? 13.172 -15.125 0.63 1 96.44 69 SER B N 1
ATOM 2738 C CA . SER B 1 69 ? 13.898 -15.305 -0.622 1 96.44 69 SER B CA 1
ATOM 2739 C C . SER B 1 69 ? 15.398 -15.141 -0.419 1 96.44 69 SER B C 1
ATOM 2741 O O . SER B 1 69 ? 16.188 -15.578 -1.253 1 96.44 69 SER B O 1
ATOM 2743 N N . ILE B 1 70 ? 15.781 -14.562 0.646 1 95.06 70 ILE B N 1
ATOM 2744 C CA . ILE B 1 70 ? 17.203 -14.34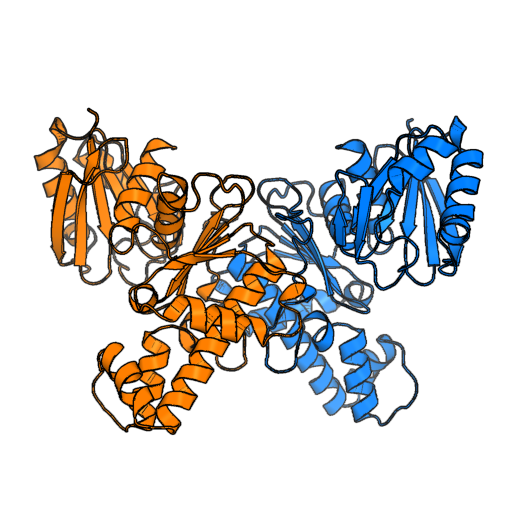4 0.938 1 95.06 70 ILE B CA 1
ATOM 2745 C C . ILE B 1 70 ? 17.828 -15.656 1.398 1 95.06 70 ILE B C 1
ATOM 2747 O O . ILE B 1 70 ? 18.922 -16.031 0.933 1 95.06 70 ILE B O 1
ATOM 2751 N N . ASN B 1 71 ? 17.094 -16.391 2.234 1 96.06 71 ASN B N 1
ATOM 2752 C CA . ASN B 1 71 ? 17.656 -17.625 2.793 1 96.06 71 ASN B CA 1
ATOM 2753 C C . ASN B 1 71 ? 17.109 -18.859 2.096 1 96.06 71 ASN B C 1
ATOM 2755 O O . ASN B 1 71 ? 17.562 -19.984 2.363 1 96.06 71 ASN B O 1
ATOM 2759 N N . GLY B 1 72 ? 16.141 -18.594 1.229 1 97.38 72 GLY B N 1
ATOM 2760 C CA . GLY B 1 72 ? 15.586 -19.703 0.466 1 97.38 72 GLY B CA 1
ATOM 2761 C C . GLY B 1 72 ? 14.656 -20.578 1.284 1 97.38 72 GLY B C 1
ATOM 2762 O O . GLY B 1 72 ? 14.672 -21.797 1.143 1 97.38 72 GLY B O 1
ATOM 2763 N N . ILE B 1 73 ? 13.875 -19.953 2.199 1 97.5 73 ILE B N 1
ATOM 2764 C CA . ILE B 1 73 ? 13.055 -20.703 3.141 1 97.5 73 ILE B CA 1
ATOM 2765 C C . ILE B 1 73 ? 11.586 -20.344 2.955 1 97.5 73 ILE B C 1
ATOM 2767 O O . ILE B 1 73 ? 11.188 -19.203 3.195 1 97.5 73 ILE B O 1
ATOM 2771 N N . PRO B 1 74 ? 10.766 -21.281 2.488 1 96.88 74 PRO B N 1
ATOM 2772 C CA . PRO B 1 74 ? 9.32 -21.062 2.617 1 96.88 74 PRO B CA 1
ATOM 2773 C C . PRO B 1 74 ? 8.859 -21.047 4.07 1 96.88 74 PRO B C 1
ATOM 2775 O O . PRO B 1 74 ? 8.805 -22.078 4.727 1 96.88 74 PRO B O 1
ATOM 2778 N N . LYS B 1 75 ? 8.469 -19.938 4.527 1 95.5 75 LYS B N 1
ATOM 2779 C CA . LYS B 1 75 ? 8.055 -19.781 5.922 1 95.5 75 LYS B CA 1
ATOM 2780 C C . LYS B 1 75 ? 6.668 -20.375 6.152 1 95.5 75 LYS B C 1
ATOM 2782 O O . LYS B 1 75 ? 6.445 -21.078 7.141 1 95.5 75 LYS B O 1
ATOM 2787 N N . VAL B 1 76 ? 5.75 -20 5.246 1 92.5 76 VAL B N 1
ATOM 2788 C CA . VAL B 1 76 ? 4.387 -20.516 5.258 1 92.5 76 VAL B CA 1
ATOM 2789 C C . VAL B 1 76 ? 3.953 -20.859 3.838 1 92.5 76 VAL B C 1
ATOM 2791 O O . VAL B 1 76 ? 4.047 -20.031 2.932 1 92.5 76 VAL B O 1
ATOM 2794 N N . CYS B 1 77 ? 3.607 -22.078 3.676 1 91.38 77 CYS B N 1
ATOM 2795 C CA . CYS B 1 77 ? 3.094 -22.562 2.396 1 91.38 77 CYS B CA 1
ATOM 2796 C C . CYS B 1 77 ? 1.94 -23.531 2.602 1 91.38 77 CYS B C 1
ATOM 2798 O O . CYS B 1 77 ? 2.141 -24.75 2.596 1 91.38 77 CYS B O 1
ATOM 2800 N N . TYR B 1 78 ? 0.784 -23.016 2.625 1 83.12 78 TYR B N 1
ATOM 2801 C CA . TYR B 1 78 ? -0.385 -23.797 3 1 83.12 78 TYR B CA 1
ATOM 2802 C C . TYR B 1 78 ? -0.622 -24.938 2.004 1 83.12 78 TYR B C 1
ATOM 2804 O O . TYR B 1 78 ? -1.037 -26.031 2.387 1 83.12 78 TYR B O 1
ATOM 2812 N N . ALA B 1 79 ? -0.278 -24.688 0.801 1 85.12 79 ALA B N 1
ATOM 2813 C CA . ALA B 1 79 ? -0.49 -25.688 -0.242 1 85.12 79 ALA B CA 1
ATOM 2814 C C . ALA B 1 79 ? 0.565 -26.797 -0.168 1 85.12 79 ALA B C 1
ATOM 2816 O O . ALA B 1 79 ? 0.344 -27.906 -0.649 1 85.12 79 ALA B O 1
ATOM 2817 N N . ILE B 1 80 ? 1.7 -26.453 0.343 1 92.19 80 ILE B N 1
ATOM 2818 C CA . ILE B 1 80 ? 2.824 -27.375 0.424 1 92.19 80 ILE B CA 1
ATOM 2819 C C . ILE B 1 80 ? 3.445 -27.312 1.817 1 92.19 80 ILE B C 1
ATOM 2821 O O . ILE B 1 80 ? 4.594 -26.891 1.974 1 92.19 80 ILE B O 1
ATOM 2825 N N . ARG B 1 81 ? 2.852 -27.859 2.76 1 92.06 81 ARG B N 1
ATOM 2826 C CA . ARG B 1 81 ? 3.225 -27.703 4.164 1 92.06 81 ARG B CA 1
ATOM 2827 C C . ARG B 1 81 ? 4.508 -28.469 4.473 1 92.06 81 ARG B C 1
ATOM 2829 O O . ARG B 1 81 ? 5.262 -28.094 5.371 1 92.06 81 ARG B O 1
ATOM 2836 N N . CYS B 1 82 ? 4.828 -29.484 3.664 1 93.88 82 CYS B N 1
ATOM 2837 C CA . CYS B 1 82 ? 5.93 -30.391 3.953 1 93.88 82 CYS B CA 1
ATOM 2838 C C . CYS B 1 82 ? 7.273 -29.703 3.764 1 93.88 82 CYS B C 1
ATOM 2840 O O . CYS B 1 82 ? 8.305 -30.203 4.199 1 93.88 82 CYS B O 1
ATOM 2842 N N . ILE B 1 83 ? 7.281 -28.531 3.211 1 94.88 83 ILE B N 1
ATOM 2843 C CA . ILE B 1 83 ? 8.555 -27.891 2.924 1 94.88 83 ILE B CA 1
ATOM 2844 C C . ILE B 1 83 ? 8.727 -26.656 3.814 1 94.88 83 ILE B C 1
ATOM 2846 O O . ILE B 1 83 ? 9.758 -25.984 3.768 1 94.88 83 ILE B O 1
ATOM 2850 N N . GLU B 1 84 ? 7.766 -26.297 4.66 1 95.12 84 GLU B N 1
ATOM 2851 C CA . GLU B 1 84 ? 7.812 -25.109 5.516 1 95.12 84 GLU B CA 1
ATOM 2852 C C . GLU B 1 84 ? 9.023 -25.141 6.438 1 95.12 84 GLU B C 1
ATOM 2854 O O . GLU B 1 84 ? 9.297 -26.156 7.082 1 95.12 84 GLU B O 1
ATOM 2859 N N . GLY B 1 85 ? 9.719 -24.062 6.402 1 95.62 85 GLY B N 1
ATOM 2860 C CA . GLY B 1 85 ? 10.844 -23.906 7.312 1 95.62 85 GLY B CA 1
ATOM 2861 C C . GLY B 1 85 ? 12.125 -24.531 6.793 1 95.62 85 GLY B C 1
ATOM 2862 O O . GLY B 1 85 ? 13.195 -24.359 7.383 1 95.62 85 GLY B O 1
ATOM 2863 N N . LYS B 1 86 ? 12.047 -25.203 5.629 1 95.88 86 LYS B N 1
ATOM 2864 C CA . LYS B 1 86 ? 13.227 -25.844 5.062 1 95.88 86 LYS B CA 1
ATOM 2865 C C . LYS B 1 86 ? 13.969 -24.906 4.125 1 95.88 86 LYS B C 1
ATOM 2867 O O . LYS B 1 86 ? 13.352 -24.156 3.371 1 95.88 86 LYS B O 1
ATOM 2872 N N . CYS B 1 87 ? 15.297 -24.953 4.176 1 97.69 87 CYS B N 1
ATOM 2873 C CA . CYS B 1 87 ? 16.109 -24.188 3.232 1 97.69 87 CYS B CA 1
ATOM 2874 C C . CYS B 1 87 ? 16.203 -24.906 1.891 1 97.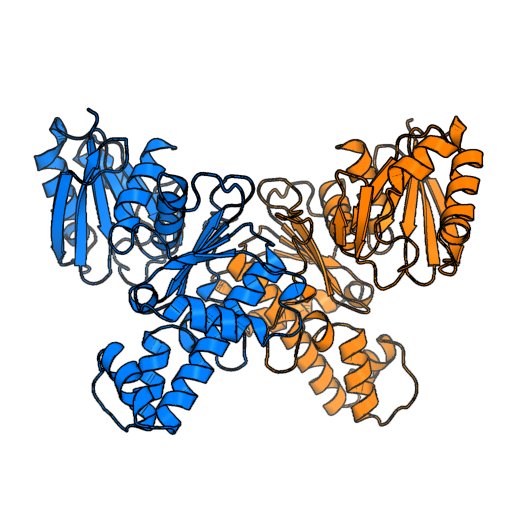69 87 CYS B C 1
ATOM 2876 O O . CYS B 1 87 ? 17.219 -25.516 1.58 1 97.69 87 CYS B O 1
ATOM 2878 N N . ILE B 1 88 ? 15.219 -24.797 1.099 1 97.56 88 ILE B N 1
ATOM 2879 C CA . ILE B 1 88 ? 15.062 -25.609 -0.092 1 97.56 88 ILE B CA 1
ATOM 2880 C C . ILE B 1 88 ? 16.156 -25.297 -1.096 1 97.56 88 ILE B C 1
ATOM 2882 O O . ILE B 1 88 ? 16.641 -26.172 -1.808 1 97.56 88 ILE B O 1
ATOM 2886 N N . THR B 1 89 ? 16.578 -24.031 -1.161 1 98.19 89 THR B N 1
ATOM 2887 C CA . THR B 1 89 ? 17.609 -23.672 -2.111 1 98.19 89 THR B CA 1
ATOM 2888 C C . THR B 1 89 ? 18.922 -24.359 -1.772 1 98.19 89 THR B C 1
ATOM 2890 O O . THR B 1 89 ? 19.594 -24.906 -2.656 1 98.19 89 THR B O 1
ATOM 2893 N N . LYS B 1 90 ? 19.266 -24.422 -0.517 1 98 90 LYS B N 1
ATOM 2894 C CA . LYS B 1 90 ? 20.5 -25.078 -0.095 1 98 90 LYS B CA 1
ATOM 2895 C C . LYS B 1 90 ? 20.422 -26.594 -0.348 1 98 90 LYS B C 1
ATOM 2897 O O . LYS B 1 90 ? 21.406 -27.203 -0.745 1 98 90 LYS B O 1
ATOM 2902 N N . ILE B 1 91 ? 19.266 -27.141 -0.081 1 97.94 91 ILE B N 1
ATOM 2903 C CA . ILE B 1 91 ? 19.078 -28.562 -0.311 1 97.94 91 ILE B CA 1
ATOM 2904 C C . ILE B 1 91 ? 19.328 -28.891 -1.78 1 97.94 91 ILE B C 1
ATOM 2906 O O . ILE B 1 91 ? 20.078 -29.828 -2.096 1 97.94 91 ILE B O 1
ATOM 2910 N N . ILE B 1 92 ? 18.766 -28.109 -2.648 1 98.44 92 ILE B N 1
ATOM 2911 C CA . ILE B 1 92 ? 18.906 -28.344 -4.082 1 98.44 92 ILE B CA 1
ATOM 2912 C C . ILE B 1 92 ? 20.359 -28.094 -4.496 1 98.44 92 ILE B C 1
ATOM 2914 O O . ILE B 1 92 ? 20.938 -28.875 -5.254 1 98.44 92 ILE B O 1
ATOM 2918 N N . GLU B 1 93 ? 20.953 -27.031 -3.99 1 98.5 93 GLU B N 1
ATOM 2919 C CA . GLU B 1 93 ? 22.328 -26.703 -4.316 1 98.5 93 GLU B CA 1
ATOM 2920 C C . GLU B 1 93 ? 23.281 -27.812 -3.883 1 98.5 93 GLU B C 1
ATOM 2922 O O . GLU B 1 93 ? 24.203 -28.172 -4.621 1 98.5 93 GLU B O 1
ATOM 2927 N N . GLU B 1 94 ? 23.078 -28.328 -2.729 1 98.19 94 GLU B N 1
ATOM 2928 C CA . GLU B 1 94 ? 23.938 -29.375 -2.195 1 98.19 94 GLU B CA 1
ATOM 2929 C C . GLU B 1 94 ? 23.844 -30.641 -3.035 1 98.19 94 GLU B C 1
ATOM 2931 O O . GLU B 1 94 ? 24.844 -31.344 -3.236 1 98.19 94 GLU B O 1
ATOM 2936 N N . LYS B 1 95 ? 22.703 -30.938 -3.496 1 98 95 LYS B N 1
ATOM 2937 C CA . LYS B 1 95 ? 22.469 -32.188 -4.23 1 98 95 LYS B CA 1
ATOM 2938 C C . LYS B 1 95 ? 22.875 -32.031 -5.691 1 98 95 LYS B C 1
ATOM 2940 O O . LYS B 1 95 ? 23.266 -33 -6.332 1 98 95 LYS B O 1
ATOM 2945 N N . THR B 1 96 ? 22.812 -30.828 -6.23 1 98.31 96 THR B N 1
ATOM 2946 C CA . THR B 1 96 ? 22.969 -30.703 -7.676 1 98.31 96 THR B CA 1
ATOM 2947 C C . THR B 1 96 ? 24.203 -29.891 -8.023 1 98.31 96 THR B C 1
ATOM 2949 O O . THR B 1 96 ? 24.703 -29.938 -9.148 1 98.31 96 THR B O 1
ATOM 2952 N N . GLY B 1 97 ? 24.641 -29.031 -7.086 1 98.19 97 GLY B N 1
ATOM 2953 C CA . GLY B 1 97 ? 25.75 -28.125 -7.352 1 98.19 97 GLY B CA 1
ATOM 2954 C C . GLY B 1 97 ? 25.328 -26.891 -8.109 1 98.19 97 GLY B C 1
ATOM 2955 O O . GLY B 1 97 ? 26.172 -26.047 -8.438 1 98.19 97 GLY B O 1
ATOM 2956 N N . LEU B 1 98 ? 24.094 -26.719 -8.336 1 98.5 98 LEU B N 1
ATOM 2957 C CA . LEU B 1 98 ? 23.578 -25.594 -9.109 1 98.5 98 LEU B CA 1
ATOM 2958 C C . LEU B 1 98 ? 23.109 -24.469 -8.188 1 98.5 98 LEU B C 1
ATOM 2960 O O . LEU B 1 98 ? 22.406 -24.719 -7.207 1 98.5 98 LEU B O 1
ATOM 2964 N N . LYS B 1 99 ? 23.562 -23.25 -8.562 1 98.25 99 LYS B N 1
ATOM 2965 C CA . LYS B 1 99 ? 23 -22.094 -7.859 1 98.25 99 LYS B CA 1
ATOM 2966 C C . LYS B 1 99 ? 21.469 -22.094 -7.93 1 98.25 99 LYS B C 1
ATOM 2968 O O . LYS B 1 99 ? 20.891 -22.375 -8.984 1 98.25 99 LYS B O 1
ATOM 2973 N N . THR B 1 100 ? 20.812 -21.875 -6.762 1 98.69 100 THR B N 1
ATOM 2974 C CA . THR B 1 100 ? 19.359 -21.984 -6.723 1 98.69 100 THR B CA 1
ATOM 2975 C C . THR B 1 100 ? 18.75 -20.766 -6.027 1 98.69 100 THR B C 1
ATOM 2977 O O . THR B 1 100 ? 19.281 -20.281 -5.023 1 98.69 100 THR B O 1
ATOM 2980 N N . SER B 1 101 ? 17.656 -20.234 -6.59 1 98.62 101 SER B N 1
ATOM 2981 C CA . SER B 1 101 ? 16.891 -19.156 -5.969 1 98.62 101 SER B CA 1
ATOM 2982 C C . SER B 1 101 ? 15.406 -19.516 -5.879 1 98.62 101 SER B C 1
ATOM 2984 O O . SER B 1 101 ? 14.938 -20.422 -6.574 1 98.62 101 SER B O 1
ATOM 2986 N N . VAL B 1 102 ? 14.695 -18.875 -4.969 1 98.5 102 VAL B N 1
ATOM 2987 C CA . VAL B 1 102 ? 13.266 -19.094 -4.801 1 98.5 102 VAL B CA 1
ATOM 2988 C C . VAL B 1 102 ? 12.57 -17.766 -4.484 1 98.5 102 VAL B C 1
ATOM 2990 O O . VAL B 1 102 ? 13.133 -16.922 -3.789 1 98.5 102 VAL B O 1
ATOM 2993 N N . GLU B 1 103 ? 11.445 -17.562 -5.035 1 98.25 103 GLU B N 1
ATOM 2994 C CA . GLU B 1 103 ? 10.609 -16.391 -4.766 1 98.25 103 GLU B CA 1
ATOM 2995 C C . GLU B 1 103 ? 9.133 -16.75 -4.789 1 98.25 103 GLU B C 1
ATOM 2997 O O . GLU B 1 103 ? 8.742 -17.797 -5.332 1 98.25 103 GLU B O 1
ATOM 3002 N N . ASN B 1 104 ? 8.375 -15.945 -4.121 1 97.81 104 ASN B N 1
ATOM 3003 C CA . ASN B 1 104 ? 6.926 -16.078 -4.113 1 97.81 104 ASN B CA 1
ATOM 3004 C C . ASN B 1 104 ? 6.344 -15.992 -5.52 1 97.81 104 ASN B C 1
ATOM 3006 O O . ASN B 1 104 ? 6.785 -15.172 -6.328 1 97.81 104 ASN B O 1
ATOM 3010 N N . ASP B 1 105 ? 5.32 -16.781 -5.773 1 97.31 105 ASP B N 1
ATOM 3011 C CA . ASP B 1 105 ? 4.742 -16.875 -7.109 1 97.31 105 ASP B CA 1
ATOM 3012 C C . ASP B 1 105 ? 4.137 -15.547 -7.543 1 97.31 105 ASP B C 1
ATOM 3014 O O . ASP B 1 105 ? 4.254 -15.156 -8.711 1 97.31 105 ASP B O 1
ATOM 3018 N N . GLY B 1 106 ? 3.385 -14.875 -6.664 1 97.19 106 GLY B N 1
ATOM 3019 C CA . GLY B 1 106 ? 2.877 -13.555 -6.996 1 97.19 106 GLY B CA 1
ATOM 3020 C C . GLY B 1 106 ? 3.975 -12.562 -7.332 1 97.19 106 GLY B C 1
ATOM 3021 O O . GLY B 1 106 ? 3.855 -11.797 -8.289 1 97.19 106 GLY B O 1
ATOM 3022 N N . LYS B 1 107 ? 5.051 -12.562 -6.621 1 98.44 107 LYS B N 1
ATOM 3023 C CA . LYS B 1 107 ? 6.199 -11.695 -6.859 1 98.44 107 LYS B CA 1
ATOM 3024 C C . LYS B 1 107 ? 6.895 -12.055 -8.172 1 98.44 107 LYS B C 1
ATOM 3026 O O . LYS B 1 107 ? 7.402 -11.172 -8.867 1 98.44 107 LYS B O 1
ATOM 3031 N N . CYS B 1 108 ? 6.883 -13.305 -8.5 1 98.75 108 CYS B N 1
ATOM 3032 C CA . CYS B 1 108 ? 7.48 -13.727 -9.758 1 98.75 108 CYS B CA 1
ATOM 3033 C C . CYS B 1 108 ? 6.703 -13.164 -10.945 1 98.75 108 CYS B C 1
ATOM 3035 O O . CYS B 1 108 ? 7.289 -12.859 -11.984 1 98.75 108 CYS B O 1
ATOM 3037 N N . VAL B 1 109 ? 5.383 -13.031 -10.789 1 98.69 109 VAL B N 1
ATOM 3038 C CA . VAL B 1 109 ? 4.598 -12.391 -11.836 1 98.69 109 VAL B CA 1
ATOM 3039 C C . VAL B 1 109 ? 5.094 -10.969 -12.07 1 98.69 109 VAL B C 1
ATOM 3041 O O . VAL B 1 109 ? 5.305 -10.555 -13.211 1 98.69 109 VAL B O 1
ATOM 3044 N N . ALA B 1 110 ? 5.301 -10.227 -10.992 1 98.81 110 ALA B N 1
ATOM 3045 C CA . ALA B 1 110 ? 5.816 -8.859 -11.109 1 98.81 110 ALA B CA 1
ATOM 3046 C C . ALA B 1 110 ? 7.227 -8.852 -11.695 1 98.81 110 ALA B C 1
ATOM 3048 O O . ALA B 1 110 ? 7.547 -8.016 -12.539 1 98.81 110 ALA B O 1
ATOM 3049 N N . LEU B 1 111 ? 8.016 -9.766 -11.25 1 98.81 111 LEU B N 1
ATOM 3050 C CA . LEU B 1 111 ? 9.375 -9.883 -11.758 1 98.81 111 LEU B CA 1
ATOM 3051 C C . LEU B 1 111 ? 9.375 -10.141 -13.258 1 98.81 111 LEU B C 1
ATOM 3053 O O . LEU B 1 111 ? 10.172 -9.547 -13.992 1 98.81 111 LEU B O 1
ATOM 3057 N N . ALA B 1 112 ? 8.492 -11 -13.719 1 98.88 112 ALA B N 1
ATOM 3058 C CA . ALA B 1 112 ? 8.398 -11.305 -15.141 1 98.88 112 ALA B CA 1
ATOM 3059 C C . ALA B 1 112 ? 8.047 -10.062 -15.953 1 98.88 112 ALA B C 1
ATOM 3061 O O . ALA B 1 112 ? 8.633 -9.805 -17 1 98.88 112 ALA B O 1
ATOM 3062 N N . GLU B 1 113 ? 7.082 -9.297 -15.453 1 98.81 113 GLU B N 1
ATOM 3063 C CA . GLU B 1 113 ? 6.652 -8.086 -16.141 1 98.81 113 GLU B CA 1
ATOM 3064 C C . GLU B 1 113 ? 7.77 -7.047 -16.172 1 98.81 113 GLU B C 1
ATOM 3066 O O . GLU B 1 113 ? 7.879 -6.281 -17.141 1 98.81 113 GLU B O 1
ATOM 3071 N N . LYS B 1 114 ? 8.555 -6.957 -15.141 1 98.69 114 LYS B N 1
ATOM 3072 C CA . LYS B 1 114 ? 9.711 -6.066 -15.102 1 98.69 114 LYS B CA 1
ATOM 3073 C C . LYS B 1 114 ? 10.797 -6.535 -16.062 1 98.69 114 LYS B C 1
ATOM 3075 O O . LYS B 1 114 ? 11.453 -5.719 -16.719 1 98.69 114 LYS B O 1
ATOM 3080 N N . PHE B 1 115 ? 11 -7.797 -16.203 1 98.56 115 PHE B N 1
ATOM 3081 C CA . PHE B 1 115 ? 12.055 -8.414 -17 1 98.56 115 PHE B CA 1
ATOM 3082 C C . PHE B 1 115 ? 11.844 -8.148 -18.484 1 98.56 115 PHE B C 1
ATOM 3084 O O . PHE B 1 115 ? 12.672 -7.516 -19.125 1 98.56 115 PHE B O 1
ATOM 3091 N N . ASN B 1 116 ? 10.781 -8.578 -18.969 1 98.5 116 ASN B N 1
ATOM 3092 C CA . ASN B 1 116 ? 10.508 -8.43 -20.391 1 98.5 116 ASN B CA 1
ATOM 3093 C C . ASN B 1 116 ? 9.008 -8.398 -20.672 1 98.5 116 ASN B C 1
ATOM 3095 O O . ASN B 1 116 ? 8.547 -8.922 -21.688 1 98.5 116 ASN B O 1
ATOM 3099 N N . GLY B 1 117 ? 8.227 -7.875 -19.781 1 98.62 117 GLY B N 1
ATOM 3100 C CA . GLY B 1 117 ? 6.789 -7.719 -19.953 1 98.62 117 GLY B CA 1
ATOM 3101 C C . GLY B 1 117 ? 6.355 -6.273 -20.094 1 98.62 117 GLY B C 1
ATOM 3102 O O . GLY B 1 117 ? 7.02 -5.488 -20.781 1 98.62 117 GLY B O 1
ATOM 3103 N N . ASN B 1 118 ? 5.219 -5.934 -19.5 1 98.69 118 ASN B N 1
ATOM 3104 C CA . ASN B 1 118 ? 4.578 -4.641 -19.719 1 98.69 118 ASN B CA 1
ATOM 3105 C C . ASN B 1 118 ? 4.996 -3.615 -18.672 1 98.69 118 ASN B C 1
ATOM 3107 O O . ASN B 1 118 ? 4.477 -2.496 -18.656 1 98.69 118 ASN B O 1
ATOM 3111 N N . ALA B 1 119 ? 6.012 -3.941 -17.828 1 98.62 119 ALA B N 1
ATOM 3112 C CA . ALA B 1 119 ? 6.457 -2.994 -16.812 1 98.62 119 ALA B CA 1
ATOM 3113 C C . ALA B 1 119 ? 7.961 -2.766 -16.891 1 98.62 119 ALA B C 1
ATOM 3115 O O . ALA B 1 119 ? 8.602 -2.408 -15.898 1 98.62 119 ALA B O 1
ATOM 3116 N N . THR B 1 120 ? 8.547 -3.029 -18.109 1 98.5 120 THR B N 1
ATOM 3117 C CA . THR B 1 120 ? 9.992 -2.934 -18.266 1 98.5 120 THR B CA 1
ATOM 3118 C C . THR B 1 120 ? 10.477 -1.52 -17.969 1 98.5 120 THR B C 1
ATOM 3120 O O . THR B 1 120 ? 11.57 -1.336 -17.438 1 98.5 120 THR B O 1
ATOM 3123 N N . GLU B 1 121 ? 9.656 -0.498 -18.25 1 98 121 GLU B N 1
ATOM 3124 C CA . GLU B 1 121 ? 10.086 0.889 -18.094 1 98 121 GLU B CA 1
ATOM 3125 C C . GLU B 1 121 ? 9.5 1.506 -16.828 1 98 121 GLU B C 1
ATOM 3127 O O . GLU B 1 121 ? 9.695 2.693 -16.562 1 98 121 GLU B O 1
ATOM 3132 N N . CYS B 1 122 ? 8.812 0.709 -16.047 1 98 122 CYS B N 1
ATOM 3133 C CA . CYS B 1 122 ? 8.156 1.225 -14.852 1 98 122 CYS B CA 1
ATOM 3134 C C . CYS B 1 122 ? 9.055 1.071 -13.625 1 98 122 CYS B C 1
ATOM 3136 O O . CYS B 1 122 ? 9.703 0.038 -13.453 1 98 122 CYS B O 1
ATOM 3138 N N . SER B 1 123 ? 9.148 2.076 -12.828 1 97.56 123 SER B N 1
ATOM 3139 C CA . SER B 1 123 ? 9.82 1.989 -11.539 1 97.56 123 SER B CA 1
ATOM 3140 C C . SER B 1 123 ? 8.844 1.602 -10.43 1 97.56 123 SER B C 1
ATOM 3142 O O . SER B 1 123 ? 9.234 0.98 -9.438 1 97.56 123 SER B O 1
ATOM 3144 N N . ASP B 1 124 ? 7.586 2.016 -10.586 1 98.38 124 ASP B N 1
ATOM 3145 C CA . ASP B 1 124 ? 6.516 1.77 -9.625 1 98.38 124 ASP B CA 1
ATOM 3146 C C . ASP B 1 124 ? 5.305 1.14 -10.305 1 98.38 124 ASP B C 1
ATOM 3148 O O . ASP B 1 124 ? 4.629 1.788 -11.109 1 98.38 124 ASP B O 1
ATOM 3152 N N . PHE B 1 125 ? 5.027 -0.116 -9.961 1 98.81 125 PHE B N 1
ATOM 3153 C CA . PHE B 1 125 ? 3.855 -0.776 -10.523 1 98.81 125 PHE B CA 1
ATOM 3154 C C . PHE B 1 125 ? 3.414 -1.937 -9.641 1 98.81 125 PHE B C 1
ATOM 3156 O O . PHE B 1 125 ? 4.129 -2.328 -8.711 1 98.81 125 PHE B O 1
ATOM 3163 N N . VAL B 1 126 ? 2.203 -2.426 -9.852 1 98.88 126 VAL B N 1
ATOM 3164 C CA . VAL B 1 126 ? 1.615 -3.539 -9.109 1 98.88 126 VAL B CA 1
ATOM 3165 C C . VAL B 1 126 ? 1.086 -4.586 -10.094 1 98.88 126 VAL B C 1
ATOM 3167 O O . VAL B 1 126 ? 0.487 -4.242 -11.109 1 98.88 126 VAL B O 1
ATOM 3170 N N . CYS B 1 127 ? 1.384 -5.805 -9.828 1 98.88 127 CYS B N 1
ATOM 3171 C CA . CYS B 1 127 ? 0.708 -6.902 -10.508 1 98.88 127 CYS B CA 1
ATOM 3172 C C . CYS B 1 127 ? -0.331 -7.551 -9.602 1 98.88 127 CYS B C 1
ATOM 3174 O O . CYS B 1 127 ? -0.029 -7.91 -8.461 1 98.88 127 CYS B O 1
ATOM 3176 N N . VAL B 1 128 ? -1.513 -7.648 -10.086 1 98.81 128 VAL B N 1
ATOM 3177 C CA . VAL B 1 128 ? -2.615 -8.305 -9.391 1 98.81 128 VAL B CA 1
ATOM 3178 C C . VAL B 1 128 ? -3.037 -9.555 -10.148 1 98.81 128 VAL B C 1
ATOM 3180 O O . VAL B 1 128 ? -3.471 -9.477 -11.305 1 98.81 128 VAL B O 1
ATOM 3183 N N . THR B 1 129 ? -2.877 -10.664 -9.516 1 98.12 129 THR B N 1
ATOM 3184 C CA . THR B 1 129 ? -3.305 -11.914 -10.133 1 98.12 129 THR B CA 1
ATOM 3185 C C . THR B 1 129 ? -4.621 -12.391 -9.531 1 98.12 129 THR B C 1
ATOM 3187 O O . THR B 1 129 ? -4.766 -12.461 -8.312 1 98.12 129 THR B O 1
ATOM 3190 N N . ILE B 1 130 ? -5.605 -12.695 -10.383 1 97.88 130 ILE B N 1
ATOM 3191 C CA . ILE B 1 130 ? -6.941 -13.094 -9.953 1 97.88 130 ILE B CA 1
ATOM 3192 C C . ILE B 1 130 ? -7.234 -14.516 -10.414 1 97.88 130 ILE B C 1
ATOM 3194 O O . ILE B 1 130 ? -7.289 -14.789 -11.609 1 97.88 130 ILE B O 1
ATOM 3198 N N . GLY B 1 131 ? -7.402 -15.438 -9.555 1 95.06 131 GLY B N 1
ATOM 3199 C CA . GLY B 1 131 ? -7.723 -16.828 -9.789 1 95.06 131 GLY B CA 1
ATOM 3200 C C . GLY B 1 131 ? -8.445 -17.484 -8.625 1 95.06 131 GLY B C 1
ATOM 3201 O O . GLY B 1 131 ? -9.5 -17.016 -8.203 1 95.06 131 GLY B O 1
ATOM 3202 N N . THR B 1 132 ? -7.781 -18.562 -8.062 1 92 132 THR B N 1
ATOM 3203 C CA . THR B 1 132 ? -8.352 -19.156 -6.859 1 92 132 THR B CA 1
ATOM 3204 C C . THR B 1 132 ? -8.352 -18.156 -5.707 1 92 132 THR B C 1
ATOM 3206 O O . THR B 1 132 ? -9.258 -18.172 -4.871 1 92 132 THR B O 1
ATOM 3209 N N . GLY B 1 133 ? -7.434 -17.359 -5.664 1 94.88 133 GLY B N 1
ATOM 3210 C CA . GLY B 1 133 ? -7.297 -16.203 -4.781 1 94.88 133 GLY B CA 1
ATOM 3211 C C . GLY B 1 133 ? -6.785 -14.969 -5.488 1 94.88 133 GLY B C 1
ATOM 3212 O O . GLY B 1 133 ? -6.812 -14.891 -6.719 1 94.88 133 GLY B O 1
ATOM 3213 N N . ILE B 1 134 ? -6.48 -14.016 -4.727 1 97.44 134 ILE B N 1
ATOM 3214 C CA . ILE B 1 134 ? -5.883 -12.805 -5.273 1 97.44 134 ILE B CA 1
ATOM 3215 C C . ILE B 1 134 ? -4.5 -12.586 -4.66 1 97.44 134 ILE B C 1
ATOM 3217 O O . ILE B 1 134 ? -4.34 -12.648 -3.438 1 97.44 134 ILE B O 1
ATOM 3221 N N . GLY B 1 135 ? -3.494 -12.461 -5.477 1 96.88 135 GLY B N 1
ATOM 3222 C CA . GLY B 1 135 ? -2.125 -12.164 -5.086 1 96.88 135 GLY B CA 1
ATOM 3223 C C . GLY B 1 135 ? -1.415 -11.227 -6.047 1 96.88 135 GLY B C 1
ATOM 3224 O O . GLY B 1 135 ? -2.061 -10.508 -6.809 1 96.88 135 GLY B O 1
ATOM 3225 N N . GLY B 1 136 ? -0.117 -11.188 -5.879 1 97.56 136 GLY B N 1
ATOM 3226 C CA . GLY B 1 136 ? 0.646 -10.352 -6.793 1 97.56 136 GLY B CA 1
ATOM 3227 C C . GLY B 1 136 ? 1.962 -9.875 -6.203 1 97.56 136 GLY B C 1
ATOM 3228 O O . GLY B 1 136 ? 2.545 -10.547 -5.348 1 97.56 136 GLY B O 1
ATOM 3229 N N . GLY B 1 137 ? 2.496 -8.898 -6.836 1 98.62 137 GLY B N 1
ATOM 3230 C CA . GLY B 1 137 ? 3.74 -8.258 -6.434 1 98.62 137 GLY B CA 1
ATOM 3231 C C . GLY B 1 137 ? 3.744 -6.762 -6.66 1 98.62 137 GLY B C 1
ATOM 3232 O O . GLY B 1 137 ? 2.982 -6.25 -7.484 1 98.62 137 GLY B O 1
ATOM 3233 N N . ILE B 1 138 ? 4.566 -6.129 -5.91 1 98.81 138 ILE B N 1
ATOM 3234 C CA . ILE B 1 138 ? 4.645 -4.672 -5.953 1 98.81 138 ILE B CA 1
ATOM 3235 C C . ILE B 1 138 ? 6.09 -4.242 -6.207 1 98.81 138 ILE B C 1
ATOM 3237 O O . ILE B 1 138 ? 7.02 -4.773 -5.594 1 98.81 138 ILE B O 1
ATOM 3241 N N . TYR B 1 139 ? 6.293 -3.393 -7.152 1 98.56 139 TYR B N 1
ATOM 3242 C CA . TYR B 1 139 ? 7.562 -2.701 -7.363 1 98.56 139 TYR B CA 1
ATOM 3243 C C . TYR B 1 139 ? 7.465 -1.24 -6.941 1 98.56 139 TYR B C 1
ATOM 3245 O O . TYR B 1 139 ? 6.512 -0.545 -7.297 1 98.56 139 TYR B O 1
ATOM 3253 N N . ILE B 1 140 ? 8.375 -0.819 -6.145 1 97.88 140 ILE B N 1
ATOM 3254 C CA . ILE B 1 140 ? 8.516 0.573 -5.734 1 97.88 140 ILE B CA 1
ATOM 3255 C C . ILE B 1 140 ? 9.977 1.007 -5.871 1 97.88 140 ILE B C 1
ATOM 3257 O O . ILE B 1 140 ? 10.883 0.319 -5.395 1 97.88 140 ILE B O 1
ATOM 3261 N N . ASN B 1 141 ? 10.227 2.111 -6.512 1 95 141 ASN B N 1
ATOM 3262 C CA . ASN B 1 141 ? 11.578 2.613 -6.734 1 95 141 ASN B CA 1
ATOM 3263 C C . ASN B 1 141 ? 12.453 1.58 -7.438 1 95 141 ASN B C 1
ATOM 3265 O O . ASN B 1 141 ? 13.586 1.329 -7.02 1 95 141 ASN B O 1
ATOM 3269 N N . ASN B 1 142 ? 11.914 0.886 -8.32 1 96.12 142 ASN B N 1
ATOM 3270 C CA . ASN B 1 142 ? 12.578 -0.079 -9.188 1 96.12 142 ASN B CA 1
ATOM 3271 C C . ASN B 1 142 ? 13.039 -1.31 -8.406 1 96.12 142 ASN B C 1
ATOM 3273 O O . ASN B 1 142 ? 13.984 -1.987 -8.805 1 96.12 142 ASN B O 1
ATOM 3277 N N . LYS B 1 143 ? 12.398 -1.542 -7.316 1 96.94 143 LYS B N 1
ATOM 3278 C CA . LYS B 1 143 ? 12.719 -2.717 -6.512 1 96.94 143 LYS B CA 1
ATOM 3279 C C . LYS B 1 143 ? 11.461 -3.479 -6.117 1 96.94 143 LYS B C 1
ATOM 3281 O O . LYS B 1 143 ? 10.438 -2.871 -5.801 1 96.94 143 LYS B O 1
ATOM 3286 N N . LEU B 1 144 ? 11.609 -4.793 -6.105 1 97.75 144 LEU B N 1
ATOM 3287 C CA . LEU B 1 144 ? 10.523 -5.648 -5.637 1 97.75 144 LEU B CA 1
ATOM 3288 C C . LEU B 1 144 ? 10.289 -5.461 -4.141 1 97.75 144 LEU B C 1
ATOM 3290 O O . LEU B 1 144 ? 11.242 -5.477 -3.355 1 97.75 144 LEU B O 1
ATOM 3294 N N . LEU B 1 145 ? 9.078 -5.266 -3.754 1 98 145 LEU B N 1
ATOM 3295 C CA . LEU B 1 145 ? 8.742 -5.145 -2.34 1 98 145 LEU B CA 1
ATOM 3296 C C . LEU B 1 145 ? 8.625 -6.52 -1.691 1 98 145 LEU B C 1
ATOM 3298 O O . LEU B 1 145 ? 7.684 -7.266 -1.963 1 98 145 LEU B O 1
ATOM 3302 N N . ARG B 1 146 ? 9.539 -6.844 -0.864 1 96.31 146 ARG B N 1
ATOM 3303 C CA . ARG B 1 146 ? 9.477 -8.117 -0.156 1 96.31 146 ARG B CA 1
ATOM 3304 C C . ARG B 1 146 ? 8.914 -7.938 1.249 1 96.31 146 ARG B C 1
ATOM 3306 O O . ARG B 1 146 ? 8.289 -8.852 1.796 1 96.31 146 ARG B O 1
ATOM 3313 N N . GLY B 1 147 ? 9.078 -6.66 1.844 1 95.62 147 GLY B N 1
ATOM 3314 C CA . GLY B 1 147 ? 8.57 -6.363 3.172 1 95.62 147 GLY B CA 1
ATOM 3315 C C . GLY B 1 147 ? 9.539 -6.727 4.281 1 95.62 147 GLY B C 1
ATOM 3316 O O . GLY B 1 147 ? 10.555 -7.375 4.031 1 95.62 147 GLY B O 1
ATOM 3317 N N . SER B 1 148 ? 9.219 -6.328 5.496 1 95.31 148 SER B N 1
ATOM 3318 C CA . SER B 1 148 ? 10.102 -6.461 6.645 1 95.31 148 SER B CA 1
ATOM 3319 C C . SER B 1 148 ? 10.281 -7.922 7.043 1 95.31 148 SER B C 1
ATOM 3321 O O . SER B 1 148 ? 11.328 -8.305 7.559 1 95.31 148 SER B O 1
ATOM 3323 N N . THR B 1 149 ? 9.25 -8.766 6.77 1 94.81 149 THR B N 1
ATOM 3324 C CA . THR B 1 149 ? 9.32 -10.18 7.113 1 94.81 149 THR B CA 1
ATOM 3325 C C . THR B 1 149 ? 8.969 -11.047 5.906 1 94.81 149 THR B C 1
ATOM 3327 O O . THR B 1 149 ? 8.43 -12.148 6.062 1 94.81 149 THR B O 1
ATOM 3330 N N . PHE B 1 150 ? 9.148 -10.5 4.695 1 94.31 150 PHE B N 1
ATOM 3331 C CA . PHE B 1 150 ? 8.969 -11.195 3.424 1 94.31 150 PHE B CA 1
ATOM 3332 C C . PHE B 1 150 ? 7.496 -11.43 3.133 1 94.31 150 PHE B C 1
ATOM 3334 O O . PHE B 1 150 ? 7.133 -12.406 2.467 1 94.31 150 PHE B O 1
ATOM 3341 N N . GLN B 1 151 ? 6.668 -10.578 3.686 1 95.06 151 GLN B N 1
ATOM 3342 C CA . GLN B 1 151 ? 5.23 -10.688 3.453 1 95.06 151 GLN B CA 1
ATOM 3343 C C . GLN B 1 151 ? 4.691 -9.438 2.762 1 95.06 151 GLN B C 1
ATOM 3345 O O . GLN B 1 151 ? 3.508 -9.117 2.881 1 95.06 151 GLN B O 1
ATOM 3350 N N . GLY B 1 152 ? 5.648 -8.703 2.146 1 95.69 152 GLY B N 1
ATOM 3351 C CA . GLY B 1 152 ? 5.207 -7.562 1.361 1 95.69 152 GLY B CA 1
ATOM 3352 C C . GLY B 1 152 ? 4.414 -7.957 0.13 1 95.69 152 GLY B C 1
ATOM 3353 O O . GLY B 1 152 ? 4.746 -8.938 -0.542 1 95.69 152 GLY B O 1
ATOM 3354 N N . GLY B 1 153 ? 3.277 -7.223 -0.078 1 96.19 153 GLY B N 1
ATOM 3355 C CA . GLY B 1 153 ? 2.498 -7.473 -1.279 1 96.19 153 GLY B CA 1
ATOM 3356 C C . GLY B 1 153 ? 1.379 -8.477 -1.067 1 96.19 153 GLY B C 1
ATOM 3357 O O . GLY B 1 153 ? 0.818 -9 -2.031 1 96.19 153 GLY B O 1
ATOM 3358 N N . GLU B 1 154 ? 1.053 -8.797 0.146 1 96.44 154 GLU B N 1
ATOM 3359 C CA . GLU B 1 154 ? -0.043 -9.719 0.438 1 96.44 154 GLU B CA 1
ATOM 3360 C C . GLU B 1 154 ? -1.379 -8.984 0.499 1 96.44 154 GLU B C 1
ATOM 3362 O O . GLU B 1 154 ? -2.156 -9.172 1.438 1 96.44 154 GLU B O 1
ATOM 3367 N N . PHE B 1 155 ? -1.608 -8.172 -0.53 1 98 155 PHE B N 1
ATOM 3368 C CA . PHE B 1 155 ? -2.803 -7.34 -0.546 1 98 155 PHE B CA 1
ATOM 3369 C C . PHE B 1 155 ? -4.051 -8.18 -0.765 1 98 155 PHE B C 1
ATOM 3371 O O . PHE B 1 155 ? -5.172 -7.699 -0.585 1 98 155 PHE B O 1
ATOM 3378 N N . GLY B 1 156 ? -3.91 -9.445 -1.081 1 97.5 156 GLY B N 1
ATOM 3379 C CA . GLY B 1 156 ? -5.055 -10.344 -1.067 1 97.5 156 GLY B CA 1
ATOM 3380 C C . GLY B 1 156 ? -5.719 -10.445 0.293 1 97.5 156 GLY B C 1
ATOM 3381 O O . GLY B 1 156 ? -6.891 -10.82 0.392 1 97.5 156 GLY B O 1
ATOM 3382 N N . PHE B 1 157 ? -5.035 -10.109 1.306 1 97.06 157 PHE B N 1
ATOM 3383 C CA . PHE B 1 157 ? -5.527 -10.18 2.678 1 97.06 157 PHE B CA 1
ATOM 3384 C C . PHE B 1 157 ? -6.34 -8.938 3.027 1 97.06 157 PHE B C 1
ATOM 3386 O O . PHE B 1 157 ? -6.996 -8.891 4.066 1 97.06 157 PHE B O 1
ATOM 3393 N N . MET B 1 158 ? -6.32 -7.914 2.201 1 97.75 158 MET B N 1
ATOM 3394 C CA . MET B 1 158 ? -7.031 -6.68 2.523 1 97.75 158 MET B CA 1
ATOM 3395 C C . MET B 1 158 ? -8.508 -6.957 2.779 1 97.75 158 MET B C 1
ATOM 3397 O O . MET B 1 158 ? -9.07 -7.902 2.225 1 97.75 158 MET B O 1
ATOM 3401 N N . ARG B 1 159 ? -9 -6.168 3.621 1 96.12 159 ARG B N 1
ATOM 3402 C CA . ARG B 1 159 ? -10.445 -6.078 3.791 1 96.12 159 ARG B CA 1
ATOM 3403 C C . ARG B 1 159 ? -11 -4.82 3.131 1 96.12 159 ARG B C 1
ATOM 3405 O O . ARG B 1 159 ? -10.789 -3.711 3.625 1 96.12 159 ARG B O 1
ATOM 3412 N N . CYS B 1 160 ? -11.742 -5.051 2.08 1 94.19 160 CYS B N 1
ATOM 3413 C CA . CYS B 1 160 ? -12.242 -3.934 1.29 1 94.19 160 CYS B CA 1
ATOM 3414 C C . CYS B 1 160 ? -13.734 -3.723 1.53 1 94.19 160 CYS B C 1
ATOM 3416 O O . CYS B 1 160 ? -14.305 -2.725 1.087 1 94.19 160 CYS B O 1
ATOM 3418 N N . ASN B 1 161 ? -14.289 -4.645 2.176 1 89.69 161 ASN B N 1
ATOM 3419 C CA . ASN B 1 161 ? -15.703 -4.629 2.541 1 89.69 161 ASN B CA 1
ATOM 3420 C C . ASN B 1 161 ? -15.969 -5.469 3.789 1 89.69 161 ASN B C 1
ATOM 3422 O O . ASN B 1 161 ? -15.031 -5.953 4.426 1 89.69 161 ASN B O 1
ATOM 3426 N N . GLU B 1 162 ? -17.234 -5.559 4.07 1 88.56 162 GLU B N 1
ATOM 3427 C CA . GLU B 1 162 ? -17.594 -6.266 5.297 1 88.56 162 GLU B CA 1
ATOM 3428 C C . GLU B 1 162 ? -17.672 -7.77 5.066 1 88.56 162 GLU B C 1
ATOM 3430 O O . GLU B 1 162 ? -17.875 -8.539 6.008 1 88.56 162 GLU B O 1
ATOM 3435 N N . LYS B 1 163 ? -17.422 -8.25 3.854 1 87.19 163 LYS B N 1
ATOM 3436 C CA . LYS B 1 163 ? -17.656 -9.641 3.498 1 87.19 163 LYS B CA 1
ATOM 3437 C C . LYS B 1 163 ? -16.406 -10.492 3.756 1 87.19 163 LYS B C 1
ATOM 3439 O O . LYS B 1 163 ? -16.484 -11.719 3.775 1 87.19 163 LYS B O 1
ATOM 3444 N N . GLY B 1 164 ? -15.297 -9.797 3.912 1 90.94 164 GLY B N 1
ATOM 3445 C CA . GLY B 1 164 ? -14.094 -10.57 4.18 1 90.94 164 GLY B CA 1
ATOM 3446 C C . GLY B 1 164 ? -12.883 -10.07 3.41 1 90.94 164 GLY B C 1
ATOM 3447 O O . GLY B 1 164 ? -12.859 -8.93 2.955 1 90.94 164 GLY B O 1
ATOM 3448 N N . MET B 1 165 ? -11.898 -11.008 3.35 1 95.62 165 MET B N 1
ATOM 3449 C CA . MET B 1 165 ? -10.641 -10.672 2.688 1 95.62 165 MET B CA 1
ATOM 3450 C C . MET B 1 165 ? -10.852 -10.492 1.188 1 95.62 165 MET B C 1
ATOM 3452 O O . MET B 1 165 ? -11.688 -11.164 0.587 1 95.62 165 MET B O 1
ATOM 3456 N N . TYR B 1 166 ? -10.102 -9.656 0.604 1 97.69 166 TYR B N 1
ATOM 3457 C CA . TYR B 1 166 ? -10.125 -9.367 -0.826 1 97.69 166 TYR B CA 1
ATOM 3458 C C . TYR B 1 166 ? -10.047 -10.648 -1.645 1 97.69 166 TYR B C 1
ATOM 3460 O O . TYR B 1 166 ? -10.867 -10.875 -2.537 1 97.69 166 TYR B O 1
ATOM 3468 N N . SER B 1 167 ? -9.188 -11.555 -1.312 1 97.19 167 SER B N 1
ATOM 3469 C CA . SER B 1 167 ? -8.984 -12.82 -2.01 1 97.19 167 SER B CA 1
ATOM 3470 C C . SER B 1 167 ? -10.219 -13.711 -1.915 1 97.19 167 SER B C 1
ATOM 3472 O O . SER B 1 167 ? -10.539 -14.43 -2.859 1 97.19 167 SER B O 1
ATOM 3474 N N . ASN B 1 168 ? -10.93 -13.609 -0.852 1 96 168 ASN B N 1
ATOM 3475 C CA . ASN B 1 168 ? -12.07 -14.492 -0.617 1 96 168 ASN B CA 1
ATOM 3476 C C . ASN B 1 168 ? -13.352 -13.922 -1.219 1 96 168 ASN B C 1
ATOM 3478 O O . ASN B 1 168 ? -14.352 -14.633 -1.348 1 96 168 ASN B O 1
ATOM 3482 N N . THR B 1 169 ? -13.312 -12.703 -1.544 1 96.81 169 THR B N 1
ATOM 3483 C CA . THR B 1 169 ? -14.562 -12.078 -1.964 1 96.81 169 THR B CA 1
ATOM 3484 C C . THR B 1 169 ? -14.508 -11.68 -3.436 1 96.81 169 THR B C 1
ATOM 3486 O O . THR B 1 169 ? -15.531 -11.633 -4.113 1 96.81 169 THR B O 1
ATOM 3489 N N . ALA B 1 170 ? -13.289 -11.461 -3.92 1 98 170 ALA B N 1
ATOM 3490 C CA . ALA B 1 170 ? -13.195 -10.852 -5.242 1 98 170 ALA B CA 1
ATOM 3491 C C . ALA B 1 170 ? -12.484 -11.781 -6.227 1 98 170 ALA B C 1
ATOM 3493 O O . ALA B 1 170 ? -12.312 -11.438 -7.398 1 98 170 ALA B O 1
ATOM 3494 N N . SER B 1 171 ? -12.055 -12.953 -5.797 1 97.81 171 SER B N 1
ATOM 3495 C CA . SER B 1 171 ? -11.383 -13.898 -6.688 1 97.81 171 SER B CA 1
ATOM 3496 C C . SER B 1 171 ? -12.367 -14.547 -7.648 1 97.81 171 SER B C 1
ATOM 3498 O O . SER B 1 171 ? -13.586 -14.406 -7.492 1 97.81 171 SER B O 1
ATOM 3500 N N . THR B 1 172 ? -11.828 -15.227 -8.672 1 97.5 172 THR B N 1
ATOM 3501 C CA . THR B 1 172 ? -12.688 -15.984 -9.578 1 97.5 172 THR B CA 1
ATOM 3502 C C . THR B 1 172 ? -13.406 -17.094 -8.828 1 97.5 172 THR B C 1
ATOM 3504 O O . THR B 1 172 ? -14.586 -17.359 -9.07 1 97.5 172 THR B O 1
ATOM 3507 N N . LEU B 1 173 ? -12.68 -17.766 -7.945 1 96.44 173 LEU B N 1
ATOM 3508 C CA . LEU B 1 173 ? -13.305 -18.797 -7.129 1 96.44 173 LEU B CA 1
ATOM 3509 C C . LEU B 1 173 ? -14.484 -18.234 -6.348 1 96.44 173 LEU B C 1
ATOM 3511 O O . LEU B 1 173 ? -15.523 -18.891 -6.227 1 96.44 173 LEU B O 1
ATOM 3515 N N . ALA B 1 174 ? -14.344 -17.062 -5.785 1 97.25 174 ALA B N 1
ATOM 3516 C CA . ALA B 1 174 ? -15.422 -16.422 -5.039 1 97.25 174 ALA B CA 1
ATOM 3517 C C . ALA B 1 174 ? -16.641 -16.172 -5.934 1 97.25 174 ALA B C 1
ATOM 3519 O O . ALA B 1 174 ? -17.781 -16.359 -5.512 1 97.25 174 ALA B O 1
ATOM 3520 N N . LEU B 1 175 ? -16.406 -15.711 -7.18 1 97.81 175 LEU B N 1
ATOM 3521 C CA . LEU B 1 175 ? -17.484 -15.508 -8.141 1 97.81 175 LEU B CA 1
ATOM 3522 C C . LEU B 1 175 ? -18.25 -16.812 -8.391 1 97.81 175 LEU B C 1
ATOM 3524 O O . LEU B 1 175 ? -19.484 -16.828 -8.367 1 97.81 175 LEU B O 1
ATOM 3528 N N . ILE B 1 176 ? -17.484 -17.844 -8.602 1 97.75 176 ILE B N 1
ATOM 3529 C CA . ILE B 1 176 ? -18.062 -19.156 -8.898 1 97.75 176 ILE B CA 1
ATOM 3530 C C . ILE B 1 176 ? -18.906 -19.625 -7.715 1 97.75 176 ILE B C 1
ATOM 3532 O O . ILE B 1 176 ? -20.016 -20.125 -7.898 1 97.75 176 ILE B O 1
ATOM 3536 N N . LYS B 1 177 ? -18.438 -19.422 -6.52 1 97.12 177 LYS B N 1
ATOM 3537 C CA . LYS B 1 177 ? -19.172 -19.828 -5.324 1 97.12 177 LYS B CA 1
ATOM 3538 C C . LYS B 1 177 ? -20.5 -19.062 -5.223 1 97.12 177 LYS B C 1
ATOM 3540 O O . LYS B 1 177 ? -21.531 -19.656 -4.898 1 97.12 177 LYS B O 1
ATOM 3545 N N . GLU B 1 178 ? -20.469 -17.75 -5.457 1 97.38 178 GLU B N 1
ATOM 3546 C CA . GLU B 1 178 ? -21.688 -16.969 -5.426 1 97.38 178 GLU B CA 1
ATOM 3547 C C . GLU B 1 178 ? -22.688 -17.453 -6.477 1 97.38 178 GLU B C 1
ATOM 3549 O O . GLU B 1 178 ? -23.891 -17.516 -6.219 1 97.38 178 GLU B O 1
ATOM 3554 N N . TYR B 1 179 ? -22.172 -17.766 -7.652 1 97.88 179 TYR B N 1
ATOM 3555 C CA . TYR B 1 179 ? -22.984 -18.281 -8.742 1 97.88 179 TYR B CA 1
ATOM 3556 C C . TYR B 1 179 ? -23.609 -19.625 -8.352 1 97.88 179 TYR B C 1
ATOM 3558 O O . TYR B 1 179 ? -24.812 -19.828 -8.555 1 97.88 179 TYR B O 1
ATOM 3566 N N . MET B 1 180 ? -22.828 -20.484 -7.766 1 98.06 180 MET B N 1
ATOM 3567 C CA . MET B 1 180 ? -23.297 -21.797 -7.34 1 98.06 180 MET B CA 1
ATOM 3568 C C . MET B 1 180 ? -24.406 -21.672 -6.305 1 98.06 180 MET B C 1
ATOM 3570 O O . MET B 1 180 ? -25.391 -22.422 -6.348 1 98.06 180 MET B O 1
ATOM 3574 N N . LYS B 1 181 ? -24.234 -20.781 -5.355 1 97.38 181 LYS B N 1
ATOM 3575 C CA . LYS B 1 181 ? -25.25 -20.547 -4.34 1 97.38 181 LYS B CA 1
ATOM 3576 C C . LYS B 1 181 ? -26.578 -20.125 -4.98 1 97.38 181 LYS B C 1
ATOM 3578 O O . LYS B 1 181 ? -27.641 -20.625 -4.621 1 97.38 181 LYS B O 1
ATOM 3583 N N . TYR B 1 182 ? -26.453 -19.203 -5.922 1 97.25 182 TYR B N 1
ATOM 3584 C CA . TYR B 1 182 ? -27.641 -18.688 -6.578 1 97.25 182 TYR B CA 1
ATOM 3585 C C . TYR B 1 182 ? -28.344 -19.781 -7.391 1 97.25 182 TYR B C 1
ATOM 3587 O O . TYR B 1 182 ? -29.562 -19.891 -7.355 1 97.25 182 TYR B O 1
ATOM 3595 N N . LYS B 1 183 ? -27.547 -20.594 -8.086 1 97.31 183 LYS B N 1
ATOM 3596 C CA . LYS B 1 183 ? -28.078 -21.625 -8.977 1 97.31 183 LYS B CA 1
ATOM 3597 C C . LYS B 1 183 ? -28.344 -22.922 -8.234 1 97.31 183 LYS B C 1
ATOM 3599 O O . LYS B 1 183 ? -28.828 -23.891 -8.82 1 97.31 183 LYS B O 1
ATOM 3604 N N . ASN B 1 184 ? -27.984 -22.953 -6.945 1 97 184 ASN B N 1
ATOM 3605 C CA . ASN B 1 184 ? -28.125 -24.141 -6.125 1 97 184 ASN B CA 1
ATOM 3606 C C . ASN B 1 184 ? -27.406 -25.344 -6.742 1 97 184 ASN B C 1
ATOM 3608 O O . ASN B 1 184 ? -28.016 -26.391 -6.941 1 97 184 ASN B O 1
ATOM 3612 N N . LEU B 1 185 ? -26.188 -25.109 -7.125 1 96.19 185 LEU B N 1
ATOM 3613 C CA . LEU B 1 185 ? -25.344 -26.156 -7.703 1 96.19 185 LEU B CA 1
ATOM 3614 C C . LEU B 1 185 ? -24.438 -26.766 -6.645 1 96.19 185 LEU B C 1
ATOM 3616 O O . LEU B 1 185 ? -23.922 -26.062 -5.77 1 96.19 185 LEU B O 1
ATOM 3620 N N . ASP B 1 186 ? -24.109 -28 -6.781 1 92.31 186 ASP B N 1
ATOM 3621 C CA . ASP B 1 186 ? -23.281 -28.719 -5.809 1 92.31 186 ASP B CA 1
ATOM 3622 C C . ASP B 1 186 ? -21.859 -28.906 -6.324 1 92.31 186 ASP B C 1
ATOM 3624 O O . ASP B 1 186 ? -20.953 -29.266 -5.559 1 92.31 186 ASP B O 1
ATOM 3628 N N . LYS B 1 187 ? -21.719 -28.766 -7.613 1 90.69 187 LYS B N 1
ATOM 3629 C CA . LYS B 1 187 ? -20.406 -28.938 -8.203 1 90.69 187 LYS B CA 1
ATOM 3630 C C . LYS B 1 187 ? -19.906 -27.641 -8.828 1 90.69 187 LYS B C 1
ATOM 3632 O O . LYS B 1 187 ? -20.688 -26.906 -9.438 1 90.69 187 LYS B O 1
ATOM 3637 N N . ALA B 1 188 ? -18.578 -27.531 -8.672 1 87.81 188 ALA B N 1
ATOM 3638 C CA . ALA B 1 188 ? -17.984 -26.312 -9.219 1 87.81 188 ALA B CA 1
ATOM 3639 C C . ALA B 1 188 ? -18.062 -26.297 -10.742 1 87.81 188 ALA B C 1
ATOM 3641 O O . ALA B 1 188 ? -17.984 -27.359 -11.383 1 87.81 188 ALA B O 1
ATOM 3642 N N . VAL B 1 189 ? -18.328 -25.109 -11.258 1 91.06 189 VAL B N 1
ATOM 3643 C CA . VAL B 1 189 ? -18.375 -24.922 -12.703 1 91.06 189 VAL B CA 1
ATOM 3644 C C . VAL B 1 189 ? -17.172 -24.094 -13.156 1 91.06 189 VAL B C 1
ATOM 3646 O O . VAL B 1 189 ? -16.5 -23.453 -12.336 1 91.06 189 VAL B O 1
ATOM 3649 N N . ASP B 1 190 ? -16.938 -24.125 -14.445 1 91.56 190 ASP B N 1
ATOM 3650 C CA . ASP B 1 190 ? -15.93 -23.266 -15.031 1 91.56 190 ASP B CA 1
ATOM 3651 C C . ASP B 1 190 ? -16.375 -21.797 -15.016 1 91.56 190 ASP B C 1
ATOM 3653 O O . ASP B 1 190 ? -17.562 -21.516 -15.164 1 91.56 190 ASP B O 1
ATOM 3657 N N . GLY B 1 191 ? -15.422 -20.938 -14.859 1 93 191 GLY B N 1
ATOM 3658 C CA . GLY B 1 191 ? -15.727 -19.516 -14.852 1 93 191 GLY B CA 1
ATOM 3659 C C . GLY B 1 191 ? -16.469 -19.062 -16.094 1 93 191 GLY B C 1
ATOM 3660 O O . GLY B 1 191 ? -17.328 -18.188 -16.016 1 93 191 GLY B O 1
ATOM 3661 N N . GLN B 1 192 ? -16.172 -19.703 -17.188 1 93.62 192 GLN B N 1
ATOM 3662 C CA . GLN B 1 192 ? -16.812 -19.344 -18.453 1 93.62 192 GLN B CA 1
ATOM 3663 C C . GLN B 1 192 ? -18.312 -19.547 -18.406 1 93.62 192 GLN B C 1
ATOM 3665 O O . GLN B 1 192 ? -19.078 -18.797 -19.016 1 93.62 192 GLN B O 1
ATOM 3670 N N . VAL B 1 193 ? -18.703 -20.516 -17.688 1 95.62 193 VAL B N 1
ATOM 3671 C CA . VAL B 1 193 ? -20.125 -20.828 -17.547 1 95.62 193 VAL B CA 1
ATOM 3672 C C . VAL B 1 193 ? -20.844 -19.656 -16.875 1 95.62 193 VAL B C 1
ATOM 3674 O O . VAL B 1 193 ? -21.938 -19.281 -17.281 1 95.62 193 VAL B O 1
ATOM 3677 N N . VAL B 1 194 ? -20.203 -19.109 -15.883 1 97.19 194 VAL B N 1
ATOM 3678 C CA . VAL B 1 194 ? -20.797 -18 -15.148 1 97.19 194 VAL B CA 1
ATOM 3679 C C . VAL B 1 194 ? -21 -16.797 -16.078 1 97.19 194 VAL B C 1
ATOM 3681 O O . VAL B 1 194 ? -22.078 -16.203 -16.109 1 97.19 194 VAL B O 1
ATOM 3684 N N . PHE B 1 195 ? -20 -16.484 -16.844 1 96.88 195 PHE B N 1
ATOM 3685 C CA . PHE B 1 195 ? -20.078 -15.32 -17.719 1 96.88 195 PHE B CA 1
ATOM 3686 C C . PHE B 1 195 ? -21.078 -15.547 -18.844 1 96.88 195 PHE B C 1
ATOM 3688 O O . PHE B 1 195 ? -21.812 -14.633 -19.234 1 96.88 195 PHE B O 1
ATOM 3695 N N . ASN B 1 196 ? -21.109 -16.75 -19.375 1 96.38 196 ASN B N 1
ATOM 3696 C CA . ASN B 1 196 ? -22.109 -17.078 -20.391 1 96.38 196 ASN B CA 1
ATOM 3697 C C . ASN B 1 196 ? -23.531 -16.938 -19.859 1 96.38 196 ASN B C 1
ATOM 3699 O O . ASN B 1 196 ? -24.406 -16.391 -20.531 1 96.38 196 ASN B O 1
ATOM 3703 N N . ASP B 1 197 ? -23.703 -17.406 -18.688 1 97.06 197 ASP B N 1
ATOM 3704 C CA . ASP B 1 197 ? -25.016 -17.344 -18.078 1 97.06 197 ASP B CA 1
ATOM 3705 C C . ASP B 1 197 ? -25.422 -15.898 -17.766 1 97.06 197 ASP B C 1
ATOM 3707 O O . ASP B 1 197 ? -26.609 -15.57 -17.734 1 97.06 197 ASP B O 1
ATOM 3711 N N . GLY B 1 198 ? -24.453 -15.078 -17.5 1 96.44 198 GLY B N 1
ATOM 3712 C CA . GLY B 1 198 ? -24.719 -13.672 -17.234 1 96.44 198 GLY B CA 1
ATOM 3713 C C . GLY B 1 198 ? -25.344 -12.945 -18.406 1 96.44 198 GLY B C 1
ATOM 3714 O O . GLY B 1 198 ? -26.016 -11.922 -18.234 1 96.44 198 GLY B O 1
ATOM 3715 N N . GLU B 1 199 ? -25.203 -13.484 -19.562 1 95.12 199 GLU B N 1
ATOM 3716 C CA . GLU B 1 199 ? -25.781 -12.891 -20.766 1 95.12 199 GLU B CA 1
ATOM 3717 C C . GLU B 1 199 ? -27.281 -13.203 -20.875 1 95.12 199 GLU B C 1
ATOM 3719 O O . GLU B 1 199 ? -28 -12.531 -21.594 1 95.12 199 GLU B O 1
ATOM 3724 N N . LYS B 1 200 ? -27.703 -14.148 -20.125 1 96.69 200 LYS B N 1
ATOM 3725 C CA . LYS B 1 200 ? -29.078 -14.633 -20.281 1 96.69 200 LYS B CA 1
ATOM 3726 C C . LYS B 1 200 ? -29.875 -14.438 -19 1 96.69 200 LYS B C 1
ATOM 3728 O O . LYS B 1 200 ? -31.109 -14.391 -19.031 1 96.69 200 LYS B O 1
ATOM 3733 N N . ASP B 1 201 ? -29.25 -14.375 -17.938 1 97.25 201 ASP B N 1
ATOM 3734 C CA . ASP B 1 201 ? -29.875 -14.297 -16.625 1 97.25 201 ASP B CA 1
ATOM 3735 C C . ASP B 1 201 ? -29.516 -12.992 -15.914 1 97.25 201 ASP B C 1
ATOM 3737 O O . ASP B 1 201 ? -28.359 -12.805 -15.508 1 97.25 201 ASP B O 1
ATOM 3741 N N . SER B 1 202 ? -30.469 -12.211 -15.641 1 97.75 202 SER B N 1
ATOM 3742 C CA . SER B 1 202 ? -30.234 -10.875 -15.102 1 97.75 202 SER B CA 1
ATOM 3743 C C . SER B 1 202 ? -29.641 -10.938 -13.695 1 97.75 202 SER B C 1
ATOM 3745 O O . SER B 1 202 ? -28.859 -10.07 -13.312 1 97.75 202 SER B 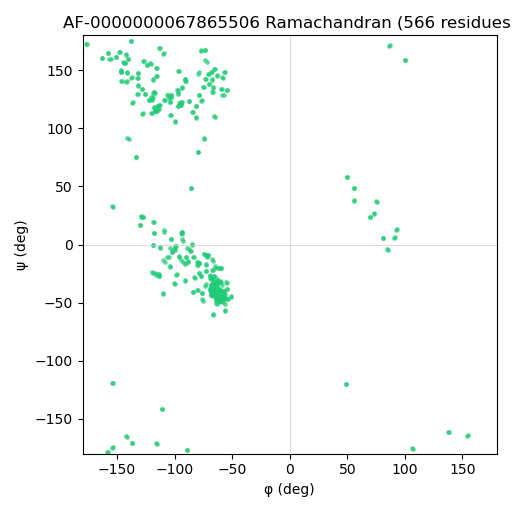O 1
ATOM 3747 N N . LYS B 1 203 ? -30.047 -11.891 -12.945 1 97.94 203 LYS B N 1
ATOM 3748 C CA . LYS B 1 203 ? -29.5 -12.023 -11.594 1 97.94 203 LYS B CA 1
ATOM 3749 C C . LYS B 1 203 ? -28.031 -12.43 -11.625 1 97.94 203 LYS B C 1
ATOM 3751 O O . LYS B 1 203 ? -27.234 -11.984 -10.797 1 97.94 203 LYS B O 1
ATOM 3756 N N . VAL B 1 204 ? -27.672 -13.312 -12.578 1 98.31 204 VAL B N 1
ATOM 3757 C CA . VAL B 1 204 ? -26.281 -13.688 -12.734 1 98.31 204 VAL B CA 1
ATOM 3758 C C . VAL B 1 204 ? -25.453 -12.477 -13.18 1 98.31 204 VAL B C 1
ATOM 3760 O O . VAL B 1 204 ? -24.328 -12.281 -12.719 1 98.31 204 VAL B O 1
ATOM 3763 N N . LYS B 1 205 ? -26.031 -11.695 -14.047 1 98.19 205 LYS B N 1
ATOM 3764 C CA . LYS B 1 205 ? -25.375 -10.469 -14.461 1 98.19 205 LYS B CA 1
ATOM 3765 C C . LYS B 1 205 ? -25.109 -9.547 -13.273 1 98.19 205 LYS B C 1
ATOM 3767 O O . LYS B 1 205 ? -24.047 -8.93 -13.18 1 98.19 205 LYS B O 1
ATOM 3772 N N . GLU B 1 206 ? -26.047 -9.438 -12.406 1 98.31 206 GLU B N 1
ATOM 3773 C CA . GLU B 1 206 ? -25.906 -8.633 -11.195 1 98.31 206 GLU B CA 1
ATOM 3774 C C . GLU B 1 206 ? -24.766 -9.156 -10.328 1 98.31 206 GLU B C 1
ATOM 3776 O O . GLU B 1 206 ? -23.984 -8.375 -9.781 1 98.31 206 GLU B O 1
ATOM 3781 N N . ILE B 1 207 ? -24.672 -10.461 -10.203 1 98.25 207 ILE B N 1
ATOM 3782 C CA . ILE B 1 207 ? -23.625 -11.109 -9.422 1 98.25 207 ILE B CA 1
ATOM 3783 C C . ILE B 1 207 ? -22.266 -10.773 -10.023 1 98.25 207 ILE B C 1
ATOM 3785 O O . ILE B 1 207 ? -21.328 -10.422 -9.297 1 98.25 207 ILE B O 1
ATOM 3789 N N . ILE B 1 208 ? -22.172 -10.805 -11.312 1 98.44 208 ILE B N 1
ATOM 3790 C CA . ILE B 1 208 ? -20.938 -10.508 -12.023 1 98.44 208 ILE B CA 1
ATOM 3791 C C . ILE B 1 208 ? -20.578 -9.039 -11.844 1 98.44 208 ILE B C 1
ATOM 3793 O O . ILE B 1 208 ? -19.422 -8.711 -11.57 1 98.44 208 ILE B O 1
ATOM 3797 N N . ASN B 1 209 ? -21.562 -8.195 -11.945 1 98.25 209 ASN B N 1
ATOM 3798 C CA . ASN B 1 209 ? -21.328 -6.762 -11.781 1 98.25 209 ASN B CA 1
ATOM 3799 C C . ASN B 1 209 ? -20.828 -6.434 -10.375 1 98.25 209 ASN B C 1
ATOM 3801 O O . ASN B 1 209 ? -19.938 -5.609 -10.203 1 98.25 209 ASN B O 1
ATOM 3805 N N . GLU B 1 210 ? -21.453 -7.055 -9.43 1 97.62 210 GLU B N 1
ATOM 3806 C CA . GLU B 1 210 ? -21 -6.875 -8.055 1 97.62 210 GLU B CA 1
ATOM 3807 C C . GLU B 1 210 ? -19.562 -7.352 -7.875 1 97.62 210 GLU B C 1
ATOM 3809 O O . GLU B 1 210 ? -18.781 -6.715 -7.164 1 97.62 210 GLU B O 1
ATOM 3814 N N . TRP B 1 211 ? -19.266 -8.445 -8.492 1 98.06 211 TRP B N 1
ATOM 3815 C CA . TRP B 1 211 ? -17.922 -9.016 -8.438 1 98.06 211 TRP B CA 1
ATOM 3816 C C . TRP B 1 211 ? -16.891 -8.062 -9.047 1 98.06 211 TRP B C 1
ATOM 3818 O O . TRP B 1 211 ? -15.828 -7.832 -8.469 1 98.06 211 TRP B O 1
ATOM 3828 N N . TYR B 1 212 ? -17.188 -7.418 -10.164 1 98.5 212 TYR B N 1
ATOM 3829 C CA . TYR B 1 212 ? -16.312 -6.414 -10.766 1 98.5 212 TYR B CA 1
ATOM 3830 C C . TYR B 1 212 ? -16.109 -5.238 -9.82 1 98.5 212 TYR B C 1
ATOM 3832 O O . TYR B 1 212 ? -15.016 -4.684 -9.734 1 98.5 212 TYR B O 1
ATOM 3840 N N . GLY B 1 213 ? -17.172 -4.875 -9.133 1 97.75 213 GLY B N 1
ATOM 3841 C CA . GLY B 1 213 ? -17.078 -3.811 -8.148 1 97.75 213 GLY B CA 1
ATOM 3842 C C . GLY B 1 213 ? -16.094 -4.121 -7.027 1 97.75 213 GLY B C 1
ATOM 3843 O O . GLY B 1 213 ? -15.344 -3.248 -6.59 1 97.75 213 GLY B O 1
ATOM 3844 N N . LEU B 1 214 ? -16.125 -5.379 -6.621 1 97.81 214 LEU B N 1
ATOM 3845 C CA . LEU B 1 214 ? -15.234 -5.812 -5.555 1 97.81 214 LEU B CA 1
ATOM 3846 C C . LEU B 1 214 ? -13.781 -5.797 -6.027 1 97.81 214 LEU B C 1
ATOM 3848 O O . LEU B 1 214 ? -12.891 -5.352 -5.301 1 97.81 214 LEU B O 1
ATOM 3852 N N . ILE B 1 215 ? -13.539 -6.258 -7.238 1 98.44 215 ILE B N 1
ATOM 3853 C CA . ILE B 1 215 ? -12.203 -6.203 -7.824 1 98.44 215 ILE B CA 1
ATOM 3854 C C . ILE B 1 215 ? -11.719 -4.758 -7.883 1 98.44 215 ILE B C 1
ATOM 3856 O O . ILE B 1 215 ? -10.609 -4.449 -7.453 1 98.44 215 ILE B O 1
ATOM 3860 N N . ALA B 1 216 ? -12.594 -3.916 -8.344 1 98.38 216 ALA B N 1
ATOM 3861 C CA . ALA B 1 216 ? -12.266 -2.506 -8.531 1 98.38 216 ALA B CA 1
ATOM 3862 C C . ALA B 1 216 ? -11.914 -1.846 -7.199 1 98.38 216 ALA B C 1
ATOM 3864 O O . ALA B 1 216 ? -10.992 -1.03 -7.129 1 98.38 216 ALA B O 1
ATOM 3865 N N . THR B 1 217 ? -12.578 -2.197 -6.164 1 98.06 217 THR B N 1
ATOM 3866 C CA . THR B 1 217 ? -12.336 -1.591 -4.863 1 98.06 217 THR B CA 1
ATOM 3867 C C . THR B 1 217 ? -10.922 -1.9 -4.375 1 98.06 217 THR B C 1
ATOM 3869 O O . THR B 1 217 ? -10.234 -1.02 -3.859 1 98.06 217 THR B O 1
ATOM 3872 N N . GLY B 1 218 ? -10.5 -3.133 -4.543 1 98.38 218 GLY B N 1
ATOM 3873 C CA . GLY B 1 218 ? -9.141 -3.482 -4.164 1 98.38 218 GLY B CA 1
ATOM 3874 C C . GLY B 1 218 ? -8.086 -2.758 -4.988 1 98.38 218 GLY B C 1
ATOM 3875 O O . GLY B 1 218 ? -7.098 -2.268 -4.441 1 98.38 218 GLY B O 1
ATOM 3876 N N . ILE B 1 219 ? -8.312 -2.693 -6.258 1 98.75 219 ILE B N 1
ATOM 3877 C CA . ILE B 1 219 ? -7.406 -1.997 -7.16 1 98.75 219 ILE B CA 1
ATOM 3878 C C . ILE B 1 219 ? -7.355 -0.514 -6.801 1 98.75 219 ILE B C 1
ATOM 3880 O O . ILE B 1 219 ? -6.277 0.087 -6.762 1 98.75 219 ILE B O 1
ATOM 3884 N N . TYR B 1 220 ? -8.523 0.024 -6.535 1 98.56 220 TYR B N 1
ATOM 3885 C CA . TYR B 1 220 ? -8.633 1.407 -6.086 1 98.56 220 TYR B CA 1
ATOM 3886 C C . TYR B 1 220 ? -7.801 1.641 -4.828 1 98.56 220 TYR B C 1
ATOM 3888 O O . TYR B 1 220 ? -7.074 2.631 -4.73 1 98.56 220 TYR B O 1
ATOM 3896 N N . ASN B 1 221 ? -7.891 0.761 -3.889 1 98.56 221 ASN B N 1
ATOM 3897 C CA . ASN B 1 221 ? -7.152 0.889 -2.639 1 98.56 221 ASN B CA 1
ATOM 3898 C C . ASN B 1 221 ? -5.645 0.838 -2.871 1 98.56 221 ASN B C 1
ATOM 3900 O O . ASN B 1 221 ? -4.887 1.58 -2.242 1 98.56 221 ASN B O 1
ATOM 3904 N N . LEU B 1 222 ? -5.203 -0.035 -3.77 1 98.75 222 LEU B N 1
ATOM 3905 C CA . LEU B 1 222 ? -3.789 -0.109 -4.121 1 98.75 222 LEU B CA 1
ATOM 3906 C C . LEU B 1 222 ? -3.32 1.189 -4.766 1 98.75 222 LEU B C 1
ATOM 3908 O O . LEU B 1 222 ? -2.244 1.695 -4.441 1 98.75 222 LEU B O 1
ATOM 3912 N N . SER B 1 223 ? -4.133 1.713 -5.645 1 98.56 223 SER B N 1
ATOM 3913 C CA . SER B 1 223 ? -3.809 2.971 -6.305 1 98.56 223 SER B CA 1
ATOM 3914 C C . SER B 1 223 ? -3.732 4.117 -5.305 1 98.56 223 SER B C 1
ATOM 3916 O O . SER B 1 223 ? -2.797 4.922 -5.344 1 98.56 223 SER B O 1
ATOM 3918 N N . ALA B 1 224 ? -4.68 4.164 -4.41 1 97.81 224 ALA B N 1
ATOM 3919 C CA . ALA B 1 224 ? -4.734 5.219 -3.402 1 97.81 224 ALA B CA 1
ATOM 3920 C C . ALA B 1 224 ? -3.516 5.16 -2.482 1 97.81 224 ALA B C 1
ATOM 3922 O O . ALA B 1 224 ? -2.957 6.195 -2.115 1 97.81 224 ALA B O 1
ATOM 3923 N N . THR B 1 225 ? -3.074 4 -2.166 1 98.44 225 THR B N 1
ATOM 3924 C CA . THR B 1 225 ? -1.987 3.791 -1.216 1 98.44 225 THR B CA 1
ATOM 3925 C C . THR B 1 225 ? -0.634 4.023 -1.881 1 98.44 225 THR B C 1
ATOM 3927 O O . THR B 1 225 ? 0.234 4.695 -1.316 1 98.44 225 THR B O 1
ATOM 3930 N N . LEU B 1 226 ? -0.521 3.568 -3.156 1 98.69 226 LEU B N 1
ATOM 3931 C CA . LEU B 1 226 ? 0.822 3.441 -3.713 1 98.69 226 LEU B CA 1
ATOM 3932 C C . LEU B 1 226 ? 1.034 4.43 -4.852 1 98.69 226 LEU B C 1
ATOM 3934 O O . LEU B 1 226 ? 2.174 4.734 -5.211 1 98.69 226 LEU B O 1
ATOM 3938 N N . ASN B 1 227 ? -0.01 4.832 -5.539 1 98.12 227 ASN B N 1
ATOM 3939 C CA . ASN B 1 227 ? 0.05 5.703 -6.707 1 98.12 227 ASN B CA 1
ATOM 3940 C C . ASN B 1 227 ? 1.07 5.207 -7.727 1 98.12 227 ASN B C 1
ATOM 3942 O O . ASN B 1 227 ? 1.973 5.949 -8.117 1 98.12 227 ASN B O 1
ATOM 3946 N N . PRO B 1 228 ? 0.877 3.957 -8.188 1 98.69 228 PRO B N 1
ATOM 3947 C CA . PRO B 1 228 ? 1.819 3.396 -9.156 1 98.69 228 PRO B CA 1
ATOM 3948 C C . PRO B 1 228 ? 1.602 3.938 -10.57 1 98.69 228 PRO B C 1
ATOM 3950 O O . PRO B 1 228 ? 0.586 4.586 -10.836 1 98.69 228 PRO B O 1
ATOM 3953 N N . GLU B 1 229 ? 2.562 3.691 -11.438 1 98.62 229 GLU B N 1
ATOM 3954 C CA . GLU B 1 229 ? 2.406 4.016 -12.852 1 98.62 229 GLU B CA 1
ATOM 3955 C C . GLU B 1 229 ? 1.347 3.137 -13.508 1 98.62 229 GLU B C 1
ATOM 3957 O O . GLU B 1 229 ? 0.528 3.619 -14.297 1 98.62 229 GLU B O 1
ATOM 3962 N N . LYS B 1 230 ? 1.429 1.825 -13.141 1 98.62 230 LYS B N 1
ATOM 3963 C CA . LYS B 1 230 ? 0.536 0.827 -13.727 1 98.62 230 LYS B CA 1
ATOM 3964 C C . LYS B 1 230 ? 0.09 -0.188 -12.68 1 98.62 230 LYS B C 1
ATOM 3966 O O . LYS B 1 230 ? 0.832 -0.488 -11.742 1 98.62 230 LYS B O 1
ATOM 3971 N N . ILE B 1 231 ? -1.087 -0.653 -12.867 1 98.88 231 ILE B N 1
ATOM 3972 C CA . ILE B 1 231 ? -1.527 -1.908 -12.273 1 98.88 231 ILE B CA 1
ATOM 3973 C C . ILE B 1 231 ? -1.823 -2.928 -13.367 1 98.88 231 ILE B C 1
ATOM 3975 O O . ILE B 1 231 ? -2.686 -2.699 -14.219 1 98.88 231 ILE B O 1
ATOM 3979 N N . LEU B 1 232 ? -1.027 -3.967 -13.375 1 98.88 232 LEU B N 1
ATOM 3980 C CA . LEU B 1 232 ? -1.17 -5.047 -14.344 1 98.88 232 LEU B CA 1
ATOM 3981 C C . LEU B 1 232 ? -1.968 -6.207 -13.758 1 98.88 232 LEU B C 1
ATOM 3983 O O . LEU B 1 232 ? -1.673 -6.672 -12.648 1 98.88 232 LEU B O 1
ATOM 3987 N N . ILE B 1 233 ? -2.98 -6.664 -14.484 1 98.81 233 ILE B N 1
ATOM 3988 C CA . ILE B 1 233 ? -3.852 -7.719 -13.977 1 98.81 233 ILE B CA 1
ATOM 3989 C C . ILE B 1 233 ? -3.576 -9.023 -14.727 1 98.81 233 ILE B C 1
ATOM 3991 O O . ILE B 1 233 ? -3.555 -9.047 -15.961 1 98.81 233 ILE B O 1
ATOM 3995 N N . GLY B 1 234 ? -3.264 -10.031 -13.922 1 98.12 234 GLY B N 1
ATOM 3996 C CA . GLY B 1 234 ? -3.082 -11.367 -14.469 1 98.12 234 GLY B CA 1
ATOM 3997 C C . GLY B 1 234 ? -4.105 -12.359 -13.961 1 98.12 234 GLY B C 1
ATOM 3998 O O . GLY B 1 234 ? -5.105 -11.977 -13.352 1 98.12 234 GLY B O 1
ATOM 3999 N N . GLY B 1 235 ? -3.902 -13.641 -14.266 1 95.69 235 GLY B N 1
ATOM 4000 C CA . GLY B 1 235 ? -4.852 -14.703 -13.969 1 95.69 235 GLY B CA 1
ATOM 4001 C C . GLY B 1 235 ? -5.684 -15.109 -15.172 1 95.69 235 GLY B C 1
ATOM 4002 O O . GLY B 1 235 ? -5.812 -14.344 -16.125 1 95.69 235 GLY B O 1
ATOM 4003 N N . GLY B 1 236 ? -6.215 -16.312 -15.07 1 93.69 236 GLY B N 1
ATOM 4004 C CA . GLY B 1 236 ? -6.973 -16.844 -16.188 1 93.69 236 GLY B CA 1
ATOM 4005 C C . GLY B 1 236 ? -8.094 -15.93 -16.641 1 93.69 236 GLY B C 1
ATOM 4006 O O . GLY B 1 236 ? -8.305 -15.75 -17.844 1 93.69 236 GLY B O 1
ATOM 4007 N N . VAL B 1 237 ? -8.734 -15.32 -15.789 1 94.88 237 VAL B N 1
ATOM 4008 C CA . VAL B 1 237 ? -9.906 -14.5 -16.078 1 94.88 237 VAL B CA 1
ATOM 4009 C C . VAL B 1 237 ? -9.484 -13.25 -16.844 1 94.88 237 VAL B C 1
ATOM 4011 O O . VAL B 1 237 ? -10.281 -12.688 -17.609 1 94.88 237 VAL B O 1
ATOM 4014 N N . SER B 1 238 ? -8.266 -12.812 -16.672 1 95.25 238 SER B N 1
ATOM 4015 C CA . SER B 1 238 ? -7.781 -11.602 -17.328 1 95.25 238 SER B CA 1
ATOM 4016 C C . SER B 1 238 ? -7.68 -11.789 -18.828 1 95.25 238 SER B C 1
ATOM 4018 O O . SER B 1 238 ? -7.543 -10.82 -19.578 1 95.25 238 SER B O 1
ATOM 4020 N N . GLU B 1 239 ? -7.77 -12.984 -19.281 1 93.31 239 GLU B N 1
ATOM 4021 C CA . GLU B 1 239 ? -7.664 -13.289 -20.703 1 93.31 239 GLU B CA 1
ATOM 4022 C C . GLU B 1 239 ? -8.984 -13.016 -21.422 1 93.31 239 GLU B C 1
ATOM 4024 O O . GLU B 1 239 ? -9.031 -12.984 -22.656 1 93.31 239 GLU B O 1
ATOM 4029 N N . ARG B 1 240 ? -10.031 -12.914 -20.656 1 93.81 240 ARG B N 1
ATOM 4030 C CA . ARG B 1 240 ? -11.297 -12.523 -21.266 1 93.81 240 ARG B CA 1
ATOM 4031 C C . ARG B 1 240 ? -11.188 -11.148 -21.922 1 93.81 240 ARG B C 1
ATOM 4033 O O . ARG B 1 240 ? -10.641 -10.219 -21.328 1 93.81 240 ARG B O 1
ATOM 4040 N N . GLU B 1 241 ? -11.633 -10.977 -23.047 1 93.12 241 GLU B N 1
ATOM 4041 C CA . GLU B 1 241 ? -11.453 -9.789 -23.875 1 93.12 241 GLU B CA 1
ATOM 4042 C C . GLU B 1 241 ? -11.977 -8.539 -23.172 1 93.12 241 GLU B C 1
ATOM 4044 O O . GLU B 1 241 ? -11.305 -7.508 -23.141 1 93.12 241 GLU B O 1
ATOM 4049 N N . GLU B 1 242 ? -13.117 -8.625 -22.547 1 95.62 242 GLU B N 1
ATOM 4050 C CA . GLU B 1 242 ? -13.75 -7.438 -22 1 95.62 242 GLU B CA 1
ATOM 4051 C C . GLU B 1 242 ? -13.367 -7.242 -20.531 1 95.62 242 GLU B C 1
ATOM 4053 O O . GLU B 1 242 ? -13.805 -6.285 -19.891 1 95.62 242 GLU B O 1
ATOM 4058 N N . PHE B 1 243 ? -12.531 -8.047 -20.062 1 97.62 243 PHE B N 1
ATOM 4059 C CA . PHE B 1 243 ? -12.312 -8.086 -18.625 1 97.62 243 PHE B CA 1
ATOM 4060 C C . PHE B 1 243 ? -11.734 -6.762 -18.125 1 97.62 243 PHE B C 1
ATOM 4062 O O . PHE B 1 243 ? -12.266 -6.148 -17.203 1 97.62 243 PHE B O 1
ATOM 4069 N N . ILE B 1 244 ? -10.656 -6.273 -18.766 1 98.44 244 ILE B N 1
ATOM 4070 C CA . ILE B 1 244 ? -9.977 -5.055 -18.328 1 98.44 244 ILE B CA 1
ATOM 4071 C C . ILE B 1 244 ? -10.93 -3.867 -18.438 1 98.44 244 ILE B C 1
ATOM 4073 O O . ILE B 1 244 ? -11.008 -3.037 -17.531 1 98.44 244 ILE B O 1
ATOM 4077 N N . GLU B 1 245 ? -11.609 -3.809 -19.531 1 98.25 245 GLU B N 1
ATOM 4078 C CA . GLU B 1 245 ? -12.57 -2.729 -19.734 1 98.25 245 GLU B CA 1
ATOM 4079 C C . GLU B 1 245 ? -13.625 -2.711 -18.641 1 98.25 245 GLU B C 1
ATOM 4081 O O . GLU B 1 245 ? -13.992 -1.646 -18.141 1 98.25 245 GLU B O 1
ATOM 4086 N N . GLU B 1 246 ? -14.156 -3.877 -18.281 1 98.44 246 GLU B N 1
ATOM 4087 C CA . GLU B 1 246 ? -15.172 -3.98 -17.234 1 98.44 246 GLU B CA 1
ATOM 4088 C C . GLU B 1 246 ? -14.609 -3.551 -15.883 1 98.44 246 GLU B C 1
ATOM 4090 O O . GLU B 1 246 ? -15.312 -2.908 -15.094 1 98.44 246 GLU B O 1
ATOM 4095 N N . VAL B 1 247 ? -13.367 -3.896 -15.609 1 98.69 247 VAL B N 1
ATOM 4096 C CA . VAL B 1 247 ? -12.727 -3.475 -14.375 1 98.69 247 VAL B CA 1
ATOM 4097 C C . VAL B 1 247 ? -12.594 -1.954 -14.344 1 98.69 247 VAL B C 1
ATOM 4099 O O . VAL B 1 247 ? -12.914 -1.315 -13.336 1 98.69 247 VAL B O 1
ATOM 4102 N N . VAL B 1 248 ? -12.141 -1.345 -15.469 1 98.62 248 VAL B N 1
ATOM 4103 C CA . VAL B 1 248 ? -11.977 0.101 -15.57 1 98.62 248 VAL B CA 1
ATOM 4104 C C . VAL B 1 248 ? -13.328 0.792 -15.398 1 98.62 248 VAL B C 1
ATOM 4106 O O . VAL B 1 248 ? -13.43 1.805 -14.703 1 98.62 248 VAL B O 1
ATOM 4109 N N . ASN B 1 249 ? -14.367 0.219 -16.016 1 98.5 249 ASN B N 1
ATOM 4110 C CA . ASN B 1 249 ? -15.711 0.761 -15.859 1 98.5 249 ASN B CA 1
ATOM 4111 C C . ASN B 1 249 ? -16.141 0.775 -14.391 1 98.5 249 ASN B C 1
ATOM 4113 O O . ASN B 1 249 ? -16.75 1.737 -13.93 1 98.5 249 ASN B O 1
ATOM 4117 N N . ALA B 1 250 ? -15.875 -0.311 -13.719 1 98.44 250 ALA B N 1
ATOM 4118 C CA . ALA B 1 250 ? -16.203 -0.392 -12.297 1 98.44 250 ALA B CA 1
ATOM 4119 C C . ALA B 1 250 ? -15.406 0.633 -11.492 1 98.44 250 ALA B C 1
ATOM 4121 O O . ALA B 1 250 ? -15.93 1.24 -10.555 1 98.44 250 ALA B O 1
ATOM 4122 N N . LEU B 1 251 ? -14.117 0.842 -11.852 1 98.5 251 LEU B N 1
ATOM 4123 C CA . LEU B 1 251 ? -13.266 1.83 -11.195 1 98.5 251 LEU B CA 1
ATOM 4124 C C . LEU B 1 251 ? -13.812 3.238 -11.398 1 98.5 251 LEU B C 1
ATOM 4126 O O . LEU B 1 251 ? -13.797 4.055 -10.469 1 98.5 251 LEU B O 1
ATOM 4130 N N . GLU B 1 252 ? -14.273 3.52 -12.547 1 98.12 252 GLU B N 1
ATOM 4131 C CA . GLU B 1 252 ? -14.781 4.844 -12.898 1 98.12 252 GLU B CA 1
ATOM 4132 C C . GLU B 1 252 ? -16.016 5.191 -12.086 1 98.12 252 GLU B C 1
ATOM 4134 O O . GLU B 1 252 ? -16.391 6.363 -11.977 1 98.12 252 GLU B O 1
ATOM 4139 N N . LYS B 1 253 ? -16.672 4.164 -11.531 1 97.06 253 LYS B N 1
ATOM 4140 C CA . LYS B 1 253 ? -17.844 4.398 -10.703 1 97.06 253 LYS B CA 1
ATOM 4141 C C . LYS B 1 253 ? -17.453 4.82 -9.289 1 97.06 253 LYS B C 1
ATOM 4143 O O . LYS B 1 253 ? -18.281 5.289 -8.516 1 97.06 253 LYS B O 1
ATOM 4148 N N . ILE B 1 254 ? -16.203 4.609 -8.969 1 95.88 254 ILE B N 1
ATOM 4149 C CA . ILE B 1 254 ? -15.711 5.043 -7.664 1 95.88 254 ILE B CA 1
ATOM 4150 C C . ILE B 1 254 ? -15.375 6.531 -7.711 1 95.88 254 ILE B C 1
ATOM 4152 O O . ILE B 1 254 ? -14.492 6.949 -8.461 1 95.88 254 ILE B O 1
ATOM 4156 N N . GLU B 1 255 ? -15.977 7.344 -6.945 1 90.06 255 GLU B N 1
ATOM 4157 C CA . GLU B 1 255 ? -15.922 8.805 -7.012 1 90.06 255 GLU B CA 1
ATOM 4158 C C . GLU B 1 255 ? -14.484 9.305 -6.91 1 90.06 255 GLU B C 1
ATOM 4160 O O . GLU B 1 255 ? -14.086 10.203 -7.66 1 90.06 255 GLU B O 1
ATOM 4165 N N . ALA B 1 256 ? -13.641 8.773 -6.105 1 92.56 256 ALA B N 1
ATOM 4166 C CA . ALA B 1 256 ? -12.312 9.305 -5.84 1 92.56 256 ALA B CA 1
ATOM 4167 C C . ALA B 1 256 ? -11.266 8.656 -6.746 1 92.56 256 ALA B C 1
ATOM 4169 O O . ALA B 1 256 ? -10.07 8.883 -6.582 1 92.56 256 ALA B O 1
ATOM 4170 N N . TRP B 1 257 ? -11.703 7.879 -7.789 1 95.94 257 TRP B N 1
ATOM 4171 C CA . TRP B 1 257 ? -10.781 7.18 -8.68 1 95.94 257 TRP B CA 1
ATOM 4172 C C . TRP B 1 257 ? -9.93 8.172 -9.469 1 95.94 257 TRP B C 1
ATOM 4174 O O . TRP B 1 257 ? -8.719 7.984 -9.609 1 95.94 257 TRP B O 1
ATOM 4184 N N . ASN B 1 258 ? -10.469 9.25 -9.867 1 92.81 258 ASN B N 1
ATOM 4185 C CA . ASN B 1 258 ? -9.766 10.227 -10.695 1 92.81 258 ASN B CA 1
ATOM 4186 C C . ASN B 1 258 ? -8.625 10.891 -9.922 1 92.81 258 ASN B C 1
ATOM 4188 O O . ASN B 1 258 ? -7.695 11.422 -10.531 1 92.81 258 ASN B O 1
ATOM 4192 N N . ASP B 1 259 ? -8.664 10.883 -8.641 1 90.38 259 ASP B N 1
ATOM 4193 C CA . ASP B 1 259 ? -7.648 11.508 -7.809 1 90.38 259 ASP B CA 1
ATOM 4194 C C . ASP B 1 259 ? -6.402 10.633 -7.707 1 90.38 259 ASP B C 1
ATOM 4196 O O . ASP B 1 259 ? -5.301 11.133 -7.469 1 90.38 259 ASP B O 1
ATOM 4200 N N . VAL B 1 260 ? -6.641 9.312 -7.922 1 93.62 260 VAL B N 1
ATOM 4201 C CA . VAL B 1 260 ? -5.531 8.406 -7.656 1 93.62 260 VAL B CA 1
ATOM 4202 C C . VAL B 1 260 ? -5.332 7.469 -8.844 1 93.62 260 VAL B C 1
ATOM 4204 O O . VAL B 1 260 ? -4.641 6.453 -8.734 1 93.62 260 VAL B O 1
ATOM 4207 N N . LYS B 1 261 ? -5.852 7.773 -9.953 1 95.06 261 LYS B N 1
ATOM 4208 C CA . LYS B 1 261 ? -5.945 6.898 -11.117 1 95.06 261 LYS B CA 1
ATOM 4209 C C . LYS B 1 261 ? -4.559 6.535 -11.641 1 95.06 261 LYS B C 1
ATOM 4211 O O . LYS B 1 261 ? -3.615 7.312 -11.516 1 95.06 261 LYS B O 1
ATOM 4216 N N . CYS B 1 262 ? -4.422 5.379 -12.125 1 97.31 262 CYS B N 1
ATOM 4217 C CA . CYS B 1 262 ? -3.254 4.867 -12.836 1 97.31 262 CYS B CA 1
ATOM 4218 C C . CYS B 1 262 ? -3.672 4.043 -14.047 1 97.31 262 CYS B C 1
ATOM 4220 O O . CYS B 1 262 ? -4.863 3.852 -14.297 1 97.31 262 CYS B O 1
ATOM 4222 N N . VAL B 1 263 ? -2.73 3.6 -14.836 1 98.19 263 VAL B N 1
ATOM 4223 C CA . VAL B 1 263 ? -3.018 2.805 -16.031 1 98.19 263 VAL B CA 1
ATOM 4224 C C . VAL B 1 263 ? -3.301 1.358 -15.625 1 98.19 263 VAL B C 1
ATOM 4226 O O . VAL B 1 263 ? -2.561 0.77 -14.836 1 98.19 263 VAL B O 1
ATOM 4229 N N . ILE B 1 264 ? -4.418 0.815 -16.094 1 98.69 264 ILE B N 1
ATOM 4230 C CA . ILE B 1 264 ? -4.781 -0.581 -15.883 1 98.69 264 ILE B CA 1
ATOM 4231 C C . ILE B 1 264 ? -4.543 -1.377 -17.156 1 98.69 264 ILE B C 1
ATOM 4233 O O . ILE B 1 264 ? -5.07 -1.031 -18.219 1 98.69 264 ILE B O 1
ATOM 4237 N N . GLU B 1 265 ? -3.709 -2.428 -17.031 1 97.94 265 GLU B N 1
ATOM 4238 C CA . GLU B 1 265 ? -3.369 -3.248 -18.188 1 97.94 265 GLU B CA 1
ATOM 4239 C C . GLU B 1 265 ? -3.266 -4.723 -17.812 1 97.94 265 GLU B C 1
ATOM 4241 O O . GLU B 1 265 ? -3.195 -5.062 -16.625 1 97.94 265 GLU B O 1
ATOM 4246 N N . ARG B 1 266 ? -3.301 -5.582 -18.859 1 98 266 ARG B N 1
ATOM 4247 C CA . ARG B 1 266 ? -3.117 -7.016 -18.656 1 98 266 ARG B CA 1
ATOM 4248 C C . ARG B 1 266 ? -1.642 -7.359 -18.484 1 98 266 ARG B C 1
ATOM 4250 O O . ARG B 1 266 ? -0.776 -6.703 -19.062 1 98 266 ARG B O 1
ATOM 4257 N N . CYS B 1 267 ? -1.378 -8.391 -17.703 1 98.38 267 CYS B N 1
ATOM 4258 C CA . CYS B 1 267 ? -0.037 -8.969 -17.672 1 98.38 267 CYS B CA 1
ATOM 4259 C C . CYS B 1 267 ? 0.303 -9.602 -19.016 1 98.38 267 CYS B C 1
ATOM 4261 O O . CYS B 1 267 ? -0.581 -10.109 -19.719 1 98.38 267 CYS B O 1
ATOM 4263 N N . LYS B 1 268 ? 1.55 -9.625 -19.359 1 97.94 268 LYS B N 1
ATOM 4264 C CA . LYS B 1 268 ? 1.994 -10.102 -20.656 1 97.94 268 LYS B CA 1
ATOM 4265 C C . LYS B 1 268 ? 2.146 -11.617 -20.656 1 97.94 268 LYS B C 1
ATOM 4267 O O . LYS B 1 268 ? 1.725 -12.289 -21.609 1 97.94 268 LYS B O 1
ATOM 4272 N N . HIS B 1 269 ? 2.672 -12.211 -19.609 1 96.25 269 HIS B N 1
ATOM 4273 C CA . HIS B 1 269 ? 3.289 -13.523 -19.703 1 96.25 269 HIS B CA 1
ATOM 4274 C C . HIS B 1 269 ? 2.312 -14.625 -19.297 1 96.25 269 HIS B C 1
ATOM 4276 O O . HIS B 1 269 ? 2.582 -15.812 -19.516 1 96.25 269 HIS B O 1
ATOM 4282 N N . LYS B 1 270 ? 1.179 -14.281 -18.75 1 93.25 270 LYS B N 1
ATOM 4283 C CA . LYS B 1 270 ? 0.119 -15.227 -18.406 1 93.25 270 LYS B CA 1
ATOM 4284 C C . LYS B 1 270 ? 0.675 -16.422 -17.625 1 93.25 270 LYS B C 1
ATOM 4286 O O . LYS B 1 270 ? 1.374 -16.25 -16.625 1 93.25 270 LYS B O 1
ATOM 4291 N N . ASN B 1 271 ? 0.513 -17.609 -18.141 1 92.81 271 ASN B N 1
ATOM 4292 C CA . ASN B 1 271 ? 0.818 -18.844 -17.406 1 92.81 271 ASN B CA 1
ATOM 4293 C C . ASN B 1 271 ? 2.322 -19.078 -17.312 1 92.81 271 ASN B C 1
ATOM 4295 O O . ASN B 1 271 ? 2.775 -19.922 -16.531 1 92.81 271 ASN B O 1
ATOM 4299 N N . ASP B 1 272 ? 3.092 -18.297 -18 1 97.25 272 ASP B N 1
ATOM 4300 C CA . ASP B 1 272 ? 4.539 -18.5 -18 1 97.25 272 ASP B CA 1
ATOM 4301 C C . ASP B 1 272 ? 5.23 -17.531 -17.047 1 97.25 272 ASP B C 1
ATOM 4303 O O . ASP B 1 272 ? 6.441 -17.625 -16.828 1 97.25 272 ASP B O 1
ATOM 4307 N N . ALA B 1 273 ? 4.469 -16.656 -16.438 1 98.19 273 ALA B N 1
ATOM 4308 C CA . ALA B 1 273 ? 5.031 -15.586 -15.625 1 98.19 273 ALA B CA 1
ATOM 4309 C C . ALA B 1 273 ? 5.852 -16.156 -14.469 1 98.19 273 ALA B C 1
ATOM 4311 O O . ALA B 1 273 ? 6.902 -15.602 -14.117 1 98.19 273 ALA B O 1
ATOM 4312 N N . GLY B 1 274 ? 5.359 -17.203 -13.883 1 98.25 274 GLY B N 1
ATOM 4313 C CA . GLY B 1 274 ? 6.055 -17.781 -12.75 1 98.25 274 GLY B CA 1
ATOM 4314 C C . GLY B 1 274 ? 7.477 -18.203 -13.07 1 98.25 274 GLY B C 1
ATOM 4315 O O . GLY B 1 274 ? 8.414 -17.812 -12.367 1 98.25 274 GLY B O 1
ATOM 4316 N N . MET B 1 275 ? 7.676 -18.938 -14.156 1 98.75 275 MET B N 1
ATOM 4317 C CA . MET B 1 275 ? 9 -19.422 -14.547 1 98.75 275 MET B CA 1
ATOM 4318 C C . MET B 1 275 ? 9.891 -18.266 -14.992 1 98.75 275 MET B C 1
ATOM 4320 O O . MET B 1 275 ? 11.055 -18.188 -14.602 1 98.75 275 MET B O 1
ATOM 4324 N N . ILE B 1 276 ? 9.344 -17.375 -15.758 1 98.81 276 ILE B N 1
ATOM 4325 C CA . ILE B 1 276 ? 10.102 -16.234 -16.281 1 98.81 276 ILE B CA 1
ATOM 4326 C C . ILE B 1 276 ? 10.562 -15.352 -15.125 1 98.81 276 ILE B C 1
ATOM 4328 O O . ILE B 1 276 ? 11.734 -14.969 -15.055 1 98.81 276 ILE B O 1
ATOM 4332 N N . GLY B 1 277 ? 9.602 -15.07 -14.234 1 98.88 277 GLY B N 1
ATOM 4333 C CA . GLY B 1 277 ? 9.938 -14.266 -13.078 1 98.88 277 GLY B CA 1
ATOM 4334 C C . GLY B 1 277 ? 10.977 -14.914 -12.18 1 98.88 277 GLY B C 1
ATOM 4335 O O . GLY B 1 277 ? 11.859 -14.234 -11.648 1 98.88 277 GLY B O 1
ATOM 4336 N N . ALA B 1 278 ? 10.859 -16.203 -11.992 1 98.81 278 ALA B N 1
ATOM 4337 C CA . ALA B 1 278 ? 11.82 -16.938 -11.172 1 98.81 278 ALA B CA 1
ATOM 4338 C C . ALA B 1 278 ? 13.234 -16.828 -11.742 1 98.81 278 ALA B C 1
ATOM 4340 O O . ALA B 1 278 ? 14.195 -16.594 -11.008 1 98.81 278 ALA B O 1
ATOM 4341 N N . VAL B 1 279 ? 13.375 -16.938 -13.023 1 98.75 279 VAL B N 1
ATOM 4342 C CA . VAL B 1 279 ? 14.68 -16.844 -13.664 1 98.75 279 VAL B CA 1
ATOM 4343 C C . VAL B 1 279 ? 15.227 -15.422 -13.5 1 98.75 279 VAL B C 1
ATOM 4345 O O . VAL B 1 279 ? 16.406 -15.234 -13.195 1 98.75 279 VAL B O 1
ATOM 4348 N N . TYR B 1 280 ? 14.383 -14.484 -13.719 1 98.75 280 TYR B N 1
ATOM 4349 C CA . TYR B 1 280 ? 14.812 -13.102 -13.547 1 98.75 280 TYR B CA 1
ATOM 4350 C C . TYR B 1 280 ? 15.312 -12.852 -12.133 1 98.75 280 TYR B C 1
ATOM 4352 O O . TYR B 1 280 ? 16.297 -12.141 -11.93 1 98.75 280 TYR B O 1
ATOM 4360 N N . ASN B 1 281 ? 14.617 -13.398 -11.156 1 98.5 281 ASN B N 1
ATOM 4361 C CA . ASN B 1 281 ? 15.055 -13.312 -9.773 1 98.5 281 ASN B CA 1
ATOM 4362 C C . ASN B 1 281 ? 16.453 -13.883 -9.594 1 98.5 281 ASN B C 1
ATOM 4364 O O . ASN B 1 281 ? 17.297 -13.273 -8.938 1 98.5 281 ASN B O 1
ATOM 4368 N N . LEU B 1 282 ? 16.688 -15.031 -10.156 1 98.38 282 LEU B N 1
ATOM 4369 C CA . LEU B 1 282 ? 17.969 -15.703 -10.07 1 98.38 282 LEU B CA 1
ATOM 4370 C C . LEU B 1 282 ? 19.078 -14.859 -10.703 1 98.38 282 LEU B C 1
ATOM 4372 O O . LEU B 1 282 ? 20.188 -14.773 -10.172 1 98.38 282 LEU B O 1
ATOM 4376 N N . LEU B 1 283 ? 18.75 -14.227 -11.82 1 97.75 283 LEU B N 1
ATOM 4377 C CA . LEU B 1 283 ? 19.719 -13.422 -12.555 1 97.75 283 LEU B CA 1
ATOM 4378 C C . LEU B 1 283 ? 20.094 -12.172 -11.766 1 97.75 283 LEU B C 1
ATOM 4380 O O . LEU B 1 283 ? 21.203 -11.633 -11.922 1 97.75 283 LEU B O 1
ATOM 4384 N N . ASN B 1 284 ? 19.234 -11.633 -10.922 1 93.5 284 ASN B N 1
ATOM 4385 C CA . ASN B 1 284 ? 19.453 -10.367 -10.234 1 93.5 284 ASN B CA 1
ATOM 4386 C C . ASN B 1 284 ? 19.891 -10.586 -8.781 1 93.5 284 ASN B C 1
ATOM 4388 O O . ASN B 1 284 ? 20.047 -9.625 -8.023 1 93.5 284 ASN B O 1
ATOM 4392 N N . GLU B 1 285 ? 19.938 -11.719 -8.305 1 82.19 285 GLU B N 1
ATOM 4393 C CA . GLU B 1 285 ? 20.516 -12.016 -7 1 82.19 285 GLU B CA 1
ATOM 4394 C C . GLU B 1 285 ? 22.031 -11.891 -7.023 1 82.19 285 GLU B C 1
ATOM 4396 O O . GLU B 1 285 ? 22.656 -12.125 -8.055 1 82.19 285 GLU B O 1
#

Nearest PDB structures (foldseek):
  5nck-assembly1_B  TM=9.341E-01  e=2.688E-32  Fusobacterium nucleatum
  4htl-assembly1_A  TM=9.301E-01  e=2.693E-31  Listeria monocytogenes EGD-e
  3vgl-assembly1_A  TM=8.452E-01  e=2.264E-23  Streptomyces griseus subsp. griseus NBRC 13350
  6jdo-assembly1_A  TM=8.719E-01  e=4.498E-22  Pasteurella multocida
  6jdc-assembly1_A-2  TM=8.012E-01  e=1.218E-21  Haemophilus influenzae 86-028NP

Radius of gyration: 25.81 Å; Cα contacts (8 Å, |Δi|>4): 1325; chains: 2; bounding box: 56×76×56 Å

Foldseek 3Di:
DAWEKEWEDDLFKIKIFIAHLLLHGPDIDMDTADQPAPCVRCVVVLVVCQVCVVRHQAYFYEAAAQAPFVQCARCDDPSRRRRHGHNVQVVSCVSRVHRYTYAYQQLLLVLLCCRPKVCVPWQWEWEWEAALFIWHWTGHRNDTDLDPRRCPGVQQQDDLDPPGGLGCCQHLNNLQVVVCVVVVHDDTDDSVVLVVVLVPDVVSVVSVLVSLLSVLSSVLVCLVVGLTQEYAYAYPVLPPPCNQVSNVVSNVPDPCCVVRPHHYYYIDQHPSSRRSSRSSVSVVD/DAWEKEWEDDLFKIKIFIAHLLLHGPDIDMDTADQPAPCVRCVVVLVVCQVCVVRHQAYFYEAAAQAPFVQCARCDHPSRRRRHGHNVQVVSCVSRVHRYTYAYQQLLLVLLCCRPWVCVPWQWEWEWEAALFIWHWTGHRNDTDLDPRRCPGVQQQDDLDPPGGLGCCQHLNNLQVVVCVVVVHDDTDDSVVLVVVLVPDVVSVVSVLVSLLSVLSSVQVCLVVGLTQEYAYAYPVLPPPCNQVSNVVSNVPDPCCVVRPHHYYYIDQHPSSRRSSRSSVSVVD